Protein AF-0000000074098016 (afdb_homodimer)

Sequence (514 aa):
MVSLASWQTRSISLGEDSQRGDALTKMVHGAWNHDRSVKVIFYSFYKNICLYIIELWFAFFSSWSGQTLFERWTIGMFNVFFTSWPPIIMGLFDRPLDAEHMMKFPSLYENFQDHFSLKRFFLWVGMAIFHSLSLFFLSFGYLDSQIFWRNGMTDSWLMLGNSTYTFVVITVCLKALIACDSWTWPMVAACFGSIVLWLLALTLYAAVFPSITIRMGSDMAGMAWIMMSSSLFWLALVLIPTATLLWDLLIGGCVGLMVSLASWQTRSISLGEDSQRGDALTKMVHGAWNHDRSVKVIFYSFYKNICLYIIELWFAFFSSWSGQTLFERWTIGMFNVFFTSWPPIIMGLFDRPLDAEHMMKFPSLYENFQDHFSLKRFFLWVGMAIFHSLSLFFLSFGYLDSQIFWRNGMTDSWLMLGNSTYTFVVITVCLKALIACDSWTWPMVAACFGSIVLWLLALTLYAAVFPSITIRMGSDMAGMAWIMMSSSLFWLALVLIPTATLLWDLLIGGCVGL

Organism: Heligmosomoides polygyrus (NCBI:txid6339)

Nearest PDB structures (foldseek):
  7py4-assembly1_A  TM=8.627E-01  e=5.841E-09  Homo sapiens
  8ox5-assembly1_A  TM=8.757E-01  e=9.238E-09  Homo sapiens
  7vgh-assembly1_B  TM=8.435E-01  e=7.690E-09  Homo sapiens
  8ox4-assembly1_A  TM=8.451E-01  e=1.333E-08  Homo sapiens
  7kyc-assembly1_A  TM=8.458E-01  e=4.150E-07  Saccharomyces cerevisiae S288C

Secondary structure (DSSP, 8-state):
-HHHHHHHHHHHHHHHHHHHHHHHHHHHHHHHHHHHHHHHHHHHHHHHHHHHHHHHHHHHHTTT-S--SS-HHHHHHIIIIISSHHHHHHHHH---S-HHHHHH-THHHHHHHTTS-HHHHHHHHHHHHHHHHHHHHHHHHHHHTTGGGGG-HHHHHHHHHHHHHHHHHHHHHHHHHHH-SS--HHHHHHHHHHHHHHHHHHHHHHHHHHHH-SSSSHHHHHHHHHHHH-HHHHHHHHHHHHHHHHHHHHHHHHHT-/-HHHHHHHHHHHHHHHHHHHHHHHHHHHHHHHHHHHHHHHHHHHHHHHHHHHHHHHHHHHHTTT-S--SS-HHHHHHIIIIISSHHHHHHHHH---S-HHHHHH-THHHHHHHTTS-HHHHHHHHHHHHHHHHHHHHHHHHHHHTTGGGGG-HHHHHHHHHHHHHHHHHHHHHHHHHHH-SS--HHHHHHHHHHHHHHHHHHHHHHHHHHHH-SSSSHHHHHHHHHHHH-HHHHHHHHHHHHHHHHHHHHHHHHHT-

Radius of gyration: 26.56 Å; Cα contacts (8 Å, |Δi|>4): 606; chains: 2; bounding box: 54×93×63 Å

Foldseek 3Di:
DVVVVVVVVVVVVVVVVVVVLVVLLVLVVVLQLVLLVLLLVLLVVLLLLLVVVLQVVVCVVVVNPVDGLADPVCNVCVCVAQQVQQSVCSNPPQDADDSVVCSVPVVVSVVSVVPVPPVVSVVSSVLSNLLSVLLNVLLVVLLVVPPPVVVDPVLSSLLSSVLSSLLSSLLSLVVSVVSGNDDDPSNVCRSVVSSVRVVVVLQCLLVPCVPPVVPDCNSNSVSSVVLVPDPSSVVCSPPSSVVSCVVCVVVCVVPVD/DVVVVVVVVVVVVVVVVVVVLVVLLVLVVVLQLVLLVLLLVLLVVLLLLLVVVLQVVVCVVVVNPVDGLADPVCNVCVCVAQQVQQSVCSNPPQDADDSVVCSVPVVVSVVSVCPVPPVVSVVSSVLSNLLSVLLNVLLVVLLVVPPPVVVDPVLSSLLSSLLSSLLSSLLSLVVSVVSGNDDDPSNVCRSVVSSVRVVVVLQCLLPPCVPPPVPDCNSNSVSSVVLVPDPSSVVCSPPSSVVSCVVCVVVCVVPVD

pLDDT: mean 74.51, std 19.07, range [29.09, 98.06]

Structure (mmCIF, N/CA/C/O backbone):
data_AF-0000000074098016-model_v1
#
loop_
_entity.id
_entity.type
_entity.pdbx_description
1 polymer 'PhoLip_ATPase_C domain-containing protein'
#
loop_
_atom_site.group_PDB
_atom_site.id
_atom_site.type_symbol
_atom_site.label_atom_id
_atom_site.label_alt_id
_atom_site.label_comp_id
_atom_site.label_asym_id
_atom_site.label_entity_id
_atom_site.label_seq_id
_atom_site.pdbx_PDB_ins_code
_atom_site.Cartn_x
_atom_site.Cartn_y
_atom_site.Cartn_z
_atom_site.occupancy
_atom_site.B_iso_or_equiv
_atom_site.auth_seq_id
_atom_site.auth_comp_id
_atom_site.auth_asym_id
_atom_site.auth_atom_id
_atom_site.pdbx_PDB_model_num
ATOM 1 N N . MET A 1 1 ? -1.813 59.5 35.969 1 29.09 1 MET A N 1
ATOM 2 C CA . MET A 1 1 ? -2.688 58.969 34.938 1 29.09 1 MET A CA 1
ATOM 3 C C . MET A 1 1 ? -1.872 58.438 33.781 1 29.09 1 MET A C 1
ATOM 5 O O . MET A 1 1 ? -2.393 57.688 32.938 1 29.09 1 MET A O 1
ATOM 9 N N . VAL A 1 2 ? -0.631 58.906 33.531 1 45.84 2 VAL A N 1
ATOM 10 C CA . VAL A 1 2 ? 0.246 58.531 32.406 1 45.84 2 VAL A CA 1
ATOM 11 C C . VAL A 1 2 ? 0.813 57.125 32.656 1 45.84 2 VAL A C 1
ATOM 13 O O . VAL A 1 2 ? 0.994 56.344 31.719 1 45.84 2 VAL A O 1
ATOM 16 N N . SER A 1 3 ? 1.067 56.719 33.844 1 47.19 3 SER A N 1
ATOM 17 C CA . SER A 1 3 ? 1.775 55.469 34.125 1 47.19 3 SER A CA 1
ATOM 18 C C . SER A 1 3 ? 0.901 54.25 33.875 1 47.19 3 SER A C 1
ATOM 20 O O . SER A 1 3 ? 1.397 53.219 33.438 1 47.19 3 SER A O 1
ATOM 22 N N . LEU A 1 4 ? -0.389 54.469 34.094 1 44.75 4 LEU A N 1
ATOM 23 C CA . LEU A 1 4 ? -1.263 53.312 33.844 1 44.75 4 LEU A CA 1
ATOM 24 C C . LEU A 1 4 ? -1.411 53.094 32.344 1 44.75 4 LEU A C 1
ATOM 26 O O . LEU A 1 4 ? -1.528 51.938 31.906 1 44.75 4 LEU A O 1
ATOM 30 N N . ALA A 1 5 ? -1.381 54.156 31.547 1 47.91 5 ALA A N 1
ATOM 31 C CA . ALA A 1 5 ? -1.493 54.031 30.094 1 47.91 5 ALA A CA 1
ATOM 32 C C . ALA A 1 5 ? -0.283 53.281 29.516 1 47.91 5 ALA A C 1
ATOM 34 O O . ALA A 1 5 ? -0.418 52.469 28.594 1 47.91 5 ALA A O 1
ATOM 35 N N . SER A 1 6 ? 0.871 53.562 30.094 1 50.03 6 SER A N 1
ATOM 36 C CA . SER A 1 6 ? 2.082 52.938 29.594 1 50.03 6 SER A CA 1
ATOM 37 C C . SER A 1 6 ? 2.072 51.438 29.891 1 50.03 6 SER A C 1
ATOM 39 O O . SER A 1 6 ? 2.508 50.625 29.062 1 50.03 6 SER A O 1
ATOM 41 N N . TRP A 1 7 ? 1.521 51.094 31.062 1 49.34 7 TRP A N 1
ATOM 42 C CA . TRP A 1 7 ? 1.457 49.688 31.422 1 49.34 7 TRP A CA 1
ATOM 43 C C . TRP A 1 7 ? 0.424 48.938 30.578 1 49.34 7 TRP A C 1
ATOM 45 O O . TRP A 1 7 ? 0.66 47.812 30.141 1 49.34 7 TRP A O 1
ATOM 55 N N . GLN A 1 8 ? -0.654 49.625 30.312 1 48.47 8 GLN A N 1
ATOM 56 C CA . GLN A 1 8 ? -1.681 48.969 29.5 1 48.47 8 GLN A CA 1
ATOM 57 C C . GLN A 1 8 ? -1.209 48.812 28.062 1 48.47 8 GLN A C 1
ATOM 59 O O . GLN A 1 8 ? -1.508 47.781 27.422 1 48.47 8 GLN A O 1
ATOM 64 N N . THR A 1 9 ? -0.459 49.844 27.625 1 48.22 9 THR A N 1
ATOM 65 C CA . THR A 1 9 ? 0.097 49.719 26.281 1 48.22 9 THR A CA 1
ATOM 66 C C . THR A 1 9 ? 1.137 48.594 26.234 1 48.22 9 THR A C 1
ATOM 68 O O . THR A 1 9 ? 1.234 47.906 25.234 1 48.22 9 THR A O 1
ATOM 71 N N . ARG A 1 10 ? 1.981 48.438 27.281 1 49.69 10 ARG A N 1
ATOM 72 C CA . ARG A 1 10 ? 2.967 47.375 27.312 1 49.69 10 ARG A CA 1
ATOM 73 C C . ARG A 1 10 ? 2.287 46 27.438 1 49.69 10 ARG A C 1
ATOM 75 O O . ARG A 1 10 ? 2.73 45.031 26.812 1 49.69 10 ARG A O 1
ATOM 82 N N . SER A 1 11 ? 1.223 45.969 28.188 1 48.94 11 SER A N 1
ATOM 83 C CA . SER A 1 11 ? 0.502 44.719 28.312 1 48.94 11 SER A CA 1
ATOM 84 C C . SER A 1 11 ? -0.181 44.344 27.016 1 48.94 11 SER A C 1
ATOM 86 O O . SER A 1 11 ? -0.23 43.156 26.656 1 48.94 11 SER A O 1
ATOM 88 N N . ILE A 1 12 ? -0.653 45.406 26.422 1 50.34 12 ILE A N 1
ATOM 89 C CA . ILE A 1 12 ? -1.269 45.156 25.109 1 50.34 12 ILE A CA 1
ATOM 90 C C . ILE A 1 12 ? -0.198 44.75 24.109 1 50.34 12 ILE A C 1
ATOM 92 O O . ILE A 1 12 ? -0.411 43.844 23.297 1 50.34 12 ILE A O 1
ATOM 96 N N . SER A 1 13 ? 0.909 45.531 24.172 1 49.06 13 SER A N 1
ATOM 97 C CA . SER A 1 13 ? 2.01 45.156 23.281 1 49.06 13 SER A CA 1
ATOM 98 C C . SER A 1 13 ? 2.51 43.75 23.594 1 49.06 13 SER A C 1
ATOM 100 O O . SER A 1 13 ? 2.84 42.969 22.688 1 49.06 13 SER A O 1
ATOM 102 N N . LEU A 1 14 ? 2.51 43.438 24.828 1 50.38 14 LEU A N 1
ATOM 103 C CA . LEU A 1 14 ? 2.906 42.062 25.234 1 50.38 14 LEU A CA 1
ATOM 104 C C . LEU A 1 14 ? 1.854 41.062 24.812 1 50.38 14 LEU A C 1
ATOM 106 O O . LEU A 1 14 ? 2.193 39.938 24.422 1 50.38 14 LEU A O 1
ATOM 110 N N . GLY A 1 15 ? 0.621 41.5 25.031 1 49.56 15 GLY A N 1
ATOM 111 C CA . GLY A 1 15 ? -0.449 40.656 24.547 1 49.56 15 GLY A CA 1
ATOM 112 C C . GLY A 1 15 ? -0.429 40.469 23.047 1 49.56 15 GLY A C 1
ATOM 113 O O . GLY A 1 15 ? -0.676 39.344 22.547 1 49.56 15 GLY A O 1
ATOM 114 N N . GLU A 1 16 ? -0.157 41.625 22.438 1 50.94 16 GLU A N 1
ATOM 115 C CA . GLU A 1 16 ? -0.03 41.562 20.984 1 50.94 16 GLU A CA 1
ATOM 116 C C . GLU A 1 16 ? 1.165 40.688 20.562 1 50.94 16 GLU A C 1
ATOM 118 O O . GLU A 1 16 ? 1.076 39.906 19.625 1 50.94 16 GLU A O 1
ATOM 123 N N . ASP A 1 17 ? 2.234 40.938 21.234 1 49.88 17 ASP A N 1
ATOM 124 C CA . ASP A 1 17 ? 3.414 40.125 20.969 1 49.88 17 ASP A CA 1
ATOM 125 C C . ASP A 1 17 ? 3.152 38.656 21.281 1 49.88 17 ASP A C 1
ATOM 127 O O . ASP A 1 17 ? 3.6 37.781 20.562 1 49.88 17 ASP A O 1
ATOM 131 N N . SER A 1 18 ? 2.322 38.5 22.344 1 52.38 18 SER A N 1
ATOM 132 C CA . SER A 1 18 ? 1.987 37.125 22.703 1 52.38 18 SER A CA 1
ATOM 133 C C . SER A 1 18 ? 1.045 36.5 21.672 1 52.38 18 SER A C 1
ATOM 135 O O . SER A 1 18 ? 1.183 35.312 21.328 1 52.38 18 SER A O 1
ATOM 137 N N . GLN A 1 19 ? 0.189 37.406 21.297 1 49.91 19 GLN A N 1
ATOM 138 C CA . GLN A 1 19 ? -0.76 36.906 20.312 1 49.91 19 GLN A CA 1
ATOM 139 C C . GLN A 1 19 ? -0.07 36.625 18.969 1 49.91 19 GLN A C 1
ATOM 141 O O . GLN A 1 19 ? -0.389 35.656 18.297 1 49.91 19 GLN A O 1
ATOM 146 N N . ARG A 1 20 ? 0.869 37.688 18.609 1 51.22 20 ARG A N 1
ATOM 147 C CA . ARG A 1 20 ? 1.685 37.438 17.422 1 51.22 20 ARG A CA 1
ATOM 148 C C . ARG A 1 20 ? 2.523 36.188 17.594 1 51.22 20 ARG A C 1
ATOM 150 O O . ARG A 1 20 ? 2.689 35.406 16.641 1 51.22 20 ARG A O 1
ATOM 157 N N . GLY A 1 21 ? 3.008 36 18.734 1 50.97 21 GLY A N 1
ATOM 158 C CA . GLY A 1 21 ? 3.785 34.812 19 1 50.97 21 GLY A CA 1
ATOM 159 C C . GLY A 1 21 ? 2.973 33.531 18.891 1 50.97 21 GLY A C 1
ATOM 160 O O . GLY A 1 21 ? 3.432 32.562 18.312 1 50.97 21 GLY A O 1
ATOM 161 N N . ASP A 1 22 ? 1.722 33.656 19.406 1 52.94 22 ASP A N 1
ATOM 162 C CA . ASP A 1 22 ? 0.863 32.469 19.375 1 52.94 22 ASP A CA 1
ATOM 163 C C . ASP A 1 22 ? 0.41 32.156 17.953 1 52.94 22 ASP A C 1
ATOM 165 O O . ASP A 1 22 ? 0.348 30.984 17.578 1 52.94 22 ASP A O 1
ATOM 169 N N . ALA A 1 23 ? 0.093 33.344 17.188 1 49.38 23 ALA A N 1
ATOM 170 C CA . ALA A 1 23 ? -0.3 33.156 15.789 1 49.38 23 ALA A CA 1
ATOM 171 C C . ALA A 1 23 ? 0.838 32.562 14.977 1 49.38 23 ALA A C 1
ATOM 173 O O . ALA A 1 23 ? 0.612 31.672 14.141 1 49.38 23 ALA A O 1
ATOM 174 N N . LEU A 1 24 ? 1.983 33.062 15.148 1 50.97 24 LEU A N 1
ATOM 175 C CA . LEU A 1 24 ? 3.154 32.531 14.461 1 50.97 24 LEU A CA 1
ATOM 176 C C . LEU A 1 24 ? 3.396 31.062 14.852 1 50.97 24 LEU A C 1
ATOM 178 O O . LEU A 1 24 ? 3.744 30.25 14 1 50.97 24 LEU A O 1
ATOM 182 N N . THR A 1 25 ? 3.135 30.781 16.109 1 50.91 25 THR A N 1
ATOM 183 C CA . THR A 1 25 ? 3.35 29.422 16.578 1 50.91 25 THR A CA 1
ATOM 184 C C . THR A 1 25 ? 2.34 28.453 15.961 1 50.91 25 THR A C 1
ATOM 186 O O . THR A 1 25 ? 2.686 27.328 15.594 1 50.91 25 THR A O 1
ATOM 189 N N . LYS A 1 26 ? 1.261 29.031 15.805 1 52 26 LYS A N 1
ATOM 190 C CA . LYS A 1 26 ? 0.186 28.203 15.273 1 52 26 LYS A CA 1
ATOM 191 C C .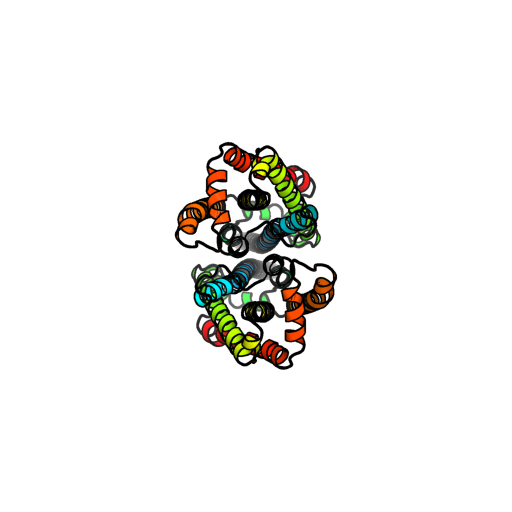 LYS A 1 26 ? 0.365 27.953 13.781 1 52 26 LYS A C 1
ATOM 193 O O . LYS A 1 26 ? 0.097 26.859 13.289 1 52 26 LYS A O 1
ATOM 198 N N . MET A 1 27 ? 0.752 29.062 12.961 1 52.12 27 MET A N 1
ATOM 199 C CA . MET A 1 27 ? 1.101 28.906 11.555 1 52.12 27 MET A CA 1
ATOM 200 C C . MET A 1 27 ? 2.221 27.891 11.375 1 52.12 27 MET A C 1
ATOM 202 O O . MET A 1 27 ? 2.191 27.078 10.445 1 52.12 27 MET A O 1
ATOM 206 N N . VAL A 1 28 ? 2.922 27.938 12.336 1 54.97 28 VAL A N 1
ATOM 207 C CA . VAL A 1 28 ? 4.07 27.031 12.273 1 54.97 28 VAL A CA 1
ATOM 208 C C . VAL A 1 28 ? 3.611 25.594 12.508 1 54.97 28 VAL A C 1
ATOM 210 O O . VAL A 1 28 ? 4.043 24.688 11.805 1 54.97 28 VAL A O 1
ATOM 213 N N . HIS A 1 29 ? 2.572 25.516 13.375 1 56.69 29 HIS A N 1
ATOM 214 C CA . HIS A 1 29 ? 2.076 24.172 13.664 1 56.69 29 HIS A CA 1
ATOM 215 C C . HIS A 1 29 ? 1.309 23.609 12.477 1 56.69 29 HIS A C 1
ATOM 217 O O . HIS A 1 29 ? 1.421 22.422 12.172 1 56.69 29 HIS A O 1
ATOM 223 N N . GLY A 1 30 ? 0.59 24.422 11.828 1 58.72 30 GLY A N 1
ATOM 224 C CA . GLY A 1 30 ? -0.118 24 10.625 1 58.72 30 GLY A CA 1
ATOM 225 C C . GLY A 1 30 ? 0.81 23.578 9.508 1 58.72 30 GLY A C 1
ATOM 226 O O . GLY A 1 30 ? 0.579 22.547 8.859 1 58.72 30 GLY A O 1
ATOM 227 N N . ALA A 1 31 ? 1.697 24.359 9.281 1 57.94 31 ALA A N 1
ATOM 228 C CA . ALA A 1 31 ? 2.678 24.062 8.242 1 57.94 31 ALA A CA 1
ATOM 229 C C . ALA A 1 31 ? 3.438 22.766 8.562 1 57.94 31 ALA A C 1
ATOM 231 O O . ALA A 1 31 ? 3.721 21.969 7.664 1 57.94 31 ALA A O 1
ATOM 232 N N . TRP A 1 32 ? 3.531 22.516 9.812 1 60.12 32 TRP A N 1
ATOM 233 C CA . TRP A 1 32 ? 4.242 21.312 10.242 1 60.12 32 TRP A CA 1
ATOM 234 C C . TRP A 1 32 ? 3.406 20.062 9.984 1 60.12 32 TRP A C 1
ATOM 236 O O . TRP A 1 32 ? 3.93 19.047 9.539 1 60.12 32 TRP A O 1
ATOM 246 N N . ASN A 1 33 ? 2.236 20.312 10.266 1 63.94 33 ASN A N 1
ATOM 247 C CA . ASN A 1 33 ? 1.36 19.156 10.094 1 63.94 33 ASN A CA 1
ATOM 248 C C . ASN A 1 33 ? 1.182 18.812 8.617 1 63.94 33 ASN A C 1
ATOM 250 O O . ASN A 1 33 ? 1.112 17.625 8.258 1 63.94 33 ASN A O 1
ATOM 254 N N . HIS A 1 34 ? 1.136 19.859 7.848 1 65.31 34 HIS A N 1
ATOM 255 C CA . HIS A 1 34 ? 1.015 19.609 6.414 1 65.31 34 HIS A CA 1
ATOM 256 C C . HIS A 1 34 ? 2.264 18.938 5.863 1 65.31 34 HIS A C 1
ATOM 258 O O . HIS A 1 34 ? 2.164 18 5.066 1 65.31 34 HIS A O 1
ATOM 264 N N . ASP A 1 35 ? 3.342 19.344 6.324 1 68.75 35 ASP A N 1
ATOM 265 C CA . ASP A 1 35 ? 4.602 18.766 5.867 1 68.75 35 ASP A CA 1
ATOM 266 C C . ASP A 1 35 ? 4.707 17.297 6.27 1 68.75 35 ASP A C 1
ATOM 268 O O . ASP A 1 35 ? 5.172 16.469 5.484 1 68.75 35 ASP A O 1
ATOM 272 N N . ARG A 1 36 ? 4.23 17.047 7.375 1 72.25 36 ARG A N 1
ATOM 273 C CA . ARG A 1 36 ? 4.262 15.68 7.855 1 72.25 36 ARG A CA 1
ATOM 274 C C . ARG A 1 36 ? 3.346 14.781 7.027 1 72.25 36 ARG A C 1
ATOM 276 O O . ARG A 1 36 ? 3.705 13.656 6.695 1 72.25 36 ARG A O 1
ATOM 283 N N . SER A 1 37 ? 2.215 15.266 6.719 1 73.12 37 SER A N 1
ATOM 284 C CA . SER A 1 37 ? 1.266 14.5 5.918 1 73.12 37 SER A CA 1
ATOM 285 C C . SER A 1 37 ? 1.833 14.188 4.535 1 73.12 37 SER A C 1
ATOM 287 O O . SER A 1 37 ? 1.7 13.062 4.043 1 73.12 37 SER A O 1
ATOM 289 N N . VAL A 1 38 ? 2.424 15.133 4.031 1 77 38 VAL A N 1
ATOM 290 C CA . VAL A 1 38 ? 2.986 14.961 2.693 1 77 38 VAL A CA 1
ATOM 291 C C . VAL A 1 38 ? 4.145 13.969 2.742 1 77 38 VAL A C 1
ATOM 293 O O . VAL A 1 38 ? 4.266 13.109 1.867 1 77 38 VAL A O 1
ATOM 296 N N . LYS A 1 39 ? 4.898 14.016 3.754 1 81.88 39 LYS A N 1
ATOM 297 C CA . LYS A 1 39 ? 6.031 13.109 3.904 1 81.88 39 LYS A CA 1
ATOM 298 C C . LYS A 1 39 ? 5.559 11.664 4.035 1 81.88 39 LYS A C 1
ATOM 300 O O . LYS A 1 39 ? 6.164 10.75 3.465 1 81.88 39 LYS A O 1
ATOM 305 N N . VAL A 1 40 ? 4.547 11.531 4.797 1 84.62 40 VAL A N 1
ATOM 306 C CA . VAL A 1 40 ? 4.012 10.188 4.996 1 84.62 40 VAL A CA 1
ATOM 307 C C . VAL A 1 40 ? 3.496 9.641 3.668 1 84.62 40 VAL A C 1
ATOM 309 O O . VAL A 1 40 ? 3.695 8.461 3.359 1 84.62 40 VAL A O 1
ATOM 312 N N . ILE A 1 41 ? 2.854 10.461 2.885 1 83.69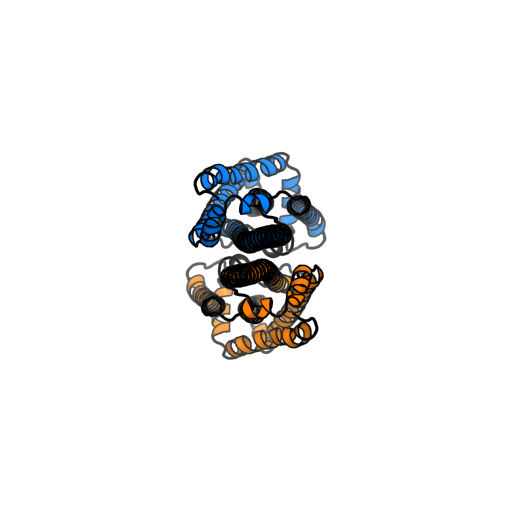 41 ILE A N 1
ATOM 313 C CA . ILE A 1 41 ? 2.309 10.047 1.598 1 83.69 41 ILE A CA 1
ATOM 314 C C . ILE A 1 41 ? 3.449 9.695 0.644 1 83.69 41 ILE A C 1
ATOM 316 O O . ILE A 1 41 ? 3.426 8.641 0 1 83.69 41 ILE A O 1
ATOM 320 N N . PHE A 1 42 ? 4.445 10.555 0.626 1 85.5 42 PHE A N 1
ATOM 321 C CA . PHE A 1 42 ? 5.582 10.312 -0.255 1 85.5 42 PHE A CA 1
ATOM 322 C C . PHE A 1 42 ? 6.309 9.031 0.136 1 85.5 42 PHE A C 1
ATOM 324 O O . PHE A 1 42 ? 6.66 8.219 -0.725 1 85.5 42 PHE A O 1
ATOM 331 N N . TYR A 1 43 ? 6.48 8.875 1.374 1 90.69 43 TYR A N 1
ATOM 332 C CA . TYR A 1 43 ? 7.133 7.668 1.863 1 90.69 43 TYR A CA 1
ATOM 333 C C . TYR A 1 43 ? 6.328 6.426 1.505 1 90.69 43 TYR A C 1
ATOM 335 O O . TYR A 1 43 ? 6.891 5.414 1.088 1 90.69 43 TYR A O 1
ATOM 343 N N . SER A 1 44 ? 5.031 6.477 1.689 1 89.44 44 SER A N 1
ATOM 344 C CA . SER A 1 44 ? 4.168 5.336 1.392 1 89.44 44 SER A CA 1
ATOM 345 C C . SER A 1 44 ? 4.23 4.969 -0.087 1 89.44 44 SER A C 1
ATOM 347 O O . SER A 1 44 ? 4.266 3.787 -0.437 1 89.44 44 SER A O 1
ATOM 349 N N . PHE A 1 45 ? 4.27 5.969 -0.93 1 88.81 45 PHE A N 1
ATOM 350 C CA . PHE A 1 45 ? 4.387 5.703 -2.357 1 88.81 45 PHE A CA 1
ATOM 351 C C . PHE A 1 45 ? 5.777 5.176 -2.695 1 88.81 45 PHE A C 1
ATOM 353 O O . PHE A 1 45 ? 5.918 4.273 -3.525 1 88.81 45 PHE A O 1
ATOM 360 N N . TYR A 1 46 ? 6.703 5.762 -2.104 1 93.38 46 TYR A N 1
ATOM 361 C CA . TYR A 1 46 ? 8.086 5.344 -2.311 1 93.38 46 TYR A CA 1
ATOM 362 C C . TYR A 1 46 ? 8.25 3.855 -2.025 1 93.38 46 TYR A C 1
ATOM 364 O O . TYR A 1 46 ? 8.805 3.117 -2.848 1 93.38 46 TYR A O 1
ATOM 372 N N . LYS A 1 47 ? 7.797 3.418 -0.877 1 94.94 47 LYS A N 1
ATOM 373 C CA . LYS A 1 47 ? 8.07 2.035 -0.499 1 94.94 47 LYS A CA 1
ATOM 374 C C . LYS A 1 47 ? 7.34 1.059 -1.419 1 94.94 47 LYS A C 1
ATOM 376 O O . LYS A 1 47 ? 7.867 -0.007 -1.744 1 94.94 47 LYS A O 1
ATOM 381 N N . ASN A 1 48 ? 6.141 1.445 -1.859 1 93.25 48 ASN A N 1
ATOM 382 C CA . ASN A 1 48 ? 5.391 0.59 -2.773 1 93.25 48 ASN A CA 1
ATOM 383 C C . ASN A 1 48 ? 6.047 0.532 -4.152 1 93.25 48 ASN A C 1
ATOM 385 O O . ASN A 1 48 ? 6.176 -0.544 -4.734 1 93.25 48 ASN A O 1
ATOM 389 N N . ILE A 1 49 ? 6.426 1.636 -4.602 1 93.81 49 ILE A N 1
ATOM 390 C CA . ILE A 1 49 ? 7.078 1.685 -5.906 1 93.81 49 ILE A CA 1
ATOM 391 C C . ILE A 1 49 ? 8.383 0.888 -5.863 1 93.81 49 ILE A C 1
ATOM 393 O O . ILE A 1 49 ? 8.688 0.13 -6.785 1 93.81 49 ILE A O 1
ATOM 397 N N . CYS A 1 50 ? 9.102 1.061 -4.797 1 96.19 50 CYS A N 1
ATOM 398 C CA . CYS A 1 50 ? 10.359 0.345 -4.637 1 96.19 50 CYS A CA 1
ATOM 399 C C . CYS A 1 50 ? 10.148 -1.16 -4.75 1 96.19 50 CYS A C 1
ATOM 401 O O . CYS A 1 50 ? 10.875 -1.839 -5.477 1 96.19 50 CYS A O 1
ATOM 403 N N . LEU A 1 51 ? 9.172 -1.672 -4.09 1 95.5 51 LEU A N 1
ATOM 404 C CA . LEU A 1 51 ? 8.914 -3.107 -4.098 1 95.5 51 LEU A CA 1
ATOM 405 C C . LEU A 1 51 ? 8.453 -3.57 -5.477 1 95.5 51 LEU A C 1
ATOM 407 O O . LEU A 1 51 ? 8.984 -4.539 -6.02 1 95.5 51 LEU A O 1
ATOM 411 N N . TYR A 1 52 ? 7.66 -2.84 -6.09 1 91.94 52 TYR A N 1
ATOM 412 C CA . TYR A 1 52 ? 6.988 -3.357 -7.277 1 91.94 52 TYR A CA 1
ATOM 413 C C . TYR A 1 52 ? 7.855 -3.182 -8.516 1 91.94 52 TYR A C 1
ATOM 415 O O . TYR A 1 52 ? 7.812 -4.008 -9.43 1 91.94 52 TYR A O 1
ATOM 423 N N . ILE A 1 53 ? 8.562 -2.184 -8.555 1 94 53 ILE A N 1
ATOM 424 C CA . ILE A 1 53 ? 9.445 -1.972 -9.703 1 94 53 ILE A CA 1
ATOM 425 C C . ILE A 1 53 ? 10.477 -3.092 -9.766 1 94 53 ILE A C 1
ATOM 427 O O . ILE A 1 53 ? 10.922 -3.467 -10.859 1 94 53 ILE A O 1
ATOM 431 N N . ILE A 1 54 ? 10.805 -3.656 -8.664 1 95.62 54 ILE A N 1
ATOM 432 C CA . ILE A 1 54 ? 11.727 -4.785 -8.648 1 95.62 54 ILE A CA 1
ATOM 433 C C . ILE A 1 54 ? 11.133 -5.949 -9.438 1 95.62 54 ILE A C 1
ATOM 435 O O . ILE A 1 54 ? 11.852 -6.66 -10.148 1 95.62 54 ILE A O 1
ATOM 439 N N . GLU A 1 55 ? 9.852 -6.152 -9.258 1 89.25 55 GLU A N 1
ATOM 440 C CA . GLU A 1 55 ? 9.188 -7.191 -10.039 1 89.25 55 GLU A CA 1
ATOM 441 C C . GLU A 1 55 ? 9.328 -6.93 -11.531 1 89.25 55 GLU A C 1
ATOM 443 O O . GLU A 1 55 ? 9.422 -7.871 -12.328 1 89.25 55 GLU A O 1
ATOM 448 N N . LEU A 1 56 ? 9.312 -5.703 -11.883 1 86.94 56 LEU A N 1
ATOM 449 C CA . LEU A 1 56 ? 9.453 -5.348 -13.289 1 86.94 56 LEU A CA 1
ATOM 450 C C . LEU A 1 56 ? 10.867 -5.648 -13.789 1 86.94 56 LEU A C 1
ATOM 452 O O . LEU A 1 56 ? 11.039 -6.148 -14.898 1 86.94 56 LEU A O 1
ATOM 456 N N . TRP A 1 57 ? 11.828 -5.289 -12.969 1 92.31 57 TRP A N 1
ATOM 457 C CA . TRP A 1 57 ? 13.195 -5.645 -13.336 1 92.31 57 TRP A CA 1
ATOM 458 C C . TRP A 1 57 ? 13.336 -7.152 -13.531 1 92.31 57 TRP A C 1
ATOM 460 O O . TRP A 1 57 ? 13.953 -7.602 -14.492 1 92.31 57 TRP A O 1
ATOM 470 N N . PHE A 1 58 ? 12.781 -7.867 -12.617 1 90.44 58 PHE A N 1
ATOM 471 C CA . PHE A 1 58 ? 12.852 -9.32 -12.711 1 90.44 58 PHE A CA 1
ATOM 472 C C . PHE A 1 58 ? 12.148 -9.812 -13.969 1 90.44 58 PHE A C 1
ATOM 474 O O . PHE A 1 58 ? 12.633 -10.734 -14.633 1 90.44 58 PHE A O 1
ATOM 481 N N . ALA A 1 59 ? 11.008 -9.289 -14.242 1 83.75 59 ALA A N 1
ATOM 482 C CA . ALA A 1 59 ? 10.266 -9.688 -15.438 1 83.75 59 ALA A CA 1
ATOM 483 C C . ALA A 1 59 ? 11.102 -9.461 -16.688 1 83.75 59 ALA A C 1
ATOM 485 O O . ALA A 1 59 ? 11.094 -10.281 -17.609 1 83.75 59 ALA A O 1
ATOM 486 N N . PHE A 1 60 ? 11.82 -8.406 -16.812 1 85.44 60 PHE A N 1
ATOM 487 C CA . PHE A 1 60 ? 12.695 -8.102 -17.938 1 85.44 60 PHE A CA 1
ATOM 488 C C . PHE A 1 60 ? 13.836 -9.102 -18.031 1 85.44 60 PHE A C 1
ATOM 490 O O . PHE A 1 60 ? 14.156 -9.594 -19.109 1 85.44 60 PHE A O 1
ATOM 497 N N . PHE A 1 61 ? 14.383 -9.508 -16.938 1 84.12 61 PHE A N 1
ATOM 498 C CA . PHE A 1 61 ? 15.555 -10.383 -16.906 1 84.12 61 PHE A CA 1
ATOM 499 C C . PHE A 1 61 ? 15.141 -11.844 -17.062 1 84.12 61 PHE A C 1
ATOM 501 O O . PHE A 1 61 ? 15.945 -12.68 -17.484 1 84.12 61 PHE A O 1
ATOM 508 N N . SER A 1 62 ? 13.945 -12.172 -16.609 1 80.94 62 SER A N 1
ATOM 509 C CA . SER A 1 62 ? 13.461 -13.531 -16.781 1 80.94 62 SER A CA 1
ATOM 510 C C . SER A 1 62 ? 12.766 -13.711 -18.141 1 80.94 62 SER A C 1
ATOM 512 O O . SER A 1 62 ? 12.07 -14.703 -18.359 1 80.94 62 SER A O 1
ATOM 514 N N . SER A 1 63 ? 12.922 -12.742 -19.062 1 78.38 63 SER A N 1
ATOM 515 C CA . SER A 1 63 ? 12.375 -12.797 -20.406 1 78.38 63 SER A CA 1
ATOM 516 C C . SER A 1 63 ? 10.859 -12.977 -20.391 1 78.38 63 SER A C 1
ATOM 518 O O . SER A 1 63 ? 10.305 -13.781 -21.141 1 78.38 63 SER A O 1
ATOM 520 N N . TRP A 1 64 ? 10.289 -12.344 -19.422 1 68.75 64 TRP A N 1
ATOM 521 C CA . TRP A 1 64 ? 8.836 -12.297 -19.312 1 68.75 64 TRP A CA 1
ATOM 522 C C . TRP A 1 64 ? 8.25 -13.695 -19.219 1 68.75 64 TRP A C 1
ATOM 524 O O . TRP A 1 64 ? 7.27 -14.016 -19.906 1 68.75 64 TRP A O 1
ATOM 534 N N . SER A 1 65 ? 8.938 -14.711 -18.516 1 65.38 65 SER A N 1
ATOM 535 C CA . SER A 1 65 ? 8.516 -16.094 -18.328 1 65.38 65 SER A CA 1
ATOM 536 C C . SER A 1 65 ? 7.211 -16.172 -17.547 1 65.38 65 SER A C 1
ATOM 538 O O . SER A 1 65 ? 6.598 -17.25 -17.453 1 65.38 65 SER A O 1
ATOM 540 N N . GLY A 1 66 ? 6.676 -15.023 -17.062 1 63.44 66 GLY A N 1
ATOM 541 C CA . GLY A 1 66 ? 5.453 -15.023 -16.281 1 63.44 66 GLY A CA 1
ATOM 542 C C . GLY A 1 66 ? 5.68 -15.312 -14.812 1 63.44 66 GLY A C 1
ATOM 543 O O . GLY A 1 66 ? 4.773 -15.148 -13.992 1 63.44 66 GLY A O 1
ATOM 544 N N . GLN A 1 67 ? 6.906 -15.766 -14.492 1 69.5 67 GLN A N 1
ATOM 545 C CA . GLN A 1 67 ? 7.238 -16 -13.086 1 69.5 67 GLN A CA 1
ATOM 546 C C . GLN A 1 67 ? 7.395 -14.68 -12.336 1 69.5 67 GLN A C 1
ATOM 548 O O . GLN A 1 67 ? 7.84 -13.68 -12.898 1 69.5 67 GLN A O 1
ATOM 553 N N . THR A 1 68 ? 6.898 -14.672 -11.109 1 77.44 68 THR A N 1
ATOM 554 C CA . THR A 1 68 ? 7.059 -13.5 -10.25 1 77.44 68 THR A CA 1
ATOM 555 C C . THR A 1 68 ? 8.125 -13.75 -9.188 1 77.44 68 THR A C 1
ATOM 557 O O . THR A 1 68 ? 8.367 -14.898 -8.805 1 77.44 68 THR A O 1
ATOM 560 N N . LEU A 1 69 ? 8.758 -12.68 -8.883 1 84.06 69 LEU A N 1
ATOM 561 C CA . LEU A 1 69 ? 9.867 -12.781 -7.941 1 84.06 69 LEU A CA 1
ATOM 562 C C . LEU A 1 69 ? 9.359 -12.945 -6.516 1 84.06 69 LEU A C 1
ATOM 564 O O . LEU A 1 69 ? 9.867 -13.781 -5.766 1 84.06 69 LEU A O 1
ATOM 568 N N . PHE A 1 70 ? 8.328 -12.18 -6.199 1 86.12 70 PHE A N 1
ATOM 569 C CA . PHE A 1 70 ? 7.832 -12.188 -4.824 1 86.12 70 PHE A CA 1
ATOM 570 C C . PHE A 1 70 ? 6.602 -13.078 -4.695 1 86.12 70 PHE A C 1
ATOM 572 O O . PHE A 1 70 ? 5.805 -13.188 -5.629 1 86.12 70 PHE A O 1
ATOM 579 N N . GLU A 1 71 ? 6.562 -13.656 -3.562 1 79.31 71 GLU A N 1
ATOM 580 C CA . GLU A 1 71 ? 5.391 -14.469 -3.252 1 79.31 71 GLU A CA 1
ATOM 581 C C . GLU A 1 71 ? 4.16 -13.602 -3.004 1 79.31 71 GLU A C 1
ATOM 583 O O . GLU A 1 71 ? 4.266 -12.516 -2.424 1 79.31 71 GLU A O 1
ATOM 588 N N . ARG A 1 72 ? 3.041 -14.086 -3.404 1 77.5 72 ARG A N 1
ATOM 589 C CA . ARG A 1 72 ? 1.79 -13.336 -3.42 1 77.5 72 ARG A CA 1
ATOM 590 C C . ARG A 1 72 ? 1.402 -12.883 -2.014 1 77.5 72 ARG A C 1
ATOM 592 O O . ARG A 1 72 ? 0.986 -11.742 -1.814 1 77.5 72 ARG A O 1
ATOM 599 N N . TRP A 1 73 ? 1.533 -13.711 -1.102 1 78.81 73 TRP A N 1
ATOM 600 C CA . TRP A 1 73 ? 1.141 -13.391 0.268 1 78.81 73 TRP A CA 1
ATOM 601 C C . TRP A 1 73 ? 2.068 -12.344 0.87 1 78.81 73 TRP A C 1
ATOM 603 O O . TRP A 1 73 ? 1.627 -11.484 1.641 1 78.81 73 TRP A O 1
ATOM 613 N N . THR A 1 74 ? 3.283 -12.469 0.494 1 84.62 74 THR A N 1
ATOM 614 C CA . THR A 1 74 ? 4.223 -11.5 1.048 1 84.62 74 THR A CA 1
ATOM 615 C C . THR A 1 74 ? 3.975 -10.109 0.465 1 84.62 74 THR A C 1
ATOM 617 O O . THR A 1 74 ? 4.109 -9.102 1.165 1 84.62 74 THR A O 1
ATOM 620 N N . ILE A 1 75 ? 3.627 -10.07 -0.795 1 85 75 ILE A N 1
ATOM 621 C CA . ILE A 1 75 ? 3.307 -8.789 -1.413 1 85 75 ILE A CA 1
ATOM 622 C C . ILE A 1 75 ? 2.088 -8.172 -0.727 1 85 75 ILE A C 1
ATOM 624 O O . ILE A 1 75 ? 2.078 -6.98 -0.414 1 85 75 ILE A O 1
ATOM 628 N N . GLY A 1 76 ? 1.132 -8.984 -0.454 1 82.19 76 GLY A N 1
ATOM 629 C CA . GLY A 1 76 ? -0.097 -8.523 0.173 1 82.19 76 GLY A CA 1
ATOM 630 C C . GLY A 1 76 ? 0.104 -8.047 1.599 1 82.19 76 GLY A C 1
ATOM 631 O O . GLY A 1 76 ? -0.5 -7.059 2.02 1 82.19 76 GLY A O 1
ATOM 632 N N . MET A 1 77 ? 0.966 -8.719 2.258 1 88.5 77 MET A N 1
ATOM 633 C CA . MET A 1 77 ? 1.155 -8.406 3.67 1 88.5 77 MET A CA 1
ATOM 634 C C . MET A 1 77 ? 2.164 -7.273 3.848 1 88.5 77 MET A C 1
ATOM 636 O O . MET A 1 77 ? 2.389 -6.805 4.965 1 88.5 77 MET A O 1
ATOM 640 N N . PHE A 1 78 ? 2.746 -6.832 2.809 1 92.56 78 PHE A N 1
ATOM 641 C CA . PHE A 1 78 ? 3.785 -5.809 2.824 1 92.56 78 PHE A CA 1
ATOM 642 C C . PHE A 1 78 ? 3.285 -4.543 3.504 1 92.56 78 PHE A C 1
ATOM 644 O O . PHE A 1 78 ? 3.9 -4.059 4.457 1 92.56 78 PHE A O 1
ATOM 651 N N . ASN A 1 79 ? 2.08 -4.137 3.08 1 90 79 ASN A N 1
ATOM 652 C CA . ASN A 1 79 ? 1.552 -2.855 3.539 1 90 79 ASN A CA 1
ATOM 653 C C . ASN A 1 79 ? 0.704 -3.016 4.797 1 90 79 ASN A C 1
ATOM 655 O O . ASN A 1 79 ? 0.439 -2.041 5.5 1 90 79 ASN A O 1
ATOM 659 N N . VAL A 1 80 ? 0.269 -4.184 5.027 1 87.56 80 VAL A N 1
ATOM 660 C CA . VAL A 1 80 ? -0.67 -4.379 6.129 1 87.56 80 VAL A CA 1
ATOM 661 C C . VAL A 1 80 ? 0.088 -4.781 7.391 1 87.56 80 VAL A C 1
ATOM 663 O O . VAL A 1 80 ? -0.243 -4.332 8.492 1 87.56 80 VAL A O 1
ATOM 666 N N . PHE A 1 81 ? 1.184 -5.52 7.211 1 90.31 81 PHE A N 1
ATOM 667 C CA . PHE A 1 81 ? 1.816 -6.074 8.398 1 90.31 81 PHE A CA 1
ATOM 668 C C . PHE A 1 81 ? 3.283 -5.664 8.477 1 90.31 81 PHE A C 1
ATOM 670 O O . PHE A 1 81 ? 3.723 -5.086 9.469 1 90.31 81 PHE A O 1
ATOM 677 N N . PHE A 1 82 ? 3.998 -5.789 7.492 1 93.69 82 PHE A N 1
ATOM 678 C CA . PHE A 1 82 ? 5.453 -5.766 7.602 1 93.69 82 PHE A CA 1
ATOM 679 C C . PHE A 1 82 ? 5.98 -4.34 7.512 1 93.69 82 PHE A C 1
ATOM 681 O O . PHE A 1 82 ? 7.055 -4.039 8.039 1 93.69 82 PHE A O 1
ATOM 688 N N . THR A 1 83 ? 5.324 -3.426 6.816 1 93.75 83 THR A N 1
ATOM 689 C CA . THR A 1 83 ? 5.824 -2.061 6.691 1 93.75 83 THR A CA 1
ATOM 690 C C . THR A 1 83 ? 4.723 -1.052 7.008 1 93.75 83 THR A C 1
ATOM 692 O O . THR A 1 83 ? 4.77 0.091 6.547 1 93.75 83 THR A O 1
ATOM 695 N N . SER A 1 84 ? 3.783 -1.474 7.836 1 90.88 84 SER A N 1
ATOM 696 C CA . SER A 1 84 ? 2.645 -0.614 8.141 1 90.88 84 SER A CA 1
ATOM 697 C C . SER A 1 84 ? 2.959 0.334 9.297 1 90.88 84 SER A C 1
ATOM 699 O O . SER A 1 84 ? 2.436 1.449 9.344 1 90.88 84 SER A O 1
ATOM 701 N N . TRP A 1 85 ? 3.893 -0.029 10.109 1 91.94 85 TRP A N 1
ATOM 702 C CA . TRP A 1 85 ? 4.09 0.701 11.359 1 91.94 85 TRP A CA 1
ATOM 703 C C . TRP A 1 85 ? 4.816 2.018 11.109 1 91.94 85 TRP A C 1
ATOM 705 O O . TRP A 1 85 ? 4.43 3.061 11.641 1 91.94 85 TRP A O 1
ATOM 715 N N . PRO A 1 86 ? 5.777 2.029 10.289 1 91.88 86 PRO A N 1
ATOM 716 C CA . PRO A 1 86 ? 6.527 3.275 10.117 1 91.88 86 PRO A CA 1
ATOM 717 C C . PRO A 1 86 ? 5.656 4.422 9.609 1 91.88 86 PRO A C 1
ATOM 719 O O . PRO A 1 86 ? 5.637 5.5 10.203 1 91.88 86 PRO A O 1
ATOM 722 N N . PRO A 1 87 ? 4.859 4.242 8.586 1 88.12 87 PRO A N 1
ATOM 723 C CA . PRO A 1 87 ? 4.027 5.359 8.133 1 88.12 87 PRO A CA 1
ATOM 724 C C . PRO A 1 87 ? 2.988 5.781 9.172 1 88.12 87 PRO A C 1
ATOM 726 O O . PRO A 1 87 ? 2.656 6.965 9.266 1 88.12 87 PRO A O 1
ATOM 729 N N . ILE A 1 88 ? 2.521 4.855 9.93 1 85.12 88 ILE A N 1
ATOM 730 C CA . ILE A 1 88 ? 1.547 5.18 10.961 1 85.12 88 ILE A CA 1
ATOM 731 C C . ILE A 1 88 ? 2.191 6.078 12.016 1 85.12 88 ILE A C 1
ATOM 733 O O . ILE A 1 88 ? 1.643 7.129 12.367 1 85.12 88 ILE A O 1
ATOM 737 N N . ILE A 1 89 ? 3.338 5.68 12.461 1 85.69 89 ILE A N 1
ATOM 738 C CA . ILE A 1 89 ? 4.016 6.402 13.531 1 85.69 89 ILE A CA 1
ATOM 739 C C . ILE A 1 89 ? 4.562 7.723 13 1 85.69 89 ILE A C 1
ATOM 741 O O . ILE A 1 89 ? 4.559 8.734 13.703 1 85.69 89 ILE A O 1
ATOM 745 N N . MET A 1 90 ? 5.02 7.75 11.789 1 84.12 90 MET A N 1
ATOM 746 C CA . MET A 1 90 ? 5.504 8.977 11.164 1 84.12 90 MET A CA 1
ATOM 747 C C . MET A 1 90 ? 4.395 10.016 11.07 1 84.12 90 MET A C 1
ATOM 749 O O . MET A 1 90 ? 4.637 11.203 11.289 1 84.12 90 MET A O 1
ATOM 753 N N . GLY A 1 91 ? 3.234 9.641 10.812 1 77.62 91 GLY A N 1
ATOM 754 C CA . GLY A 1 91 ? 2.109 10.562 10.711 1 77.62 91 GLY A CA 1
ATOM 755 C C . GLY A 1 91 ? 1.625 11.062 12.055 1 77.62 91 GLY A C 1
ATOM 756 O O . GLY A 1 91 ? 1.139 12.195 12.156 1 77.62 91 GLY A O 1
ATOM 757 N N . LEU A 1 92 ? 1.867 10.273 13 1 73.69 92 LEU A N 1
ATOM 758 C CA . LEU A 1 92 ? 1.292 10.602 14.297 1 73.69 92 LEU A CA 1
ATOM 759 C C . LEU A 1 92 ? 2.309 11.32 15.18 1 73.69 92 LEU A C 1
ATOM 761 O O . LEU A 1 92 ? 1.943 12.172 15.992 1 73.69 92 LEU A O 1
ATOM 765 N N . PHE A 1 93 ? 3.555 10.906 15.055 1 69.38 93 PHE A N 1
ATOM 766 C CA . PHE A 1 93 ? 4.488 11.328 16.094 1 69.38 93 PHE A CA 1
ATOM 767 C C . PHE A 1 93 ? 5.633 12.133 15.508 1 69.38 93 PHE A C 1
ATOM 769 O O . PHE A 1 93 ? 6.48 12.648 16.234 1 69.38 93 PHE A O 1
ATOM 776 N N . ASP A 1 94 ? 5.625 12.273 14.25 1 60.78 94 ASP A N 1
ATOM 777 C CA . ASP A 1 94 ? 6.766 13.016 13.727 1 60.78 94 ASP A CA 1
ATOM 778 C C . ASP A 1 94 ? 6.645 14.5 14.047 1 60.78 94 ASP A C 1
ATOM 780 O O . ASP A 1 94 ? 5.621 15.125 13.758 1 60.78 94 ASP A O 1
ATOM 784 N N . ARG A 1 95 ? 7.258 15.062 15.117 1 55.41 95 ARG A N 1
ATOM 785 C CA . ARG A 1 95 ? 7.238 16.453 15.539 1 55.41 95 ARG A CA 1
ATOM 786 C C . ARG A 1 95 ? 8.336 17.25 14.844 1 55.41 95 ARG A C 1
ATOM 788 O O . ARG A 1 95 ? 9.492 16.828 14.805 1 55.41 95 ARG A O 1
ATOM 795 N N . PRO A 1 96 ? 7.727 18.172 13.867 1 51.72 96 PRO A N 1
ATOM 796 C CA . PRO A 1 96 ? 8.82 19 13.336 1 51.72 96 PRO A CA 1
ATOM 797 C C . PRO A 1 96 ? 9.68 19.609 14.438 1 51.72 96 PRO A C 1
ATOM 799 O O . PRO A 1 96 ? 9.266 19.641 15.602 1 51.72 96 PRO A O 1
ATOM 802 N N . LEU A 1 97 ? 10.844 20.062 14.031 1 47.28 97 LEU A N 1
ATOM 803 C CA . LEU A 1 97 ? 11.75 20.797 14.906 1 47.28 97 LEU A CA 1
ATOM 804 C C . LEU A 1 97 ? 10.984 21.812 15.75 1 47.28 97 LEU A C 1
ATOM 806 O O . LEU A 1 97 ? 9.875 22.219 15.383 1 47.28 97 LEU A O 1
ATOM 810 N N . ASP A 1 98 ? 11.438 22.078 16.938 1 43.66 98 ASP A N 1
ATOM 811 C CA . ASP A 1 98 ? 10.953 22.938 18.016 1 43.66 98 ASP A CA 1
ATOM 812 C C . ASP A 1 98 ? 10.336 24.219 17.453 1 43.66 98 ASP A C 1
ATOM 814 O O . ASP A 1 98 ? 10.898 24.844 16.562 1 43.66 98 ASP A O 1
ATOM 818 N N . ALA A 1 99 ? 9.062 24.328 17.609 1 46.47 99 ALA A N 1
ATOM 819 C CA . ALA A 1 99 ? 8.32 25.547 17.297 1 46.47 99 ALA A CA 1
ATOM 820 C C . ALA A 1 99 ? 9.195 26.781 17.453 1 46.47 99 ALA A C 1
ATOM 822 O O . ALA A 1 99 ? 9.094 27.734 16.672 1 46.47 99 ALA A O 1
ATOM 823 N N . GLU A 1 100 ? 9.984 26.766 18.438 1 46.06 100 GLU A N 1
ATOM 824 C CA . GLU A 1 100 ? 10.82 27.922 18.703 1 46.06 100 GLU A CA 1
ATOM 825 C C . GLU A 1 100 ? 11.758 28.219 17.547 1 46.06 100 GLU A C 1
ATOM 827 O O . GLU A 1 100 ? 12.016 29.375 17.219 1 46.06 100 GLU A O 1
ATOM 832 N N . HIS A 1 101 ? 12.18 27.172 16.938 1 44.44 101 HIS A N 1
ATOM 833 C CA . HIS A 1 101 ? 13.125 27.375 15.836 1 44.44 101 HIS A CA 1
ATOM 834 C C . HIS A 1 101 ? 12.406 27.875 14.578 1 44.44 101 HIS A C 1
ATOM 836 O O . HIS A 1 101 ? 12.945 28.703 13.844 1 44.44 101 HIS A O 1
ATOM 842 N N . MET A 1 102 ? 11.25 27.578 14.445 1 47.34 102 MET A N 1
ATOM 843 C CA . MET A 1 102 ? 10.539 27.984 13.242 1 47.34 102 MET A CA 1
ATOM 844 C C . MET A 1 102 ? 9.992 29.406 13.383 1 47.34 102 MET A C 1
ATOM 846 O O . MET A 1 102 ? 9.891 30.141 12.398 1 47.34 102 MET A O 1
ATOM 850 N N . MET A 1 103 ? 9.648 29.719 14.617 1 47.19 103 MET A N 1
ATOM 851 C CA . MET A 1 103 ? 9.195 31.094 14.852 1 47.19 103 MET A CA 1
ATOM 852 C C . MET A 1 103 ? 10.312 32.094 14.586 1 47.19 103 MET A C 1
ATOM 854 O O . MET A 1 103 ? 10.055 33.25 14.242 1 47.19 103 MET A O 1
ATOM 858 N N . LYS A 1 104 ? 11.477 31.594 14.758 1 46.16 104 LYS A N 1
ATOM 859 C CA . LYS A 1 104 ? 12.609 32.5 14.547 1 46.16 104 LYS A CA 1
ATOM 860 C C . LYS A 1 104 ? 12.93 32.625 13.062 1 46.16 104 LYS A C 1
ATOM 862 O O . LYS A 1 104 ? 13.477 33.656 12.641 1 46.16 104 LYS A O 1
ATOM 867 N N . PHE A 1 105 ? 12.531 31.656 12.188 1 37.69 105 PHE A N 1
ATOM 868 C CA . PHE A 1 105 ? 12.859 31.766 10.766 1 37.69 105 PHE A CA 1
ATOM 869 C C . PHE A 1 105 ? 11.617 31.562 9.914 1 37.69 105 PHE A C 1
ATOM 871 O O . PHE A 1 105 ? 11.422 30.5 9.328 1 37.69 105 PHE A O 1
ATOM 878 N N . PRO A 1 106 ? 10.781 32.562 9.891 1 42.41 106 PRO A N 1
ATOM 879 C CA . PRO A 1 106 ? 9.523 32.531 9.156 1 42.41 106 PRO A CA 1
ATOM 880 C C . PRO A 1 106 ? 9.711 32.125 7.691 1 42.41 106 PRO A C 1
ATOM 882 O O . PRO A 1 106 ? 8.781 31.594 7.066 1 42.41 106 PRO A O 1
ATOM 885 N N . SER A 1 107 ? 10.852 32.469 7.094 1 42.88 107 SER A N 1
ATOM 886 C CA . SER A 1 107 ? 11.133 32.125 5.707 1 42.88 107 SER A CA 1
ATOM 887 C C . SER A 1 107 ? 10.992 30.625 5.48 1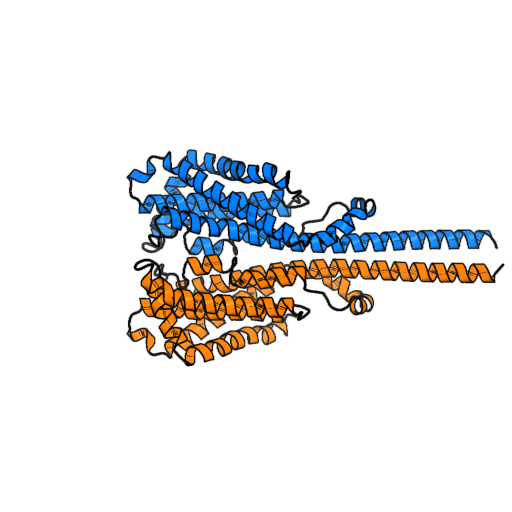 42.88 107 SER A C 1
ATOM 889 O O . SER A 1 107 ? 10.805 30.172 4.344 1 42.88 107 SER A O 1
ATOM 891 N N . LEU A 1 108 ? 11.125 30.062 6.457 1 40.72 108 LEU A N 1
ATOM 892 C CA . LEU A 1 108 ? 11.047 28.609 6.367 1 40.72 108 LEU A CA 1
ATOM 893 C C . LEU A 1 108 ? 9.609 28.156 6.117 1 40.72 108 LEU A C 1
ATOM 895 O O . LEU A 1 108 ? 9.383 27.125 5.473 1 40.72 108 LEU A O 1
ATOM 899 N N . TYR A 1 109 ? 8.781 29.078 6.562 1 41.41 109 TYR A N 1
ATOM 900 C CA . TYR A 1 109 ? 7.367 28.812 6.336 1 41.41 109 TYR A CA 1
ATOM 901 C C . TYR A 1 109 ? 7.027 28.906 4.852 1 41.41 109 TYR A C 1
ATOM 903 O O . TYR A 1 109 ? 6.195 28.141 4.352 1 41.41 109 TYR A O 1
ATOM 911 N N . GLU A 1 110 ? 7.438 30.016 4.301 1 43.12 110 GLU A N 1
ATOM 912 C CA . GLU A 1 110 ? 7.203 30.172 2.867 1 43.12 110 GLU A CA 1
ATOM 913 C C . GLU A 1 110 ? 7.684 28.953 2.092 1 43.12 110 GLU A C 1
ATOM 915 O O . GLU A 1 110 ? 7.07 28.562 1.097 1 43.12 110 GLU A O 1
ATOM 920 N N . ASN A 1 111 ? 8.602 28.375 2.592 1 40.41 111 ASN A N 1
ATOM 921 C CA . ASN A 1 111 ? 9.188 27.203 1.944 1 40.41 111 ASN A CA 1
ATOM 922 C C . ASN A 1 111 ? 8.32 25.969 2.143 1 40.41 111 ASN A C 1
ATOM 924 O O . ASN A 1 111 ? 8.297 25.078 1.287 1 40.41 111 ASN A O 1
ATOM 928 N N . PHE A 1 112 ? 7.609 26.078 3.15 1 40.78 112 PHE A N 1
ATOM 929 C CA . PHE A 1 112 ? 6.766 24.922 3.463 1 40.78 112 PHE A CA 1
ATOM 930 C C . PHE A 1 112 ? 5.59 24.844 2.5 1 40.78 112 PHE A C 1
ATOM 932 O O . PHE A 1 112 ? 5.141 23.75 2.154 1 40.78 112 PHE A O 1
ATOM 939 N N . GLN A 1 113 ? 5.047 26.094 2.225 1 42.28 113 GLN A N 1
ATOM 940 C CA . GLN A 1 113 ? 3.971 26.109 1.241 1 42.28 113 GLN A CA 1
ATOM 941 C C . GLN A 1 113 ? 4.438 25.531 -0.095 1 42.28 113 GLN A C 1
ATOM 943 O O . GLN A 1 113 ? 3.635 24.984 -0.854 1 42.28 113 GLN A O 1
ATOM 948 N N . ASP A 1 114 ? 5.656 25.859 -0.361 1 42.66 114 ASP A N 1
ATOM 949 C CA . ASP A 1 114 ? 6.254 25.359 -1.595 1 42.66 114 ASP A CA 1
ATOM 950 C C . ASP A 1 114 ? 6.398 23.844 -1.558 1 42.66 114 ASP A C 1
ATOM 952 O O . ASP A 1 114 ? 6.926 23.234 -2.494 1 42.66 114 ASP A O 1
ATOM 956 N N . HIS A 1 115 ? 6.172 23.281 -0.493 1 45.16 115 HIS A N 1
ATOM 957 C CA . HIS A 1 115 ? 6.594 21.922 -0.194 1 45.16 115 HIS A CA 1
ATOM 958 C C . HIS A 1 115 ? 5.777 20.906 -0.987 1 45.16 115 HIS A C 1
ATOM 960 O O . HIS A 1 115 ? 6.223 19.781 -1.201 1 45.16 115 HIS A O 1
ATOM 966 N N . PHE A 1 116 ? 4.438 21.156 -0.997 1 50.5 116 PHE A N 1
ATOM 967 C CA . PHE A 1 116 ? 3.809 20.062 -1.741 1 50.5 116 PHE A CA 1
ATOM 968 C C . PHE A 1 116 ? 4.055 20.219 -3.236 1 50.5 116 PHE A C 1
ATOM 970 O O . PHE A 1 116 ? 3.266 20.859 -3.941 1 50.5 116 PHE A O 1
ATOM 977 N N . SER A 1 117 ? 5.336 20.109 -3.629 1 61.72 117 SER A N 1
ATOM 978 C CA . SER A 1 117 ? 5.645 20.344 -5.039 1 61.72 117 SER A CA 1
ATOM 979 C C . SER A 1 117 ? 5.727 19.016 -5.805 1 61.72 117 SER A C 1
ATOM 981 O O . SER A 1 117 ? 6.172 18 -5.266 1 61.72 117 SER A O 1
ATOM 983 N N . LEU A 1 118 ? 4.848 18.781 -6.773 1 69.5 118 LEU A N 1
ATOM 984 C CA . LEU A 1 118 ? 4.988 17.734 -7.789 1 69.5 118 LEU A CA 1
ATOM 985 C C . LEU A 1 118 ? 6.453 17.375 -8 1 69.5 118 LEU A C 1
ATOM 987 O O . LEU A 1 118 ? 6.781 16.219 -8.273 1 69.5 118 LEU A O 1
ATOM 991 N N . LYS A 1 119 ? 7.215 18.359 -7.742 1 75.62 119 LYS A N 1
ATOM 992 C CA . LYS A 1 119 ? 8.641 18.109 -7.906 1 75.62 119 LYS A CA 1
ATOM 993 C C . LYS A 1 119 ? 9.172 17.172 -6.836 1 75.62 119 LYS A C 1
ATOM 995 O O . LYS A 1 119 ? 9.938 16.25 -7.133 1 75.62 119 LYS A O 1
ATOM 1000 N N . ARG A 1 120 ? 8.742 17.422 -5.598 1 80.06 120 ARG A N 1
ATOM 1001 C CA . ARG A 1 120 ? 9.18 16.562 -4.508 1 80.06 120 ARG A CA 1
ATOM 1002 C C . ARG A 1 120 ? 8.633 15.141 -4.672 1 80.06 120 ARG A C 1
ATOM 1004 O O . ARG A 1 120 ? 9.32 14.164 -4.355 1 80.06 120 ARG A O 1
ATOM 1011 N N . PHE A 1 121 ? 7.523 15.141 -5.207 1 82.44 121 PHE A N 1
ATOM 1012 C CA . PHE A 1 121 ? 6.93 13.828 -5.461 1 82.44 121 PHE A CA 1
ATOM 1013 C C . PHE A 1 121 ? 7.758 13.047 -6.473 1 82.44 121 PHE A C 1
ATOM 1015 O O . PHE A 1 121 ? 8.062 11.875 -6.258 1 82.44 121 PHE A O 1
ATOM 1022 N N . PHE A 1 122 ? 8.148 13.672 -7.559 1 85 122 PHE A N 1
ATOM 1023 C CA . PHE A 1 122 ? 8.898 12.992 -8.602 1 85 122 PHE A CA 1
ATOM 1024 C C . PHE A 1 122 ? 10.297 12.625 -8.109 1 85 122 PHE A C 1
ATOM 1026 O O . PHE A 1 122 ? 10.883 11.641 -8.562 1 85 122 PHE A O 1
ATOM 1033 N N . LEU A 1 123 ? 10.734 13.344 -7.156 1 86.94 123 LEU A N 1
ATOM 1034 C CA . LEU A 1 123 ? 12.023 13 -6.566 1 86.94 123 LEU A CA 1
ATOM 1035 C C . LEU A 1 123 ? 11.93 11.711 -5.758 1 86.94 123 LEU A C 1
ATOM 1037 O O . LEU A 1 123 ? 12.82 10.859 -5.832 1 86.94 123 LEU A O 1
ATOM 1041 N N . TRP A 1 124 ? 10.859 11.617 -5.027 1 89.44 124 TRP A N 1
ATOM 1042 C CA . TRP A 1 124 ? 10.648 10.398 -4.254 1 89.44 124 TRP A CA 1
ATOM 1043 C C . TRP A 1 124 ? 10.453 9.195 -5.176 1 89.44 124 TRP A C 1
ATOM 1045 O O . TRP A 1 124 ? 10.945 8.102 -4.891 1 89.44 124 TRP A O 1
ATOM 1055 N N . VAL A 1 125 ? 9.781 9.43 -6.246 1 89.69 125 VAL A N 1
ATOM 1056 C CA . VAL A 1 125 ? 9.57 8.359 -7.223 1 89.69 125 VAL A CA 1
ATOM 1057 C C . VAL A 1 125 ? 10.906 7.961 -7.844 1 89.69 125 VAL A C 1
ATOM 1059 O O . VAL A 1 125 ? 11.195 6.773 -7.996 1 89.69 125 VAL A O 1
ATOM 1062 N N . GLY A 1 126 ? 11.641 8.984 -8.266 1 92.25 126 GLY A N 1
ATOM 1063 C CA . GLY A 1 126 ? 12.961 8.719 -8.812 1 92.25 126 GLY A CA 1
ATOM 1064 C C . GLY A 1 126 ? 13.852 7.945 -7.859 1 92.25 126 GLY A C 1
ATOM 1065 O O . GLY A 1 126 ? 14.539 7.012 -8.266 1 92.25 126 GLY A O 1
ATOM 1066 N N . MET A 1 127 ? 13.82 8.297 -6.641 1 93.75 127 MET A N 1
ATOM 1067 C CA . MET A 1 127 ? 14.617 7.609 -5.629 1 93.75 127 MET A CA 1
ATOM 1068 C C . MET A 1 127 ? 14.172 6.156 -5.488 1 93.75 127 MET A C 1
ATOM 1070 O O . MET A 1 127 ? 15 5.258 -5.344 1 93.75 127 MET A O 1
ATOM 1074 N N . ALA A 1 128 ? 12.898 5.961 -5.488 1 95.75 128 ALA A N 1
ATOM 1075 C CA . ALA A 1 128 ? 12.367 4.605 -5.391 1 95.75 128 ALA A CA 1
ATOM 1076 C C . ALA A 1 128 ? 12.875 3.734 -6.535 1 95.75 128 ALA A C 1
ATOM 1078 O O . ALA A 1 128 ? 13.219 2.566 -6.332 1 95.75 128 ALA A O 1
ATOM 1079 N N . ILE A 1 129 ? 12.914 4.297 -7.719 1 94.88 129 ILE A N 1
ATOM 1080 C CA . ILE A 1 129 ? 13.375 3.566 -8.898 1 94.88 129 ILE A CA 1
ATOM 1081 C C . ILE A 1 129 ? 14.852 3.215 -8.734 1 94.88 129 ILE A C 1
ATOM 1083 O O . ILE A 1 129 ? 15.258 2.074 -8.984 1 94.88 129 ILE A O 1
ATOM 1087 N N . PHE A 1 130 ? 15.609 4.117 -8.281 1 95.62 130 PHE A N 1
ATOM 1088 C CA . PHE A 1 130 ? 17.031 3.877 -8.102 1 95.62 130 PHE A CA 1
ATOM 1089 C C . PHE A 1 130 ? 17.281 2.84 -7.016 1 95.62 130 PHE A C 1
ATOM 1091 O O . PHE A 1 130 ? 18.125 1.96 -7.164 1 95.62 130 PHE A O 1
ATOM 1098 N N . HIS A 1 131 ? 16.609 2.982 -5.922 1 97.5 131 HIS A N 1
ATOM 1099 C CA . HIS A 1 131 ? 16.75 2.016 -4.84 1 97.5 131 HIS A CA 1
ATOM 1100 C C . HIS A 1 131 ? 16.328 0.621 -5.285 1 97.5 131 HIS A C 1
ATOM 1102 O O . HIS A 1 131 ? 16.953 -0.374 -4.902 1 97.5 131 HIS A O 1
ATOM 1108 N N . SER A 1 132 ? 15.273 0.585 -6.094 1 97.62 132 SER A N 1
ATOM 1109 C CA . SER A 1 132 ? 14.828 -0.713 -6.59 1 97.62 132 SER A CA 1
ATOM 1110 C C . SER A 1 132 ? 15.883 -1.354 -7.484 1 97.62 132 SER A C 1
ATOM 1112 O O . SER A 1 132 ? 16.094 -2.568 -7.438 1 97.62 132 SER A O 1
ATOM 1114 N N . LEU A 1 133 ? 16.5 -0.554 -8.32 1 96.75 133 LEU A N 1
ATOM 1115 C CA . LEU A 1 133 ? 17.562 -1.051 -9.172 1 96.75 133 LEU A CA 1
ATOM 1116 C C . LEU A 1 133 ? 18.734 -1.589 -8.336 1 96.75 133 LEU A C 1
ATOM 1118 O O . LEU A 1 133 ? 19.219 -2.688 -8.594 1 96.75 133 LEU A O 1
ATOM 1122 N N . SER A 1 134 ? 19.109 -0.782 -7.406 1 97.06 134 SER A N 1
ATOM 1123 C CA . SER A 1 134 ? 20.219 -1.165 -6.531 1 97.06 134 SER A CA 1
ATOM 1124 C C . SER A 1 134 ? 19.891 -2.451 -5.777 1 97.06 134 SER A C 1
ATOM 1126 O O . SER A 1 134 ? 20.719 -3.369 -5.734 1 97.06 134 SER A O 1
ATOM 1128 N N . LEU A 1 135 ? 18.75 -2.549 -5.227 1 98.06 135 LEU A N 1
ATOM 1129 C CA . LEU A 1 135 ? 18.359 -3.717 -4.445 1 98.06 135 LEU A CA 1
ATOM 1130 C C . LEU A 1 135 ? 18.297 -4.965 -5.324 1 98.06 135 LEU A C 1
ATOM 1132 O O . LEU A 1 135 ? 18.75 -6.035 -4.91 1 98.06 135 LEU A O 1
ATOM 1136 N N . PHE A 1 136 ? 17.766 -4.789 -6.516 1 96.62 136 PHE A N 1
ATOM 1137 C CA . PHE A 1 136 ? 17.641 -5.934 -7.41 1 96.62 136 PHE A CA 1
ATOM 1138 C C . PHE A 1 136 ? 19.016 -6.453 -7.828 1 96.62 136 PHE A C 1
ATOM 1140 O O . PHE A 1 136 ? 19.312 -7.637 -7.672 1 96.62 136 PHE A O 1
ATOM 1147 N N . PHE A 1 137 ? 19.875 -5.633 -8.266 1 95 137 PHE A N 1
ATOM 1148 C CA . PHE A 1 137 ? 21.141 -6.059 -8.828 1 95 137 PHE A CA 1
ATOM 1149 C C . PHE A 1 137 ? 22.109 -6.488 -7.727 1 95 137 PHE A C 1
ATOM 1151 O O . PHE A 1 137 ? 22.891 -7.418 -7.91 1 95 137 PHE A O 1
ATOM 1158 N N . LEU A 1 138 ? 22.078 -5.84 -6.609 1 95.25 138 LEU A N 1
ATOM 1159 C CA . LEU A 1 138 ? 22.938 -6.262 -5.5 1 95.25 138 LEU A CA 1
ATOM 1160 C C . LEU A 1 138 ? 22.5 -7.621 -4.965 1 95.25 138 LEU A C 1
ATOM 1162 O O . LEU A 1 138 ? 23.328 -8.438 -4.574 1 95.25 138 LEU A O 1
ATOM 1166 N N . SER A 1 139 ? 21.141 -7.824 -4.902 1 93.62 139 SER A N 1
ATOM 1167 C CA . SER A 1 139 ? 20.641 -9.125 -4.469 1 93.62 139 SER A CA 1
ATOM 1168 C C . SER A 1 139 ? 21.016 -10.227 -5.453 1 93.62 139 SER A C 1
ATOM 1170 O O . SER A 1 139 ? 21.406 -11.32 -5.047 1 93.62 139 SER A O 1
ATOM 1172 N N . PHE A 1 140 ? 20.906 -9.875 -6.73 1 89.19 140 PHE A N 1
ATOM 1173 C CA . PHE A 1 140 ? 21.297 -10.82 -7.766 1 89.19 140 PHE A CA 1
ATOM 1174 C C . PHE A 1 140 ? 22.781 -11.148 -7.676 1 89.19 140 PHE A C 1
ATOM 1176 O O . PHE A 1 140 ? 23.172 -12.305 -7.812 1 89.19 140 PHE A O 1
ATOM 1183 N N . GLY A 1 141 ? 23.609 -10.172 -7.52 1 87.31 141 GLY A N 1
ATOM 1184 C CA . GLY A 1 141 ? 25.047 -10.367 -7.383 1 87.31 141 GLY A CA 1
ATOM 1185 C C . GLY A 1 141 ? 25.422 -11.203 -6.172 1 87.31 141 GLY A C 1
ATOM 1186 O O . GLY A 1 141 ? 26.281 -12.07 -6.254 1 87.31 141 GLY A O 1
ATOM 1187 N N . TYR A 1 142 ? 24.781 -10.906 -5.039 1 86.06 142 TYR A N 1
ATOM 1188 C CA . TYR A 1 142 ? 25.016 -11.641 -3.795 1 86.06 142 TYR A CA 1
ATOM 1189 C C . TYR A 1 142 ? 24.703 -13.117 -3.969 1 86.06 142 TYR A C 1
ATOM 1191 O O . TYR A 1 142 ? 25.453 -13.977 -3.51 1 86.06 142 TYR A O 1
ATOM 1199 N N . LEU A 1 143 ? 23.625 -13.469 -4.645 1 82.56 143 LEU A N 1
ATOM 1200 C CA . LEU A 1 143 ? 23.219 -14.859 -4.777 1 82.56 143 LEU A CA 1
ATOM 1201 C C . LEU A 1 143 ? 24.031 -15.562 -5.859 1 82.56 143 LEU A C 1
ATOM 1203 O O . LEU A 1 143 ? 24.266 -16.766 -5.777 1 82.56 143 LEU A O 1
ATOM 1207 N N . ASP A 1 144 ? 24.328 -14.836 -6.855 1 76.94 144 ASP A N 1
ATOM 1208 C CA . ASP A 1 144 ? 25.156 -15.422 -7.906 1 76.94 144 ASP A CA 1
ATOM 1209 C C . ASP A 1 144 ? 26.516 -15.867 -7.355 1 76.94 144 ASP A C 1
ATOM 1211 O O . ASP A 1 144 ? 27.078 -16.844 -7.828 1 76.94 144 ASP A O 1
ATOM 1215 N N . SER A 1 145 ? 26.906 -15.203 -6.445 1 69.69 145 SER A N 1
ATOM 1216 C CA . SER A 1 145 ? 28.188 -15.555 -5.832 1 69.69 145 SER A CA 1
ATOM 1217 C C . SER A 1 145 ? 28.078 -16.844 -5.035 1 69.69 145 SER A C 1
ATOM 1219 O O . SER A 1 145 ? 29.078 -17.516 -4.793 1 69.69 145 SER A O 1
ATOM 1221 N N . GLN A 1 146 ? 26.828 -17.062 -4.777 1 65.44 146 GLN A N 1
ATOM 1222 C CA . GLN A 1 146 ? 26.609 -18.328 -4.07 1 65.44 146 GLN A CA 1
ATOM 1223 C C . GLN A 1 146 ? 26.297 -19.453 -5.043 1 65.44 146 GLN A C 1
ATOM 1225 O O . GLN A 1 146 ? 25.828 -19.219 -6.152 1 65.44 146 GLN A O 1
ATOM 1230 N N . ILE A 1 147 ? 26.938 -20.516 -5.172 1 54.47 147 ILE A N 1
ATOM 1231 C CA . ILE A 1 147 ? 26.766 -21.656 -6.062 1 54.47 147 ILE A CA 1
ATOM 1232 C C . ILE A 1 147 ? 25.312 -22.109 -6.062 1 54.47 147 ILE A C 1
ATOM 1234 O O . ILE A 1 147 ? 25.016 -23.297 -6.039 1 54.47 147 ILE A O 1
ATOM 1238 N N . PHE A 1 148 ? 24.422 -21.219 -5.988 1 54.38 148 PHE A N 1
ATOM 1239 C CA . PHE A 1 148 ? 23.031 -21.578 -5.738 1 54.38 148 PHE A CA 1
ATOM 1240 C C . PHE A 1 148 ? 22.328 -21.922 -7.043 1 54.38 148 PHE A C 1
ATOM 1242 O O . PHE A 1 148 ? 21.375 -22.719 -7.055 1 54.38 148 PHE A O 1
ATOM 1249 N N . TRP A 1 149 ? 22.781 -21.438 -8.117 1 55.81 149 TRP A N 1
ATOM 1250 C CA . TRP A 1 149 ? 22.062 -21.656 -9.367 1 55.81 149 TRP A CA 1
ATOM 1251 C C . TRP A 1 149 ? 22.203 -23.094 -9.828 1 55.81 149 TRP A C 1
ATOM 1253 O O . TRP A 1 149 ? 21.578 -23.516 -10.812 1 55.81 149 TRP A O 1
ATOM 1263 N N . ARG A 1 150 ? 23.016 -23.922 -9.125 1 52.38 150 ARG A N 1
ATOM 1264 C CA . ARG A 1 150 ? 23.25 -25.297 -9.555 1 52.38 150 ARG A CA 1
ATOM 1265 C C . ARG A 1 150 ? 22.078 -26.203 -9.203 1 52.38 150 ARG A C 1
ATOM 1267 O O . ARG A 1 150 ? 21.828 -27.203 -9.883 1 52.38 150 ARG A O 1
ATOM 1274 N N . ASN A 1 151 ? 21.422 -25.953 -8.109 1 51.09 151 ASN A N 1
ATOM 1275 C CA . ASN A 1 151 ? 20.406 -26.891 -7.641 1 51.09 151 ASN A CA 1
ATOM 1276 C C . ASN A 1 151 ? 19.047 -26.594 -8.242 1 51.09 151 ASN A C 1
ATOM 1278 O O . ASN A 1 151 ? 18.016 -27 -7.695 1 51.09 151 ASN A O 1
ATOM 1282 N N . GLY A 1 152 ? 18.891 -25.859 -9.391 1 57.34 152 GLY A N 1
ATOM 1283 C CA . GLY A 1 152 ? 17.641 -25.703 -10.117 1 57.34 152 GLY A CA 1
ATOM 1284 C C . GLY A 1 152 ? 17.141 -24.266 -10.125 1 57.34 152 GLY A C 1
ATOM 1285 O O . GLY A 1 152 ? 17.359 -23.531 -9.164 1 57.34 152 GLY A O 1
ATOM 1286 N N . MET A 1 153 ? 16.719 -23.844 -11.227 1 58.25 153 MET A N 1
ATOM 1287 C CA . MET A 1 153 ? 16.375 -22.469 -11.562 1 58.25 153 MET A CA 1
ATOM 1288 C C . MET A 1 153 ? 15.242 -21.953 -10.672 1 58.25 153 MET A C 1
ATOM 1290 O O . MET A 1 153 ? 15.297 -20.828 -10.18 1 58.25 153 MET A O 1
ATOM 1294 N N . THR A 1 154 ? 14.25 -22.828 -10.406 1 60.44 154 THR A N 1
ATOM 1295 C CA . THR A 1 154 ? 13.086 -22.391 -9.641 1 60.44 154 THR A CA 1
ATOM 1296 C C . THR A 1 154 ? 13.469 -22.094 -8.195 1 60.44 154 THR A C 1
ATOM 1298 O O . THR A 1 154 ? 13.023 -21.094 -7.625 1 60.44 154 THR A O 1
ATOM 1301 N N . ASP A 1 155 ? 14.289 -22.953 -7.73 1 67.56 155 ASP A N 1
ATOM 1302 C CA . ASP A 1 155 ? 14.719 -22.781 -6.344 1 67.56 155 ASP A CA 1
ATOM 1303 C C . ASP A 1 155 ? 15.562 -21.531 -6.188 1 67.56 155 ASP A C 1
ATOM 1305 O O . ASP A 1 155 ? 15.461 -20.828 -5.18 1 67.56 155 ASP A O 1
ATOM 1309 N N . SER A 1 156 ? 16.219 -21.266 -7.207 1 74 156 SER A N 1
ATOM 1310 C CA . SER A 1 156 ? 17.094 -20.109 -7.156 1 74 156 SER A CA 1
ATOM 1311 C C . SER A 1 156 ? 16.312 -18.812 -7.191 1 74 156 SER A C 1
ATOM 1313 O O . SER A 1 156 ? 16.625 -17.875 -6.461 1 74 156 SER A O 1
ATOM 1315 N N . TRP A 1 157 ? 15.273 -18.812 -7.965 1 76.88 157 TRP A N 1
ATOM 1316 C CA . TRP A 1 157 ? 14.469 -17.594 -8.055 1 76.88 157 TRP A CA 1
ATOM 1317 C C . TRP A 1 157 ? 13.703 -17.359 -6.754 1 76.88 157 TRP A C 1
ATOM 1319 O O . TRP A 1 157 ? 13.5 -16.203 -6.352 1 76.88 157 TRP A O 1
ATOM 1329 N N . LEU A 1 158 ? 13.391 -18.453 -6.113 1 77.88 158 LEU A N 1
ATOM 1330 C CA . LEU A 1 158 ? 12.688 -18.328 -4.84 1 77.88 158 LEU A CA 1
ATOM 1331 C C . LEU A 1 158 ? 13.602 -17.75 -3.766 1 77.88 158 LEU A C 1
ATOM 1333 O O . LEU A 1 158 ? 13.18 -16.922 -2.959 1 77.88 158 LEU A O 1
ATOM 1337 N N . MET A 1 159 ? 14.789 -18.188 -3.85 1 83.12 159 MET A N 1
ATOM 1338 C CA . MET A 1 159 ? 15.766 -17.672 -2.898 1 83.12 159 MET A CA 1
ATOM 1339 C C . MET A 1 159 ? 16.062 -16.203 -3.168 1 83.12 159 MET A C 1
ATOM 1341 O O . MET A 1 159 ? 16.188 -15.406 -2.234 1 83.12 159 MET A O 1
ATOM 1345 N N . LEU A 1 160 ? 16.172 -15.906 -4.379 1 86.94 160 LEU A N 1
ATOM 1346 C CA . LEU A 1 160 ? 16.375 -14.516 -4.766 1 86.94 160 LEU A CA 1
ATOM 1347 C C . LEU A 1 160 ? 15.219 -13.641 -4.305 1 86.94 160 LEU A C 1
ATOM 1349 O O . LEU A 1 160 ? 15.43 -12.539 -3.787 1 86.94 160 LEU A O 1
ATOM 1353 N N . GLY A 1 161 ? 14.047 -14.125 -4.488 1 89.19 161 GLY A N 1
ATOM 1354 C CA . GLY A 1 161 ? 12.859 -13.391 -4.086 1 89.19 161 GLY A CA 1
ATOM 1355 C C . GLY A 1 161 ? 12.781 -13.148 -2.59 1 89.19 161 GLY A C 1
ATOM 1356 O O . GLY A 1 161 ? 12.523 -12.031 -2.146 1 89.19 161 GLY A O 1
ATOM 1357 N N . ASN A 1 162 ? 13.023 -14.188 -1.86 1 88.25 162 ASN A N 1
ATOM 1358 C CA . ASN A 1 162 ? 12.984 -14.062 -0.407 1 88.25 162 ASN A CA 1
ATOM 1359 C C . ASN A 1 162 ? 14.07 -13.125 0.103 1 88.25 162 ASN A C 1
ATOM 1361 O O . ASN A 1 162 ? 13.828 -12.312 0.998 1 88.25 162 ASN A O 1
ATOM 1365 N N . SER A 1 163 ? 15.211 -13.258 -0.409 1 91.38 163 SER A N 1
ATOM 1366 C CA . SER A 1 163 ? 16.312 -12.391 0.008 1 91.38 163 SER A CA 1
ATOM 1367 C C . SER A 1 163 ? 16.031 -10.938 -0.359 1 91.38 163 SER A C 1
ATOM 1369 O O . SER A 1 163 ? 16.188 -10.039 0.478 1 91.38 163 SER A O 1
ATOM 1371 N N . THR A 1 164 ? 15.688 -10.742 -1.592 1 94.5 164 THR A N 1
ATOM 1372 C CA . THR A 1 164 ? 15.43 -9.391 -2.059 1 94.5 164 THR A CA 1
ATOM 1373 C C . THR A 1 164 ? 14.312 -8.734 -1.245 1 94.5 164 THR A C 1
ATOM 1375 O O . THR A 1 164 ? 14.414 -7.57 -0.866 1 94.5 164 THR A O 1
ATOM 1378 N N . TYR A 1 165 ? 13.25 -9.5 -1.019 1 94.56 165 TYR A N 1
ATOM 1379 C CA . TYR A 1 165 ? 12.148 -8.992 -0.214 1 94.56 165 TYR A CA 1
ATOM 1380 C C . TYR A 1 165 ? 12.633 -8.555 1.164 1 94.56 165 TYR A C 1
ATOM 1382 O O . TYR A 1 165 ? 12.242 -7.496 1.663 1 94.56 165 TYR A O 1
ATOM 1390 N N . THR A 1 166 ? 13.445 -9.359 1.751 1 95.19 166 THR A N 1
ATOM 1391 C CA . THR A 1 166 ? 13.992 -9.047 3.066 1 95.19 166 THR A CA 1
ATOM 1392 C C . THR A 1 166 ? 14.797 -7.75 3.027 1 95.19 166 THR A C 1
ATOM 1394 O O . THR A 1 166 ? 14.633 -6.891 3.893 1 95.19 166 THR A O 1
ATOM 1397 N N . PHE A 1 167 ? 15.594 -7.621 2.033 1 97.62 167 PHE A N 1
ATOM 1398 C CA . PHE A 1 167 ? 16.422 -6.422 1.911 1 97.62 167 PHE A CA 1
ATOM 1399 C C . PHE A 1 167 ? 15.547 -5.191 1.672 1 97.62 167 PHE A C 1
ATOM 1401 O O . PHE A 1 167 ? 15.875 -4.098 2.131 1 97.62 167 PHE A O 1
ATOM 1408 N N . VAL A 1 168 ? 14.469 -5.363 0.946 1 98 168 VAL A N 1
ATOM 1409 C CA . VAL A 1 168 ? 13.555 -4.258 0.689 1 98 168 VAL A CA 1
ATOM 1410 C C . VAL A 1 168 ? 12.922 -3.795 1.999 1 98 168 VAL A C 1
ATOM 1412 O O . VAL A 1 168 ? 12.867 -2.598 2.285 1 98 168 VAL A O 1
ATOM 1415 N N . VAL A 1 169 ? 12.438 -4.738 2.818 1 97.62 169 VAL A N 1
ATOM 1416 C CA . VAL A 1 169 ? 11.781 -4.41 4.082 1 97.62 169 VAL A CA 1
ATOM 1417 C C . VAL A 1 169 ? 12.742 -3.621 4.973 1 97.62 169 VAL A C 1
ATOM 1419 O O . VAL A 1 169 ? 12.375 -2.586 5.527 1 97.62 169 VAL A O 1
ATOM 1422 N N . ILE A 1 170 ? 13.938 -4.039 5.023 1 97.62 170 ILE A N 1
ATOM 1423 C CA . ILE A 1 170 ? 14.922 -3.373 5.863 1 97.62 170 ILE A CA 1
ATOM 1424 C C . ILE A 1 170 ? 15.234 -1.988 5.301 1 97.62 170 ILE A C 1
ATOM 1426 O O . ILE A 1 170 ? 15.297 -1.007 6.043 1 97.62 170 ILE A O 1
ATOM 1430 N N . THR A 1 171 ? 15.422 -1.912 4.027 1 97.69 171 THR A N 1
ATOM 1431 C CA . THR A 1 171 ? 15.773 -0.655 3.375 1 97.69 171 THR A CA 1
ATOM 1432 C C . THR A 1 171 ? 14.68 0.387 3.592 1 97.69 171 THR A C 1
ATOM 1434 O O . THR A 1 171 ? 14.961 1.528 3.959 1 97.69 171 THR A O 1
ATOM 1437 N N . VAL A 1 172 ? 13.414 -0.018 3.369 1 96.94 172 VAL A N 1
ATOM 1438 C CA . VAL A 1 172 ? 12.32 0.943 3.459 1 96.94 172 VAL A CA 1
ATOM 1439 C C . VAL A 1 172 ? 12.125 1.367 4.914 1 96.94 172 VAL A C 1
ATOM 1441 O O . VAL A 1 172 ? 11.758 2.514 5.188 1 96.94 172 VAL A O 1
ATOM 1444 N N . CYS A 1 173 ? 12.344 0.479 5.844 1 96.62 173 CYS A N 1
ATOM 1445 C CA . CYS A 1 173 ? 12.242 0.843 7.254 1 96.62 173 CYS A CA 1
ATOM 1446 C C . CYS A 1 173 ? 13.352 1.812 7.648 1 96.62 173 CYS A C 1
ATOM 1448 O O . CYS A 1 173 ? 13.102 2.773 8.383 1 96.62 173 CYS A O 1
ATOM 1450 N N . LEU A 1 174 ? 14.531 1.538 7.199 1 95.06 174 LEU A N 1
ATOM 1451 C CA . LEU A 1 174 ? 15.633 2.451 7.48 1 95.06 174 LEU A CA 1
ATOM 1452 C C . LEU A 1 174 ? 15.43 3.787 6.777 1 95.06 174 LEU A C 1
ATOM 1454 O O . LEU A 1 174 ? 15.812 4.836 7.301 1 95.06 174 LEU A O 1
ATOM 1458 N N . LYS A 1 175 ? 14.859 3.738 5.609 1 94.94 175 LYS A N 1
ATOM 1459 C CA . LYS A 1 175 ? 14.547 4.965 4.883 1 94.94 175 LYS A CA 1
ATOM 1460 C C . LYS A 1 175 ? 13.57 5.836 5.668 1 94.94 175 LYS A C 1
ATOM 1462 O O . LYS A 1 175 ? 13.656 7.066 5.621 1 94.94 175 LYS A O 1
ATOM 1467 N N . ALA A 1 176 ? 12.648 5.211 6.34 1 93.31 176 ALA A N 1
ATOM 1468 C CA . ALA A 1 176 ? 11.719 5.957 7.18 1 93.31 176 ALA A CA 1
ATOM 1469 C C . ALA A 1 176 ? 12.461 6.727 8.266 1 93.31 176 ALA A C 1
ATOM 1471 O O . ALA A 1 176 ? 12.117 7.871 8.578 1 93.31 176 ALA A O 1
ATOM 1472 N N . LEU A 1 177 ? 13.477 6.125 8.812 1 90.31 177 LEU A N 1
ATOM 1473 C CA . LEU A 1 177 ? 14.266 6.773 9.859 1 90.31 177 LEU A CA 1
ATOM 1474 C C . LEU A 1 177 ? 15.055 7.953 9.297 1 90.31 177 LEU A C 1
ATOM 1476 O O . LEU A 1 177 ? 15.211 8.977 9.969 1 90.31 177 LEU A O 1
ATOM 1480 N N . ILE A 1 178 ? 15.516 7.785 8.086 1 88.94 178 ILE A N 1
ATOM 1481 C CA . ILE A 1 178 ? 16.281 8.852 7.445 1 88.94 178 ILE A CA 1
ATOM 1482 C C . ILE A 1 178 ? 15.336 9.992 7.055 1 88.94 178 ILE A C 1
ATOM 1484 O O . ILE A 1 178 ? 15.711 11.172 7.145 1 88.94 178 ILE A O 1
ATOM 1488 N N . ALA A 1 179 ? 14.102 9.68 6.695 1 85.88 179 ALA A N 1
ATOM 1489 C CA . ALA A 1 179 ? 13.148 10.664 6.195 1 85.88 179 ALA A CA 1
ATOM 1490 C C . ALA A 1 179 ? 12.469 11.406 7.348 1 85.88 179 ALA A C 1
ATOM 1492 O O . ALA A 1 179 ? 11.969 12.516 7.172 1 85.88 179 ALA A O 1
ATOM 1493 N N . CYS A 1 180 ? 12.43 10.828 8.469 1 82.44 180 CYS A N 1
ATOM 1494 C CA . CYS A 1 180 ? 11.742 11.453 9.586 1 82.44 180 CYS A CA 1
ATOM 1495 C C . CYS A 1 180 ? 12.555 12.617 10.141 1 82.44 180 CYS A C 1
ATOM 1497 O O . CYS A 1 180 ? 13.781 12.633 10.039 1 82.44 180 CYS A O 1
ATOM 1499 N N . ASP A 1 181 ? 11.844 13.57 10.664 1 75.69 181 ASP A N 1
ATOM 1500 C CA . ASP A 1 181 ? 12.492 14.766 11.18 1 75.69 181 ASP A CA 1
ATOM 1501 C C . ASP A 1 181 ? 13.078 14.523 12.562 1 75.69 181 ASP A C 1
ATOM 1503 O O . ASP A 1 181 ? 14.094 15.117 12.93 1 75.69 181 ASP A O 1
ATOM 1507 N N . SER A 1 182 ? 12.422 13.742 13.305 1 76.06 182 SER A N 1
ATOM 1508 C CA . SER A 1 182 ? 12.867 13.453 14.664 1 76.06 182 SER A CA 1
ATOM 1509 C C . SER A 1 182 ? 12.828 11.961 14.961 1 76.06 182 SER A C 1
ATOM 1511 O O . SER A 1 182 ? 11.914 11.258 14.516 1 76.06 182 SER A O 1
ATOM 1513 N N . TRP A 1 183 ? 13.938 11.539 15.5 1 81.31 183 TRP A N 1
ATOM 1514 C CA . TRP A 1 183 ? 14.016 10.141 15.922 1 81.31 183 TRP A CA 1
ATOM 1515 C C . TRP A 1 183 ? 13.383 9.953 17.297 1 81.31 183 TRP A C 1
ATOM 1517 O O . TRP A 1 183 ? 14.086 9.906 18.312 1 81.31 183 TRP A O 1
ATOM 1527 N N . THR A 1 184 ? 12.148 9.82 17.344 1 83.69 184 THR A N 1
ATOM 1528 C CA . THR A 1 184 ? 11.461 9.516 18.594 1 83.69 184 THR A CA 1
ATOM 1529 C C . THR A 1 184 ? 11.5 8.016 18.875 1 83.69 184 THR A C 1
ATOM 1531 O O . THR A 1 184 ? 11.797 7.215 17.984 1 83.69 184 THR A O 1
ATOM 1534 N N . TRP A 1 185 ? 11.305 7.691 20.094 1 87.31 185 TRP A N 1
ATOM 1535 C CA . TRP A 1 185 ? 11.375 6.285 20.469 1 87.31 185 TRP A CA 1
ATOM 1536 C C . TRP A 1 185 ? 10.312 5.469 19.75 1 87.31 185 TRP A C 1
ATOM 1538 O O . TRP A 1 185 ? 10.578 4.363 19.266 1 87.31 185 TRP A O 1
ATOM 1548 N N . PRO A 1 186 ? 9.109 5.953 19.562 1 87.12 186 PRO A N 1
ATOM 1549 C CA . PRO A 1 186 ? 8.125 5.164 18.812 1 87.12 186 PRO A CA 1
ATOM 1550 C C . PRO A 1 186 ? 8.531 4.945 17.359 1 87.12 186 PRO A C 1
ATOM 1552 O O . PRO A 1 186 ? 8.242 3.889 16.781 1 87.12 186 PRO A O 1
ATOM 1555 N N . MET A 1 187 ? 9.172 5.953 16.844 1 88.44 187 MET A N 1
ATOM 1556 C CA . MET A 1 187 ? 9.609 5.828 15.445 1 88.44 187 MET A CA 1
ATOM 1557 C C . MET A 1 187 ? 10.672 4.746 15.305 1 88.44 187 MET A C 1
ATOM 1559 O O . MET A 1 187 ? 10.586 3.904 14.406 1 88.44 187 MET A O 1
ATOM 1563 N N . VAL A 1 188 ? 11.609 4.719 16.219 1 92.94 188 VAL A N 1
ATOM 1564 C CA . VAL A 1 188 ? 12.672 3.721 16.203 1 92.94 188 VAL A CA 1
ATOM 1565 C C . VAL A 1 188 ? 12.078 2.336 16.469 1 92.94 188 VAL A C 1
ATOM 1567 O O . VAL A 1 188 ? 12.438 1.367 15.797 1 92.94 188 VAL A O 1
ATOM 1570 N N . ALA A 1 189 ? 11.18 2.291 17.328 1 93.5 189 ALA A N 1
ATOM 1571 C CA . ALA A 1 189 ? 10.523 1.028 17.656 1 93.5 189 ALA A CA 1
ATOM 1572 C C . ALA A 1 189 ? 9.703 0.522 16.469 1 93.5 189 ALA A C 1
ATOM 1574 O O . ALA A 1 189 ? 9.664 -0.682 16.203 1 93.5 189 ALA A O 1
ATOM 1575 N N . ALA A 1 190 ? 9.078 1.445 15.797 1 93.75 190 ALA A N 1
ATOM 1576 C CA . ALA A 1 190 ? 8.266 1.066 14.648 1 93.75 190 ALA A CA 1
ATOM 1577 C C . ALA A 1 190 ? 9.133 0.512 13.523 1 93.75 190 ALA A C 1
ATOM 1579 O O . ALA A 1 190 ? 8.781 -0.49 12.891 1 93.75 190 ALA A O 1
ATOM 1580 N N . CYS A 1 191 ? 10.188 1.096 13.234 1 95.75 191 CYS A N 1
ATOM 1581 C CA . CYS A 1 191 ? 11.07 0.677 12.156 1 95.75 191 CYS A CA 1
ATOM 1582 C C . CYS A 1 191 ? 11.75 -0.649 12.484 1 95.75 191 CYS A C 1
ATOM 1584 O O . CYS A 1 191 ? 11.68 -1.596 11.695 1 95.75 191 CYS A O 1
ATOM 1586 N N . PHE A 1 192 ? 12.281 -0.757 13.688 1 96.25 192 PHE A N 1
ATOM 1587 C CA . PHE A 1 192 ? 12.961 -1.988 14.078 1 96.25 192 PHE A CA 1
ATOM 1588 C C . PHE A 1 192 ? 11.945 -3.098 14.352 1 96.25 192 PHE A C 1
ATOM 1590 O O . PHE A 1 192 ? 12.211 -4.266 14.062 1 96.25 192 PHE A O 1
ATOM 1597 N N . GLY A 1 193 ? 10.914 -2.672 14.945 1 95.69 193 GLY A N 1
ATOM 1598 C CA . GLY A 1 193 ? 9.852 -3.648 15.148 1 95.69 193 GLY A CA 1
ATOM 1599 C C . GLY A 1 193 ? 9.352 -4.27 13.859 1 95.69 193 GLY A C 1
ATOM 1600 O O . GLY A 1 193 ? 9.07 -5.473 13.812 1 95.69 193 GLY A O 1
ATOM 1601 N N . SER A 1 194 ? 9.211 -3.461 12.797 1 96.5 194 SER A N 1
ATOM 1602 C CA . SER A 1 194 ? 8.789 -3.961 11.492 1 96.5 194 SER A CA 1
ATOM 1603 C C . SER A 1 194 ? 9.805 -4.945 10.922 1 96.5 194 SER A C 1
ATOM 1605 O O . SER A 1 194 ? 9.43 -5.977 10.359 1 96.5 194 SER A O 1
ATOM 1607 N N . ILE A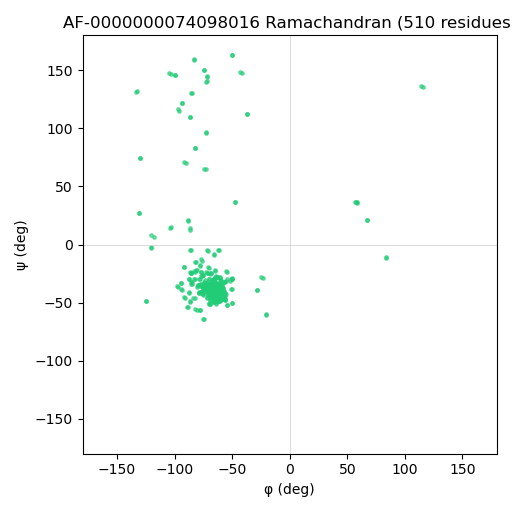 1 195 ? 11.055 -4.664 11.062 1 96.62 195 ILE A N 1
ATOM 1608 C CA . ILE A 1 195 ? 12.125 -5.535 10.586 1 96.62 195 ILE A CA 1
ATOM 1609 C C . ILE A 1 195 ? 12.078 -6.867 11.328 1 96.62 195 ILE A C 1
ATOM 1611 O O . ILE A 1 195 ? 12.117 -7.93 10.711 1 96.62 195 ILE A O 1
ATOM 1615 N N . VAL A 1 196 ? 11.953 -6.812 12.617 1 95.81 196 VAL A N 1
ATOM 1616 C CA . VAL A 1 196 ? 11.922 -8.016 13.445 1 95.81 196 VAL A CA 1
ATOM 1617 C C . VAL A 1 196 ? 10.68 -8.836 13.133 1 95.81 196 VAL A C 1
ATOM 1619 O O . VAL A 1 196 ? 10.734 -10.062 13.07 1 95.81 196 VAL A O 1
ATOM 1622 N N . LEU A 1 197 ? 9.625 -8.125 12.953 1 94.94 197 LEU A N 1
ATOM 1623 C CA . LEU A 1 197 ? 8.383 -8.812 12.617 1 94.94 197 LEU A CA 1
ATOM 1624 C C . LEU A 1 197 ? 8.531 -9.625 11.336 1 94.94 197 LEU A C 1
ATOM 1626 O O . LEU A 1 197 ? 8.094 -10.773 11.266 1 94.94 197 LEU A O 1
ATOM 1630 N N . TRP A 1 198 ? 9.102 -9.047 10.305 1 94.31 198 TRP A N 1
ATOM 1631 C CA . TRP A 1 198 ? 9.297 -9.766 9.047 1 94.31 198 TRP A CA 1
ATOM 1632 C C . TRP A 1 198 ? 10.227 -10.961 9.242 1 94.31 198 TRP A C 1
ATOM 1634 O O . TRP A 1 198 ? 9.945 -12.055 8.758 1 94.31 198 TRP A O 1
ATOM 1644 N N . LEU A 1 199 ? 11.359 -10.781 9.953 1 91.69 199 LEU A N 1
ATOM 1645 C CA . LEU A 1 199 ? 12.305 -11.867 10.156 1 91.69 199 LEU A CA 1
ATOM 1646 C C . LEU A 1 199 ? 11.664 -13.008 10.938 1 91.69 199 LEU A C 1
ATOM 1648 O O . LEU A 1 199 ? 11.93 -14.18 10.656 1 91.69 199 LEU A O 1
ATOM 1652 N N . LEU A 1 200 ? 10.844 -12.656 11.906 1 90.38 200 LEU A N 1
ATOM 1653 C CA . LEU A 1 200 ? 10.117 -13.672 12.656 1 90.38 200 LEU A CA 1
ATOM 1654 C C . LEU A 1 200 ? 9.117 -14.398 11.758 1 90.38 200 LEU A C 1
ATOM 1656 O O . LEU A 1 200 ? 8.992 -15.625 11.82 1 90.38 200 LEU A O 1
ATOM 1660 N N . ALA A 1 201 ? 8.414 -13.656 10.961 1 88.94 201 ALA A N 1
ATOM 1661 C CA . ALA A 1 201 ? 7.457 -14.25 10.031 1 88.94 201 ALA A CA 1
ATOM 1662 C C . ALA A 1 201 ? 8.164 -15.172 9.039 1 88.94 201 ALA A C 1
ATOM 1664 O O . ALA A 1 201 ? 7.645 -16.234 8.703 1 88.94 201 ALA A O 1
ATOM 1665 N N . LEU A 1 202 ? 9.266 -14.695 8.547 1 86 202 LEU A N 1
ATOM 1666 C CA . LEU A 1 202 ? 10.039 -15.492 7.602 1 86 202 LEU A CA 1
ATOM 1667 C C . LEU A 1 202 ? 10.492 -16.797 8.242 1 86 202 LEU A C 1
ATOM 1669 O O . LEU A 1 202 ? 10.422 -17.859 7.625 1 86 202 LEU A O 1
ATOM 1673 N N . THR A 1 203 ? 10.922 -16.75 9.5 1 83.25 203 THR A N 1
ATOM 1674 C CA . THR A 1 203 ? 11.367 -17.922 10.234 1 83.25 203 THR A CA 1
ATOM 1675 C C . THR A 1 203 ? 10.203 -18.875 10.5 1 83.25 203 THR A C 1
ATOM 1677 O O . THR A 1 203 ? 10.336 -20.094 10.367 1 83.25 203 THR A O 1
ATOM 1680 N N . LEU A 1 204 ? 9.117 -18.312 10.859 1 80.12 204 LEU A N 1
ATOM 1681 C CA . LEU A 1 204 ? 7.926 -19.109 11.109 1 80.12 204 LEU A CA 1
ATOM 1682 C C . LEU A 1 204 ? 7.434 -19.766 9.82 1 80.12 204 LEU A C 1
ATOM 1684 O O . LEU A 1 204 ? 7.008 -20.922 9.828 1 80.12 204 LEU A O 1
ATOM 1688 N N . TYR A 1 205 ? 7.422 -18.953 8.812 1 74.31 205 TYR A N 1
ATOM 1689 C CA . TYR A 1 205 ? 7.027 -19.484 7.516 1 74.31 205 TYR A CA 1
ATOM 1690 C C . TYR A 1 205 ? 7.941 -20.625 7.094 1 74.31 205 TYR A C 1
ATOM 1692 O O . TYR A 1 205 ? 7.477 -21.641 6.562 1 74.31 205 TYR A O 1
ATOM 1700 N N . ALA A 1 206 ? 9.156 -20.516 7.277 1 70.94 206 ALA A N 1
ATOM 1701 C CA . ALA A 1 206 ? 10.133 -21.547 6.922 1 70.94 206 ALA A CA 1
ATOM 1702 C C . ALA A 1 206 ? 9.961 -22.797 7.785 1 70.94 206 ALA A C 1
ATOM 1704 O O . ALA A 1 206 ? 10.195 -23.906 7.32 1 70.94 206 ALA A O 1
ATOM 1705 N N . ALA A 1 207 ? 9.516 -22.625 8.969 1 68.56 207 ALA A N 1
ATOM 1706 C CA . ALA A 1 207 ? 9.391 -23.734 9.906 1 68.56 207 ALA A CA 1
ATOM 1707 C C . ALA A 1 207 ? 8.055 -24.453 9.734 1 68.56 207 ALA A C 1
ATOM 1709 O O . ALA A 1 207 ? 7.973 -25.672 9.867 1 68.56 207 ALA A O 1
ATOM 1710 N N . VAL A 1 208 ? 7 -23.719 9.711 1 58.28 208 VAL A N 1
ATOM 1711 C CA . VAL A 1 208 ? 5.656 -24.266 9.797 1 58.28 208 VAL A CA 1
ATOM 1712 C C . VAL A 1 208 ? 5.203 -24.75 8.422 1 58.28 208 VAL A C 1
ATOM 1714 O O . VAL A 1 208 ? 4.523 -25.781 8.305 1 58.28 208 VAL A O 1
ATOM 1717 N N . PHE A 1 209 ? 5.402 -24 7.465 1 53.84 209 PHE A N 1
ATOM 1718 C CA . PHE A 1 209 ? 4.707 -24.266 6.215 1 53.84 209 PHE A CA 1
ATOM 1719 C C . PHE A 1 209 ? 5.188 -25.578 5.602 1 53.84 209 PHE A C 1
ATOM 1721 O O . PHE A 1 209 ? 4.457 -26.219 4.84 1 53.84 209 PHE A O 1
ATOM 1728 N N . PRO A 1 210 ? 6.531 -26 5.684 1 50.31 210 PRO A N 1
ATOM 1729 C CA . PRO A 1 210 ? 6.75 -27.359 5.188 1 50.31 210 PRO A CA 1
ATOM 1730 C C . PRO A 1 210 ? 5.785 -28.375 5.801 1 50.31 210 PRO A C 1
ATOM 1732 O O . PRO A 1 210 ? 5.457 -29.375 5.172 1 50.31 210 PRO A O 1
ATOM 1735 N N . SER A 1 211 ? 5.527 -28.219 6.934 1 46.41 211 SER A N 1
ATOM 1736 C CA . SER A 1 211 ? 4.695 -29.219 7.574 1 46.41 211 SER A CA 1
ATOM 1737 C C . SER A 1 211 ? 3.227 -29.047 7.203 1 46.41 211 SER A C 1
ATOM 1739 O O . SER A 1 211 ? 2.488 -30.031 7.09 1 46.41 211 SER A O 1
ATOM 1741 N N . ILE A 1 212 ? 2.771 -28.047 7.426 1 41.56 212 ILE A N 1
ATOM 1742 C CA . ILE A 1 212 ? 1.329 -27.938 7.238 1 41.56 212 ILE A CA 1
ATOM 1743 C C . ILE A 1 212 ? 1.004 -27.875 5.746 1 41.56 212 ILE A C 1
ATOM 1745 O O . ILE A 1 212 ? 0.044 -28.484 5.289 1 41.56 212 ILE A O 1
ATOM 1749 N N . THR A 1 213 ? 1.437 -26.828 4.98 1 44.03 213 THR A N 1
ATOM 1750 C CA . THR A 1 213 ? 0.925 -26.672 3.623 1 44.03 213 THR A CA 1
ATOM 1751 C C . THR A 1 213 ? 1.812 -27.422 2.625 1 44.03 213 THR A C 1
ATOM 1753 O O . THR A 1 213 ? 2.924 -26.969 2.326 1 44.03 213 THR A O 1
ATOM 1756 N N . ILE A 1 214 ? 1.861 -28.625 2.557 1 42.69 214 ILE A N 1
ATOM 1757 C CA . ILE A 1 214 ? 2.469 -29.469 1.54 1 42.69 214 ILE A CA 1
ATOM 1758 C C . ILE A 1 214 ? 2.65 -28.688 0.246 1 42.69 214 ILE A C 1
ATOM 1760 O O . ILE A 1 214 ? 3.67 -28.828 -0.434 1 42.69 214 ILE A O 1
ATOM 1764 N N . ARG A 1 215 ? 1.614 -28.156 -0.441 1 45.09 215 ARG A N 1
ATOM 1765 C CA . ARG A 1 215 ? 1.466 -27.766 -1.839 1 45.09 215 ARG A CA 1
ATOM 1766 C C . ARG A 1 215 ? 1.834 -26.297 -2.039 1 45.09 215 ARG A C 1
ATOM 1768 O O . ARG A 1 215 ? 2.236 -25.891 -3.131 1 45.09 215 ARG A O 1
ATOM 1775 N N . MET A 1 216 ? 1.411 -25.281 -1.208 1 44.66 216 MET A N 1
ATOM 1776 C CA . MET A 1 216 ? 1.406 -23.922 -1.725 1 44.66 216 MET A CA 1
ATOM 1777 C C . MET A 1 216 ? 2.797 -23.297 -1.634 1 44.66 216 MET A C 1
ATOM 1779 O O . MET A 1 216 ? 3.248 -22.641 -2.572 1 44.66 216 MET A O 1
ATOM 1783 N N . GLY A 1 217 ? 3.537 -23.188 -0.482 1 48.38 217 GLY A N 1
ATOM 1784 C CA . GLY A 1 217 ? 4.688 -22.438 -0.017 1 48.38 217 GLY A CA 1
ATOM 1785 C C . GLY A 1 217 ? 5.863 -23.312 0.369 1 48.38 217 GLY A C 1
ATOM 1786 O O . GLY A 1 217 ? 6.801 -22.844 1.02 1 48.38 217 GLY A O 1
ATOM 1787 N N . SER A 1 218 ? 5.672 -24.391 0.116 1 50.66 218 SER A N 1
ATOM 1788 C CA . SER A 1 218 ? 6.672 -25.344 0.582 1 50.66 218 SER A CA 1
ATOM 1789 C C . SER A 1 218 ? 8.055 -25.016 0.034 1 50.66 218 SER A C 1
ATOM 1791 O O . SER A 1 218 ? 9.047 -25.094 0.757 1 50.66 218 SER A O 1
ATOM 1793 N N . ASP A 1 219 ? 7.965 -24.625 -1.229 1 57.41 219 ASP A N 1
ATOM 1794 C CA . ASP A 1 219 ? 9.281 -24.375 -1.811 1 57.41 219 ASP A CA 1
ATOM 1795 C C . ASP A 1 219 ? 9.906 -23.109 -1.208 1 57.41 219 ASP A C 1
ATOM 1797 O O . ASP A 1 219 ? 11.117 -23.078 -0.96 1 57.41 219 ASP A O 1
ATOM 1801 N N . MET A 1 220 ? 9.055 -22.25 -0.731 1 59.94 220 MET A N 1
ATOM 1802 C CA . MET A 1 220 ? 9.594 -21.031 -0.15 1 59.94 220 MET A CA 1
ATOM 1803 C C . MET A 1 220 ? 10.18 -21.297 1.234 1 59.94 220 MET A C 1
ATOM 1805 O O . MET A 1 220 ? 11.211 -20.719 1.6 1 59.94 220 MET A O 1
ATOM 1809 N N . ALA A 1 221 ? 9.5 -22.188 1.938 1 59.66 221 ALA A N 1
ATOM 1810 C CA . ALA A 1 221 ? 9.93 -22.5 3.301 1 59.66 221 ALA A CA 1
ATOM 1811 C C . ALA A 1 221 ? 11.32 -23.125 3.311 1 59.66 221 ALA A C 1
ATOM 1813 O O . ALA A 1 221 ? 12.172 -22.75 4.121 1 59.66 221 ALA A O 1
ATOM 1814 N N . GLY A 1 222 ? 11.508 -24.062 2.508 1 64.25 222 GLY A N 1
ATOM 1815 C CA . GLY A 1 222 ? 12.812 -24.703 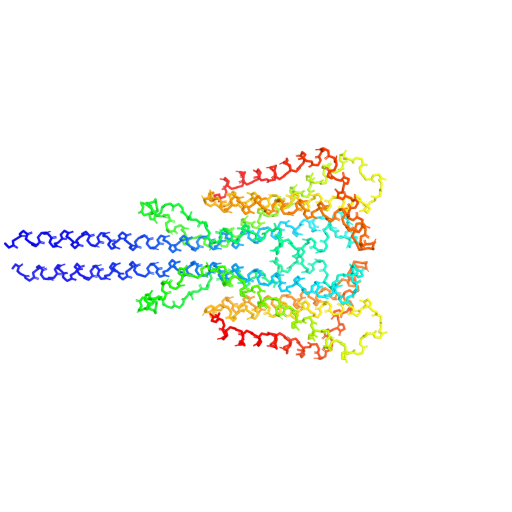2.436 1 64.25 222 GLY A CA 1
ATOM 1816 C C . GLY A 1 222 ? 13.922 -23.75 2.037 1 64.25 222 GLY A C 1
ATOM 1817 O O . GLY A 1 222 ? 15 -23.781 2.631 1 64.25 222 GLY A O 1
ATOM 1818 N N . MET A 1 223 ? 13.617 -22.859 1.247 1 69.25 223 MET A N 1
ATOM 1819 C CA . MET A 1 223 ? 14.625 -21.922 0.742 1 69.25 223 MET A CA 1
ATOM 1820 C C . MET A 1 223 ? 14.953 -20.859 1.783 1 69.25 223 MET A C 1
ATOM 1822 O O . MET A 1 223 ? 16.109 -20.438 1.898 1 69.25 223 MET A O 1
ATOM 1826 N N . ALA A 1 224 ? 13.93 -20.578 2.586 1 73.25 224 ALA A N 1
ATOM 1827 C CA . ALA A 1 224 ? 14.164 -19.578 3.625 1 73.25 224 ALA A CA 1
ATOM 1828 C C . ALA A 1 224 ? 15.125 -20.094 4.688 1 73.25 224 ALA A C 1
ATOM 1830 O O . ALA A 1 224 ? 15.977 -19.359 5.176 1 73.25 224 ALA A O 1
ATOM 1831 N N . TRP A 1 225 ? 15.023 -21.328 4.977 1 73.88 225 TRP A N 1
ATOM 1832 C CA . TRP A 1 225 ? 15.906 -21.922 5.973 1 73.88 225 TRP A CA 1
ATOM 1833 C C . TRP A 1 225 ? 17.344 -21.953 5.477 1 73.88 225 TRP A C 1
ATOM 1835 O O . TRP A 1 225 ? 18.281 -21.625 6.219 1 73.88 225 TRP A O 1
ATOM 1845 N N . ILE A 1 226 ? 17.516 -22.312 4.242 1 74.81 226 ILE A N 1
ATOM 1846 C CA . ILE A 1 226 ? 18.844 -22.375 3.656 1 74.81 226 ILE A CA 1
ATOM 1847 C C . ILE A 1 226 ? 19.453 -20.969 3.611 1 74.81 226 ILE A C 1
ATOM 1849 O O . ILE A 1 226 ? 20.641 -20.781 3.934 1 74.81 226 ILE A O 1
ATOM 1853 N N . MET A 1 227 ? 18.656 -20.016 3.314 1 80.5 227 MET A N 1
ATOM 1854 C CA . MET A 1 227 ? 19.109 -18.625 3.213 1 80.5 227 MET A CA 1
ATOM 1855 C C . MET A 1 227 ? 19.547 -18.094 4.574 1 80.5 227 MET A C 1
ATOM 1857 O O . MET A 1 227 ? 20.625 -17.516 4.691 1 80.5 227 MET A O 1
ATOM 1861 N N . MET A 1 228 ? 18.797 -18.391 5.555 1 82.38 228 MET A N 1
ATOM 1862 C CA . MET A 1 228 ? 19.062 -17.828 6.875 1 82.38 228 MET A CA 1
ATOM 1863 C C . MET A 1 228 ? 20.203 -18.562 7.555 1 82.38 228 MET A C 1
ATOM 1865 O O . MET A 1 228 ? 20.797 -18.062 8.508 1 82.38 228 MET A O 1
ATOM 1869 N N . SER A 1 229 ? 20.531 -19.734 7.09 1 82.38 229 SER A N 1
ATOM 1870 C CA . SER A 1 229 ? 21.625 -20.5 7.664 1 82.38 229 SER A CA 1
ATOM 1871 C C . SER A 1 229 ? 22.969 -20.047 7.117 1 82.38 229 SER A C 1
ATOM 1873 O O . SER A 1 229 ? 24.016 -20.391 7.68 1 82.38 229 SER A O 1
ATOM 1875 N N . SER A 1 230 ? 22.969 -19.344 6.098 1 83 230 SER A N 1
ATOM 1876 C CA . SER A 1 230 ? 24.203 -18.844 5.488 1 83 230 SER A CA 1
ATOM 1877 C C . SER A 1 230 ? 24.656 -17.547 6.148 1 83 230 SER A C 1
ATOM 1879 O O . SER A 1 230 ? 23.859 -16.641 6.359 1 83 230 SER A O 1
ATOM 1881 N N . SER A 1 231 ? 25.922 -17.484 6.539 1 86.12 231 SER A N 1
ATOM 1882 C CA . SER A 1 231 ? 26.5 -16.281 7.133 1 86.12 231 SER A CA 1
ATOM 1883 C C . SER A 1 231 ? 26.516 -15.125 6.141 1 86.12 231 SER A C 1
ATOM 1885 O O . SER A 1 231 ? 26.438 -13.953 6.531 1 86.12 231 SER A O 1
ATOM 1887 N N . LEU A 1 232 ? 26.609 -15.469 4.895 1 86 232 LEU A N 1
ATOM 1888 C CA . LEU A 1 232 ? 26.656 -14.453 3.852 1 86 232 LEU A CA 1
ATOM 1889 C C . LEU A 1 232 ? 25.328 -13.703 3.766 1 86 232 LEU A C 1
ATOM 1891 O O . LEU A 1 232 ? 25.297 -12.516 3.441 1 86 232 LEU A O 1
ATOM 1895 N N . PHE A 1 233 ? 24.266 -14.352 4.086 1 88.88 233 PHE A N 1
ATOM 1896 C CA . PHE A 1 233 ? 22.953 -13.719 4.078 1 88.88 233 PHE A CA 1
ATOM 1897 C C . PHE A 1 233 ? 22.891 -12.602 5.113 1 88.88 233 PHE A C 1
ATOM 1899 O O . PHE A 1 233 ? 22.406 -11.508 4.824 1 88.88 233 PHE A O 1
ATOM 1906 N N . TRP A 1 234 ? 23.406 -12.867 6.27 1 91.12 234 TRP A N 1
ATOM 1907 C CA . TRP A 1 234 ? 23.344 -11.891 7.352 1 91.12 234 TRP A CA 1
ATOM 1908 C C . TRP A 1 234 ? 24.25 -10.695 7.059 1 91.12 234 TRP A C 1
ATOM 1910 O O . TRP A 1 234 ? 23.938 -9.562 7.434 1 91.12 234 TRP A O 1
ATOM 1920 N N . LEU A 1 235 ? 25.344 -10.984 6.414 1 91.5 235 LEU A N 1
ATOM 1921 C CA . LEU A 1 235 ? 26.203 -9.891 5.984 1 91.5 235 LEU A CA 1
ATOM 1922 C C . LEU A 1 235 ? 25.531 -9.039 4.922 1 91.5 235 LEU A C 1
ATOM 1924 O O . LEU A 1 235 ? 25.578 -7.809 4.98 1 91.5 235 LEU A O 1
ATOM 1928 N N . ALA A 1 236 ? 24.922 -9.711 4.012 1 93.56 236 ALA A N 1
ATOM 1929 C CA . ALA A 1 236 ? 24.203 -9.016 2.943 1 93.56 236 ALA A CA 1
ATOM 1930 C C . ALA A 1 236 ? 23.031 -8.211 3.504 1 93.56 236 ALA A C 1
ATOM 1932 O O . ALA A 1 236 ? 22.703 -7.148 2.975 1 93.56 236 ALA A O 1
ATOM 1933 N N . LEU A 1 237 ? 22.422 -8.727 4.523 1 94.81 237 LEU A N 1
ATOM 1934 C CA . LEU A 1 237 ? 21.297 -8.086 5.188 1 94.81 237 LEU A CA 1
ATOM 1935 C C . LEU A 1 237 ? 21.672 -6.688 5.672 1 94.81 237 LEU A C 1
ATOM 1937 O O . LEU A 1 237 ? 20.844 -5.773 5.652 1 94.81 237 LEU A O 1
ATOM 1941 N N . VAL A 1 238 ? 22.906 -6.547 6.027 1 95 238 VAL A N 1
ATOM 1942 C CA . VAL A 1 238 ? 23.359 -5.258 6.535 1 95 238 VAL A CA 1
ATOM 1943 C C . VAL A 1 238 ? 23.953 -4.434 5.391 1 95 238 VAL A C 1
ATOM 1945 O O . VAL A 1 238 ? 23.641 -3.248 5.254 1 95 238 VAL A O 1
ATOM 1948 N N . LEU A 1 239 ? 24.641 -5.039 4.516 1 95.88 239 LEU A N 1
ATOM 1949 C CA . LEU A 1 239 ? 25.422 -4.328 3.51 1 95.88 239 LEU A CA 1
ATOM 1950 C C . LEU A 1 239 ? 24.531 -3.83 2.379 1 95.88 239 LEU A C 1
ATOM 1952 O O . LEU A 1 239 ? 24.688 -2.695 1.916 1 95.88 239 LEU A O 1
ATOM 1956 N N . ILE A 1 240 ? 23.641 -4.617 1.967 1 97.06 240 ILE A N 1
ATOM 1957 C CA . ILE A 1 240 ? 22.875 -4.289 0.769 1 97.06 240 ILE A CA 1
ATOM 1958 C C . ILE A 1 240 ? 21.938 -3.119 1.059 1 97.06 240 ILE A C 1
ATOM 1960 O O . ILE A 1 240 ? 21.922 -2.129 0.322 1 97.06 240 ILE A O 1
ATOM 1964 N N . PRO A 1 241 ? 21.141 -3.189 2.148 1 97.56 241 PRO A N 1
ATOM 1965 C CA . PRO A 1 241 ? 20.297 -2.021 2.455 1 97.56 241 PRO A CA 1
ATOM 1966 C C . PRO A 1 241 ? 21.125 -0.759 2.699 1 97.56 241 PRO A C 1
ATOM 1968 O O . PRO A 1 241 ? 20.75 0.327 2.256 1 97.56 241 PRO A O 1
ATOM 1971 N N . THR A 1 242 ? 22.266 -0.918 3.371 1 95.94 242 THR A N 1
ATOM 1972 C CA . THR A 1 242 ? 23.125 0.232 3.648 1 95.94 242 THR A CA 1
ATOM 1973 C C . THR A 1 242 ? 23.688 0.81 2.355 1 95.94 242 THR A C 1
ATOM 1975 O O . THR A 1 242 ? 23.734 2.029 2.18 1 95.94 242 THR A O 1
ATOM 1978 N N . ALA A 1 243 ? 24.141 -0.07 1.497 1 96.38 243 ALA A N 1
ATOM 1979 C CA . ALA A 1 243 ? 24.672 0.37 0.207 1 96.38 243 ALA A CA 1
ATOM 1980 C C . ALA A 1 243 ? 23.594 1.08 -0.609 1 96.38 243 ALA A C 1
ATOM 1982 O O . ALA A 1 243 ? 23.875 2.078 -1.279 1 96.38 243 ALA A O 1
ATOM 1983 N N . THR A 1 244 ? 22.406 0.58 -0.573 1 97 244 THR A N 1
ATOM 1984 C CA . THR A 1 244 ? 21.281 1.158 -1.312 1 97 244 THR A CA 1
ATOM 1985 C C . THR A 1 244 ? 20.938 2.543 -0.771 1 97 244 THR A C 1
ATOM 1987 O O . THR A 1 244 ? 20.672 3.469 -1.542 1 97 244 THR A O 1
ATOM 1990 N N . LEU A 1 245 ? 21 2.695 0.525 1 95.56 245 LEU A N 1
ATOM 1991 C CA . LEU A 1 245 ? 20.625 3.951 1.155 1 95.56 245 LEU A CA 1
ATOM 1992 C C . LEU A 1 245 ? 21.703 5.004 0.985 1 95.56 245 LEU A C 1
ATOM 1994 O O . LEU A 1 245 ? 21.469 6.191 1.217 1 95.56 245 LEU A O 1
ATOM 1998 N N . LEU A 1 246 ? 22.859 4.562 0.579 1 91.94 246 LEU A N 1
ATOM 1999 C CA . LEU A 1 246 ? 23.938 5.516 0.316 1 91.94 246 LEU A CA 1
ATOM 2000 C C . LEU A 1 246 ? 23.578 6.434 -0.846 1 91.94 246 LEU A C 1
ATOM 2002 O O . LEU A 1 246 ? 24.094 7.547 -0.949 1 91.94 246 LEU A O 1
ATOM 2006 N N . TRP A 1 247 ? 22.641 5.957 -1.703 1 89.25 247 TRP A N 1
ATOM 2007 C CA . TRP A 1 247 ? 22.188 6.777 -2.818 1 89.25 247 TRP A CA 1
ATOM 2008 C C . TRP A 1 247 ? 21.453 8.016 -2.318 1 89.25 247 TRP A C 1
ATOM 2010 O O . TRP A 1 247 ? 21.438 9.047 -2.996 1 89.25 247 TRP A O 1
ATOM 2020 N N . ASP A 1 248 ? 20.828 7.93 -1.161 1 88.44 248 ASP A N 1
ATOM 2021 C CA . ASP A 1 248 ? 20.172 9.086 -0.562 1 88.44 248 ASP A CA 1
ATOM 2022 C C . ASP A 1 248 ? 21.172 10.203 -0.272 1 88.44 248 ASP A C 1
ATOM 2024 O O . ASP A 1 248 ? 20.859 11.383 -0.429 1 88.44 248 ASP A O 1
ATOM 2028 N N . LEU A 1 249 ? 22.281 9.805 0.215 1 80.38 249 LEU A N 1
ATOM 2029 C CA . LEU A 1 249 ? 23.312 10.789 0.525 1 80.38 249 LEU A CA 1
ATOM 2030 C C . LEU A 1 249 ? 23.828 11.453 -0.745 1 80.38 249 LEU A C 1
ATOM 2032 O O . LEU A 1 249 ? 24.125 12.648 -0.747 1 80.38 249 LEU A O 1
ATOM 2036 N N . LEU A 1 250 ? 23.812 10.656 -1.8 1 77.56 250 LEU A N 1
ATOM 2037 C CA . LEU A 1 250 ? 24.328 11.188 -3.062 1 77.56 250 LEU A CA 1
ATOM 2038 C C . LEU A 1 250 ? 23.281 12.086 -3.727 1 77.56 250 LEU A C 1
ATOM 2040 O O . LEU A 1 250 ? 23.609 13.172 -4.215 1 77.56 250 LEU A O 1
ATOM 2044 N N . ILE A 1 251 ? 21.984 11.633 -3.67 1 73.56 251 ILE A N 1
ATOM 2045 C CA . ILE A 1 251 ? 20.922 12.383 -4.348 1 73.56 251 ILE A CA 1
ATOM 2046 C C . ILE A 1 251 ? 20.359 13.445 -3.412 1 73.56 251 ILE A C 1
ATOM 2048 O O . ILE A 1 251 ? 20.047 14.555 -3.844 1 73.56 251 ILE A O 1
ATOM 2052 N N . GLY A 1 252 ? 19.906 13.023 -2.166 1 65.88 252 GLY A N 1
ATOM 2053 C CA . GLY A 1 252 ? 19.391 13.961 -1.178 1 65.88 252 GLY A CA 1
ATOM 2054 C C . GLY A 1 252 ? 20.312 15.141 -0.943 1 65.88 252 GLY A C 1
ATOM 2055 O O . GLY A 1 252 ? 19.844 16.266 -0.755 1 65.88 252 GLY A O 1
ATOM 2056 N N . GLY A 1 253 ? 21.453 14.773 -0.726 1 54.5 253 GLY A N 1
ATOM 2057 C CA . GLY A 1 253 ? 22.422 15.859 -0.695 1 54.5 253 GLY A CA 1
ATOM 2058 C C . GLY A 1 253 ? 22.328 16.766 -1.903 1 54.5 253 GLY A C 1
ATOM 2059 O O . GLY A 1 253 ? 22.531 17.984 -1.789 1 54.5 253 GLY A O 1
ATOM 2060 N N . CYS A 1 254 ? 21.906 16.203 -2.98 1 44.53 254 CYS A N 1
ATOM 2061 C CA . CYS A 1 254 ? 21.844 16.984 -4.211 1 44.53 254 CYS A CA 1
ATOM 2062 C C . CYS A 1 254 ? 20.516 17.719 -4.332 1 44.53 254 CYS A C 1
ATOM 2064 O O . CYS A 1 254 ? 20.453 18.844 -4.812 1 44.53 254 CYS A O 1
ATOM 2066 N N . VAL A 1 255 ? 19.391 16.953 -3.957 1 48.62 255 VAL A N 1
ATOM 2067 C CA . VAL A 1 255 ? 18.094 17.531 -4.27 1 48.62 255 VAL A CA 1
ATOM 2068 C C . VAL A 1 255 ? 17.469 18.109 -3.004 1 48.62 255 VAL A C 1
ATOM 2070 O O . VAL A 1 255 ? 16.422 18.766 -3.064 1 48.62 255 VAL A O 1
ATOM 2073 N N . GLY A 1 256 ? 18.203 18.266 -2.033 1 48.28 256 GLY A N 1
ATOM 2074 C CA . GLY A 1 256 ? 17.719 18.922 -0.824 1 48.28 256 GLY A CA 1
ATOM 2075 C C . GLY A 1 256 ? 16.656 18.109 -0.106 1 48.28 256 GLY A C 1
ATOM 2076 O O . GLY A 1 256 ? 15.695 18.656 0.428 1 48.28 256 GLY A O 1
ATOM 2077 N N . LEU A 1 257 ? 16.562 16.922 -0.301 1 48.81 257 LEU A N 1
ATOM 2078 C CA . LEU A 1 257 ? 15.617 16.109 0.448 1 48.81 257 LEU A CA 1
ATOM 2079 C C . LEU A 1 257 ? 16.109 15.867 1.869 1 48.81 257 LEU A C 1
ATOM 2081 O O . LEU A 1 257 ? 17.312 15.734 2.098 1 48.81 257 LEU A O 1
ATOM 2085 N N . MET B 1 1 ? -6.066 64.625 24.797 1 29.31 1 MET B N 1
ATOM 2086 C CA . MET B 1 1 ? -5.094 63.594 25.062 1 29.31 1 MET B CA 1
ATOM 2087 C C . MET B 1 1 ? -5.793 62.25 25.328 1 29.31 1 MET B C 1
ATOM 2089 O O . MET B 1 1 ? -5.168 61.188 25.266 1 29.31 1 MET B O 1
ATOM 2093 N N . VAL B 1 2 ? -7.055 62.219 25.812 1 47.44 2 VAL B N 1
ATOM 2094 C CA . VAL B 1 2 ? -7.848 61.031 26.141 1 47.44 2 VAL B CA 1
ATOM 2095 C C . VAL B 1 2 ? -8.273 60.344 24.844 1 47.44 2 VAL B C 1
ATOM 2097 O O . VAL B 1 2 ? -8.297 59.094 24.797 1 47.44 2 VAL B O 1
ATOM 2100 N N . SER B 1 3 ? -8.531 61 23.781 1 48.66 3 SER B N 1
ATOM 2101 C CA . SER B 1 3 ? -9.109 60.406 22.578 1 48.66 3 SER B CA 1
ATOM 2102 C C . SER B 1 3 ? -8.086 59.562 21.828 1 48.66 3 SER B C 1
ATOM 2104 O O . SER B 1 3 ? -8.438 58.531 21.266 1 48.66 3 SER B O 1
ATOM 2106 N N . LEU B 1 4 ? -6.832 60 21.875 1 46.59 4 LEU B N 1
ATOM 2107 C CA . LEU B 1 4 ? -5.82 59.188 21.203 1 46.59 4 LEU B CA 1
ATOM 2108 C C . LEU B 1 4 ? -5.559 57.906 21.953 1 46.59 4 LEU B C 1
ATOM 2110 O O . LEU B 1 4 ? -5.273 56.875 21.328 1 46.59 4 LEU B O 1
ATOM 2114 N N . ALA B 1 5 ? -5.672 57.906 23.297 1 48.72 5 ALA B N 1
ATOM 2115 C CA . ALA B 1 5 ? -5.465 56.688 24.078 1 48.72 5 ALA B CA 1
ATOM 2116 C C . ALA B 1 5 ? -6.555 55.656 23.797 1 48.72 5 ALA B C 1
ATOM 2118 O O . ALA B 1 5 ? -6.281 54.469 23.734 1 48.72 5 ALA B O 1
ATOM 2119 N N . SER B 1 6 ? -7.75 56.156 23.594 1 50.66 6 SER B N 1
ATOM 2120 C CA . SER B 1 6 ? -8.852 55.25 23.344 1 50.66 6 SER B CA 1
ATOM 2121 C C . SER B 1 6 ? -8.703 54.562 21.984 1 50.66 6 SER B C 1
ATOM 2123 O O . SER B 1 6 ? -9 53.375 21.844 1 50.66 6 SER B O 1
ATOM 2125 N N . TRP B 1 7 ? -8.18 55.344 21.031 1 50.25 7 TRP B N 1
ATOM 2126 C CA . TRP B 1 7 ? -7.992 54.75 19.688 1 50.25 7 TRP B CA 1
ATOM 2127 C C . TRP B 1 7 ? -6.84 53.75 19.688 1 50.25 7 TRP B C 1
ATOM 2129 O O . TRP B 1 7 ? -6.93 52.719 19.062 1 50.25 7 TRP B O 1
ATOM 2139 N N . GLN B 1 8 ? -5.812 54.094 20.422 1 49.28 8 GLN B N 1
ATOM 2140 C CA . GLN B 1 8 ? -4.68 53.188 20.469 1 49.28 8 GLN B CA 1
ATOM 2141 C C . GLN B 1 8 ? -5.043 51.875 21.203 1 49.28 8 GLN B C 1
ATOM 2143 O O . GLN B 1 8 ? -4.602 50.812 20.812 1 49.28 8 GLN B O 1
ATOM 2148 N N . THR B 1 9 ? -5.883 52.094 22.25 1 48.97 9 THR B N 1
ATOM 2149 C CA . THR B 1 9 ? -6.348 50.906 22.953 1 48.97 9 THR B CA 1
ATOM 2150 C C . THR B 1 9 ? -7.258 50.094 22.062 1 48.97 9 THR B C 1
ATOM 2152 O O . THR B 1 9 ? -7.227 48.844 22.109 1 48.97 9 THR B O 1
ATOM 2155 N N . ARG B 1 10 ? -8.141 50.719 21.25 1 50.22 10 ARG B N 1
ATOM 2156 C CA . ARG B 1 10 ? -9.008 49.969 20.328 1 50.22 10 ARG B CA 1
ATOM 2157 C C . ARG B 1 10 ? -8.203 49.312 19.219 1 50.22 10 ARG B C 1
ATOM 2159 O O . ARG B 1 10 ? -8.508 48.188 18.812 1 50.22 10 ARG B O 1
ATOM 2166 N N . SER B 1 11 ? -7.188 50 18.781 1 49.53 11 SER B N 1
ATOM 2167 C CA . SER B 1 11 ? -6.348 49.406 17.75 1 49.53 11 SER B CA 1
ATOM 2168 C C . SER B 1 11 ? -5.555 48.25 18.281 1 49.53 11 SER B C 1
ATOM 2170 O O . SER B 1 11 ? -5.363 47.25 17.578 1 49.53 11 SER B O 1
ATOM 2172 N N . ILE B 1 12 ? -5.148 48.469 19.5 1 50.88 12 ILE B N 1
ATOM 2173 C CA . ILE B 1 12 ? -4.438 47.375 20.156 1 50.88 12 ILE B CA 1
ATOM 2174 C C . ILE B 1 12 ? -5.402 46.219 20.406 1 50.88 12 ILE B C 1
ATOM 2176 O O . ILE B 1 12 ? -5.047 45.031 20.203 1 50.88 12 ILE B O 1
ATOM 2180 N N . SER B 1 13 ? -6.59 46.625 20.906 1 49.41 13 SER B N 1
ATOM 2181 C CA . SER B 1 13 ? -7.598 45.562 21.094 1 49.41 13 SER B CA 1
ATOM 2182 C C . SER B 1 13 ? -7.965 44.906 19.766 1 49.41 13 SER B C 1
ATOM 2184 O O . SER B 1 13 ? -8.156 43.688 19.719 1 49.41 13 SER B O 1
ATOM 2186 N N . LEU B 1 14 ? -8.016 45.688 18.781 1 50.94 14 LEU B N 1
ATOM 2187 C CA . LEU B 1 14 ? -8.289 45.156 17.453 1 50.94 14 LEU B CA 1
ATOM 2188 C C . LEU B 1 14 ? -7.117 44.312 16.953 1 50.94 14 LEU B C 1
ATOM 2190 O O . LEU B 1 14 ? -7.316 43.281 16.297 1 50.94 14 LEU B O 1
ATOM 2194 N N . GLY B 1 15 ? -5.941 44.875 17.25 1 49.91 15 GLY B N 1
ATOM 2195 C CA . GLY B 1 15 ? -4.762 44.094 16.906 1 49.91 15 GLY B CA 1
ATOM 2196 C C . GLY B 1 15 ? -4.676 42.781 17.672 1 49.91 15 GLY B C 1
ATOM 2197 O O . GLY B 1 15 ? -4.285 41.781 17.125 1 49.91 15 GLY B O 1
ATOM 2198 N N . GLU B 1 16 ? -5.035 43 18.953 1 51.28 16 GLU B N 1
ATOM 2199 C CA . GLU B 1 16 ? -5.074 41.781 19.797 1 51.28 16 GLU B CA 1
ATOM 2200 C C . GLU B 1 16 ? -6.148 40.812 19.312 1 51.28 16 GLU B C 1
ATOM 2202 O O . GLU B 1 16 ? -5.922 39.594 19.281 1 51.28 16 GLU B O 1
ATOM 2207 N N . ASP B 1 17 ? -7.285 41.375 19.047 1 50.03 17 ASP B N 1
ATOM 2208 C CA . ASP B 1 17 ? -8.352 40.531 18.516 1 50.03 17 ASP B CA 1
ATOM 2209 C C . ASP B 1 17 ? -7.953 39.906 17.172 1 50.03 17 ASP B C 1
ATOM 2211 O O . ASP B 1 17 ? -8.266 38.75 16.891 1 50.03 17 ASP B O 1
ATOM 2215 N N . SER B 1 18 ? -7.164 40.75 16.438 1 52.59 18 SER B N 1
ATOM 2216 C CA . SER B 1 18 ? -6.707 40.25 15.156 1 52.59 18 SER B CA 1
ATOM 2217 C C . SER B 1 18 ? -5.652 39.156 15.344 1 52.59 18 SER B C 1
ATOM 2219 O O . SER B 1 18 ? -5.648 38.156 14.617 1 52.59 18 SER B O 1
ATOM 2221 N N . GLN B 1 19 ? -4.875 39.469 16.328 1 50.19 19 GLN B N 1
ATOM 2222 C CA . GLN B 1 19 ? -3.83 38.5 16.594 1 50.19 19 GLN B CA 1
ATOM 2223 C C . GLN B 1 19 ? -4.414 37.219 17.156 1 50.19 19 GLN B C 1
ATOM 2225 O O . GLN B 1 19 ? -3.959 36.125 16.828 1 50.19 19 GLN B O 1
ATOM 2230 N N . ARG B 1 20 ? -5.445 37.469 18.156 1 51.25 20 ARG B N 1
ATOM 2231 C CA . ARG B 1 20 ? -6.168 36.312 18.656 1 51.25 20 ARG B CA 1
ATOM 2232 C C . ARG B 1 20 ? -6.875 35.562 17.516 1 51.25 20 ARG B C 1
ATOM 2234 O O . ARG B 1 20 ? -6.906 34.344 17.5 1 51.25 20 ARG B O 1
ATOM 2241 N N . GLY B 1 21 ? -7.383 36.312 16.656 1 51.06 21 GLY B N 1
ATOM 2242 C CA . GLY B 1 21 ? -8.039 35.719 15.508 1 51.06 21 GLY B CA 1
ATOM 2243 C C . GLY B 1 21 ? -7.094 34.969 14.617 1 51.06 21 GLY B C 1
ATOM 2244 O O . GLY B 1 21 ? -7.414 33.844 14.172 1 51.06 21 GLY B O 1
ATOM 2245 N N . ASP B 1 22 ? -5.91 35.562 14.461 1 53.06 22 ASP B N 1
ATOM 2246 C CA . ASP B 1 22 ? -4.93 34.906 13.594 1 53.06 22 ASP B CA 1
ATOM 2247 C C . ASP B 1 22 ? -4.375 33.656 14.234 1 53.06 22 ASP B C 1
ATOM 2249 O O . ASP B 1 22 ? -4.168 32.656 13.555 1 53.06 22 ASP B O 1
ATOM 2253 N N . ALA B 1 23 ? -4.148 33.781 15.656 1 49.41 23 ALA B N 1
ATOM 2254 C CA . ALA B 1 23 ? -3.674 32.625 16.391 1 49.41 23 ALA B CA 1
ATOM 2255 C C . ALA B 1 23 ? -4.699 31.5 16.344 1 49.41 23 ALA B C 1
ATOM 2257 O O . ALA B 1 23 ? -4.34 30.328 16.172 1 49.41 23 ALA B O 1
ATOM 2258 N N . LEU B 1 24 ? -5.898 31.812 16.578 1 51.12 24 LEU B N 1
ATOM 2259 C CA . LEU B 1 24 ? -6.973 30.828 16.516 1 51.12 24 LEU B CA 1
ATOM 2260 C C . LEU B 1 24 ? -7.074 30.234 15.109 1 51.12 24 LEU B C 1
ATOM 2262 O O . LEU B 1 24 ? -7.293 29.031 14.961 1 51.12 24 LEU B O 1
ATOM 2266 N N . THR B 1 25 ? -6.832 31.078 14.133 1 50.97 25 THR B N 1
ATOM 2267 C CA . THR B 1 25 ? -6.922 30.594 12.75 1 50.97 25 THR B CA 1
ATOM 2268 C C . THR B 1 25 ? -5.789 29.625 12.438 1 50.97 25 THR B C 1
ATOM 2270 O O . THR B 1 25 ? -5.996 28.625 11.758 1 50.97 25 THR B O 1
ATOM 2273 N N . LYS B 1 26 ? -4.77 29.969 13.039 1 51.94 26 LYS B N 1
ATOM 2274 C CA . LYS B 1 26 ? -3.59 29.156 12.766 1 51.94 26 LYS B CA 1
ATOM 2275 C C . LYS B 1 26 ? -3.674 27.812 13.484 1 51.94 26 LYS B C 1
ATOM 2277 O O . LYS B 1 26 ? -3.27 26.781 12.938 1 51.94 26 LYS B O 1
ATOM 2282 N N . MET B 1 27 ? -4.145 27.781 14.836 1 51.97 27 MET B N 1
ATOM 2283 C CA . MET B 1 27 ? -4.406 26.547 15.562 1 51.97 27 MET B CA 1
ATOM 2284 C C . MET B 1 27 ? -5.406 25.672 14.805 1 51.97 27 MET B C 1
ATOM 2286 O O . MET B 1 27 ? -5.246 24.453 14.75 1 51.97 27 MET B O 1
ATOM 2290 N N . VAL B 1 28 ? -6.156 26.406 14.219 1 55.31 28 VAL B N 1
ATOM 2291 C CA . VAL B 1 28 ? -7.199 25.703 13.477 1 55.31 28 VAL B CA 1
ATOM 2292 C C . VAL B 1 28 ? -6.602 25.062 12.227 1 55.31 28 VAL B C 1
ATOM 2294 O O . VAL B 1 28 ? -6.898 23.906 11.914 1 55.31 28 VAL B O 1
ATOM 2297 N N . HIS B 1 29 ? -5.598 25.797 11.695 1 57.09 29 HIS B N 1
ATOM 2298 C CA . HIS B 1 29 ? -4.977 25.25 10.484 1 57.09 29 HIS B CA 1
ATOM 2299 C C . HIS B 1 29 ? -4.094 24.062 10.812 1 57.09 29 HIS B C 1
ATOM 2301 O O . HIS B 1 29 ? -4.055 23.094 10.055 1 57.09 29 HIS B O 1
ATOM 2307 N N . GLY B 1 30 ? -3.438 24.109 11.883 1 58.97 30 GLY B N 1
ATOM 2308 C CA . GLY B 1 30 ? -2.631 22.984 12.328 1 58.97 30 GLY B CA 1
ATOM 2309 C C . GLY B 1 30 ? -3.449 21.75 12.625 1 58.97 30 GLY B C 1
ATOM 2310 O O . GLY B 1 30 ? -3.076 20.641 12.234 1 58.97 30 GLY B O 1
ATOM 2311 N N . ALA B 1 31 ? -4.398 21.953 13.336 1 58.31 31 ALA B N 1
ATOM 2312 C CA . ALA B 1 31 ? -5.285 20.844 13.688 1 58.31 31 ALA B CA 1
ATOM 2313 C C . ALA B 1 31 ? -5.918 20.234 12.438 1 58.31 31 ALA B C 1
ATOM 2315 O O . ALA B 1 31 ? -6.07 19.016 12.352 1 58.31 31 ALA B O 1
ATOM 2316 N N . TRP B 1 32 ? -6.047 21.047 11.469 1 60.59 32 TRP B N 1
ATOM 2317 C CA . TRP B 1 32 ? -6.648 20.578 10.219 1 60.59 32 TRP B CA 1
ATOM 2318 C C . TRP B 1 32 ? -5.672 19.703 9.438 1 60.59 32 TRP B C 1
ATOM 2320 O O . TRP B 1 32 ? -6.059 18.688 8.875 1 60.59 32 TRP B O 1
ATOM 2330 N N . ASN B 1 33 ? -4.551 20.203 9.523 1 63.97 33 ASN B N 1
ATOM 2331 C CA . ASN B 1 33 ? -3.549 19.453 8.766 1 63.97 33 ASN B CA 1
ATOM 2332 C C . ASN B 1 33 ? -3.26 18.094 9.406 1 63.97 33 ASN B C 1
ATOM 2334 O O . ASN B 1 33 ? -3.047 17.109 8.703 1 63.97 33 ASN B O 1
ATOM 2338 N N . HIS B 1 34 ? -3.291 18.141 10.703 1 65.19 34 HIS B N 1
ATOM 2339 C CA . HIS B 1 34 ? -3.072 16.875 11.398 1 65.19 34 HIS B CA 1
ATOM 2340 C C . HIS B 1 34 ? -4.211 15.898 11.141 1 65.19 34 HIS B C 1
ATOM 2342 O O . HIS B 1 34 ? -3.973 14.711 10.891 1 65.19 34 HIS B O 1
ATOM 2348 N N . ASP B 1 35 ? -5.352 16.391 11.117 1 68.81 35 ASP B N 1
ATOM 2349 C CA . ASP B 1 35 ? -6.52 15.555 10.875 1 68.81 35 ASP B CA 1
ATOM 2350 C C . ASP B 1 35 ? -6.492 14.961 9.469 1 68.81 35 ASP B C 1
ATOM 2352 O O . ASP B 1 35 ? -6.82 13.789 9.266 1 68.81 35 ASP B O 1
ATOM 2356 N N . ARG B 1 36 ? -6.047 15.734 8.617 1 72.5 36 ARG B N 1
ATOM 2357 C CA . ARG B 1 36 ? -5.961 15.281 7.234 1 72.5 36 ARG B CA 1
ATOM 2358 C C . ARG B 1 36 ? -4.91 14.18 7.086 1 72.5 36 ARG B C 1
ATOM 2360 O O . ARG B 1 36 ? -5.133 13.195 6.379 1 72.5 36 ARG B O 1
ATOM 2367 N N . SER B 1 37 ? -3.82 14.352 7.715 1 73.12 37 SER B N 1
ATOM 2368 C CA . SER B 1 37 ? -2.754 13.359 7.652 1 73.12 37 SER B CA 1
ATOM 2369 C C . SER B 1 37 ? -3.211 12.023 8.227 1 73.12 37 SER B C 1
ATOM 2371 O O . SER B 1 37 ? -2.934 10.969 7.652 1 73.12 37 SER B O 1
ATOM 2373 N N . VAL B 1 38 ? -3.867 12.141 9.25 1 76.94 38 VAL B N 1
ATOM 2374 C CA . VAL B 1 38 ? -4.336 10.922 9.906 1 76.94 38 VAL B CA 1
ATOM 2375 C C . VAL B 1 38 ? -5.383 10.234 9.039 1 76.94 38 VAL B C 1
ATOM 2377 O O . VAL B 1 38 ? -5.371 9.016 8.891 1 76.94 38 VAL B O 1
ATOM 2380 N N . LYS B 1 39 ? -6.195 10.984 8.43 1 81.88 39 LYS B N 1
ATOM 2381 C CA . LYS B 1 39 ? -7.23 10.43 7.559 1 81.88 39 LYS B CA 1
ATOM 2382 C C . LYS B 1 39 ? -6.617 9.711 6.363 1 81.88 39 LYS B C 1
ATOM 2384 O O . LYS B 1 39 ? -7.094 8.641 5.965 1 81.88 39 LYS B O 1
ATOM 2389 N N . VAL B 1 40 ? -5.637 10.328 5.836 1 84.75 40 VAL B N 1
ATOM 2390 C CA . VAL B 1 40 ? -4.973 9.727 4.684 1 84.75 40 VAL B CA 1
ATOM 2391 C C . VAL B 1 40 ? -4.336 8.398 5.09 1 84.75 40 VAL B C 1
ATOM 2393 O O . VAL B 1 40 ? -4.395 7.422 4.344 1 84.75 40 VAL B O 1
ATOM 2396 N N . ILE B 1 41 ? -3.742 8.352 6.258 1 83.75 41 ILE B N 1
ATOM 2397 C CA . ILE B 1 41 ? -3.09 7.141 6.75 1 83.75 41 ILE B CA 1
ATOM 2398 C C . ILE B 1 41 ? -4.137 6.059 6.996 1 83.75 41 ILE B C 1
ATOM 2400 O O . ILE B 1 41 ? -3.969 4.914 6.566 1 83.75 41 ILE B O 1
ATOM 2404 N N . PHE B 1 42 ? -5.219 6.465 7.629 1 85.62 42 PHE B N 1
ATOM 2405 C CA . PHE B 1 42 ? -6.277 5.504 7.918 1 85.62 42 PHE B CA 1
ATOM 2406 C C . PHE B 1 42 ? -6.879 4.957 6.629 1 85.62 42 PHE B C 1
ATOM 2408 O O . PHE B 1 42 ? -7.094 3.75 6.504 1 85.62 42 PHE B O 1
ATOM 2415 N N . TYR B 1 43 ? -7.094 5.816 5.734 1 90.69 43 TYR B N 1
ATOM 2416 C CA . TYR B 1 43 ? -7.641 5.398 4.445 1 90.69 43 TYR B CA 1
ATOM 2417 C C . TYR B 1 43 ? -6.688 4.449 3.732 1 90.69 43 TYR B C 1
ATOM 2419 O O . TYR B 1 43 ? -7.117 3.445 3.158 1 90.69 43 TYR B O 1
ATOM 2427 N N . SER B 1 44 ? -5.406 4.762 3.727 1 89.38 44 SER B N 1
ATOM 2428 C CA . SER B 1 44 ? -4.414 3.926 3.059 1 89.38 44 SER B CA 1
ATOM 2429 C C . SER B 1 44 ? -4.359 2.531 3.676 1 89.38 44 SER B C 1
ATOM 2431 O O . SER B 1 44 ? -4.246 1.535 2.959 1 89.38 44 SER B O 1
ATOM 2433 N N . PHE B 1 45 ? -4.473 2.469 4.98 1 88.81 45 PHE B N 1
ATOM 2434 C CA . PHE B 1 45 ? -4.488 1.17 5.641 1 88.81 45 PHE B CA 1
ATOM 2435 C C . PHE B 1 45 ? -5.793 0.434 5.355 1 88.81 45 PHE B C 1
ATOM 2437 O O . PHE B 1 45 ? -5.793 -0.781 5.148 1 88.81 45 PHE B O 1
ATOM 2444 N N . TYR B 1 46 ? -6.805 1.163 5.402 1 93.38 46 TYR B N 1
ATOM 2445 C CA . TYR B 1 46 ? -8.117 0.597 5.125 1 93.38 46 TYR B CA 1
ATOM 2446 C C . TYR B 1 46 ? -8.133 -0.101 3.771 1 93.38 46 TYR B C 1
ATOM 2448 O O . TYR B 1 46 ? -8.555 -1.257 3.668 1 93.38 46 TYR B O 1
ATOM 2456 N N . LYS B 1 47 ? -7.699 0.589 2.746 1 94.94 47 LYS B N 1
ATOM 2457 C CA . LYS B 1 47 ? -7.84 0.016 1.411 1 94.94 47 LYS B CA 1
ATOM 2458 C C . LYS B 1 47 ? -6.965 -1.222 1.248 1 94.94 47 LYS B C 1
ATOM 2460 O O . LYS B 1 47 ? -7.355 -2.182 0.581 1 94.94 47 LYS B O 1
ATOM 2465 N N . ASN B 1 48 ? -5.777 -1.206 1.884 1 93.25 48 ASN B N 1
ATOM 2466 C CA . ASN B 1 48 ? -4.891 -2.363 1.812 1 93.25 48 ASN B CA 1
ATOM 2467 C C . ASN B 1 48 ? -5.465 -3.555 2.574 1 93.25 48 ASN B C 1
ATOM 2469 O O . ASN B 1 48 ? -5.445 -4.684 2.076 1 93.25 48 ASN B O 1
ATOM 2473 N N . ILE B 1 49 ? -5.945 -3.279 3.705 1 93.75 49 ILE B N 1
ATOM 2474 C CA . ILE B 1 49 ? -6.531 -4.348 4.508 1 93.75 49 ILE B CA 1
ATOM 2475 C C . ILE B 1 49 ? -7.742 -4.934 3.783 1 93.75 49 ILE B C 1
ATOM 2477 O O . ILE B 1 49 ? -7.91 -6.156 3.734 1 93.75 49 ILE B O 1
ATOM 2481 N N . CYS B 1 50 ? -8.523 -4.066 3.229 1 96.25 50 CYS B N 1
ATOM 2482 C CA . CYS B 1 50 ? -9.711 -4.508 2.496 1 96.25 50 CYS B CA 1
ATOM 2483 C C . CYS B 1 50 ? -9.336 -5.488 1.393 1 96.25 50 CYS B C 1
ATOM 2485 O O . CYS B 1 50 ? -9.945 -6.551 1.265 1 96.25 50 CYS B O 1
ATOM 2487 N N . LEU B 1 51 ? -8.336 -5.176 0.627 1 95.56 51 LEU B N 1
ATOM 2488 C CA . LEU B 1 51 ? -7.922 -6.023 -0.485 1 95.56 51 LEU B CA 1
ATOM 2489 C C . LEU B 1 51 ? -7.348 -7.344 0.023 1 95.56 51 LEU B C 1
ATOM 2491 O O . LEU B 1 51 ? -7.746 -8.414 -0.436 1 95.56 51 LEU B O 1
ATOM 2495 N N . TYR B 1 52 ? -6.609 -7.301 1.028 1 92.06 52 TYR B N 1
ATOM 2496 C CA . TYR B 1 52 ? -5.824 -8.477 1.382 1 92.06 52 TYR B CA 1
ATOM 2497 C C . TYR B 1 52 ? -6.637 -9.445 2.234 1 92.06 52 TYR B C 1
ATOM 2499 O O . TYR B 1 52 ? -6.457 -10.656 2.15 1 92.06 52 TYR B O 1
ATOM 2507 N N . ILE B 1 53 ? -7.449 -8.945 3.012 1 94.12 53 ILE B N 1
ATOM 2508 C CA . ILE B 1 53 ? -8.289 -9.812 3.832 1 94.12 53 ILE B CA 1
ATOM 2509 C C . ILE B 1 53 ? -9.188 -10.664 2.936 1 94.12 53 ILE B C 1
ATOM 2511 O O . ILE B 1 53 ? -9.531 -11.797 3.283 1 94.12 53 ILE B O 1
ATOM 2515 N N . ILE B 1 54 ? -9.5 -10.172 1.788 1 95.69 54 ILE B N 1
ATOM 2516 C CA . ILE B 1 54 ? -10.289 -10.945 0.837 1 95.69 54 ILE B CA 1
ATOM 2517 C C . ILE B 1 54 ? -9.531 -12.211 0.44 1 95.69 54 ILE B C 1
ATOM 2519 O O . ILE B 1 54 ? -10.125 -13.273 0.279 1 95.69 54 ILE B O 1
ATOM 2523 N N . GLU B 1 55 ? -8.25 -12.047 0.244 1 89.31 55 GLU B N 1
ATOM 2524 C CA . GLU B 1 55 ? -7.434 -13.219 -0.056 1 89.31 55 GLU B CA 1
ATOM 2525 C C . GLU B 1 55 ? -7.523 -14.258 1.061 1 89.31 55 GLU B C 1
ATOM 2527 O O . GLU B 1 55 ? -7.477 -15.461 0.803 1 89.31 55 GLU B O 1
ATOM 2532 N N . LEU B 1 56 ? -7.633 -13.789 2.242 1 87.19 56 LEU B N 1
ATOM 2533 C CA . LEU B 1 56 ? -7.738 -14.695 3.379 1 87.19 56 LEU B CA 1
ATOM 2534 C C . LEU B 1 56 ? -9.078 -15.422 3.371 1 87.19 56 LEU B C 1
ATOM 2536 O O . LEU B 1 56 ? -9.141 -16.625 3.645 1 87.19 56 LEU B O 1
ATOM 2540 N N . TRP B 1 57 ? -10.109 -14.664 3.096 1 92.5 57 TRP B N 1
ATOM 2541 C CA . TRP B 1 57 ? -11.414 -15.32 2.967 1 92.5 57 TRP B CA 1
ATOM 2542 C C . TRP B 1 57 ? -11.367 -16.406 1.895 1 92.5 57 TRP B C 1
ATOM 2544 O O . TRP B 1 57 ? -11.883 -17.5 2.096 1 92.5 57 TRP B O 1
ATOM 2554 N N . PHE B 1 58 ? -10.797 -16.062 0.795 1 90.56 58 PHE B N 1
ATOM 2555 C CA . PHE B 1 58 ? -10.703 -17.016 -0.295 1 90.56 58 PHE B CA 1
ATOM 2556 C C . PHE B 1 58 ? -9.883 -18.234 0.127 1 90.56 58 PHE B C 1
ATOM 2558 O O . PHE B 1 58 ? -10.227 -19.375 -0.215 1 90.56 58 PHE B O 1
ATOM 2565 N N . ALA B 1 59 ? -8.781 -18 0.773 1 84 59 ALA B N 1
ATOM 2566 C CA . ALA B 1 59 ? -7.945 -19.109 1.234 1 84 59 ALA B CA 1
ATOM 2567 C C . ALA B 1 59 ? -8.734 -20.047 2.141 1 84 59 ALA B C 1
ATOM 2569 O O . ALA B 1 59 ? -8.586 -21.281 2.061 1 84 59 ALA B O 1
ATOM 2570 N N . PHE B 1 60 ? -9.57 -19.578 3 1 85.62 60 PHE B N 1
ATOM 2571 C CA . PHE B 1 60 ? -10.406 -20.375 3.887 1 85.62 60 PHE B CA 1
ATOM 2572 C C . PHE B 1 60 ? -11.43 -21.172 3.092 1 85.62 60 PHE B C 1
ATOM 2574 O O . PHE B 1 60 ? -11.641 -22.359 3.352 1 85.62 60 PHE B O 1
ATOM 2581 N N . PHE B 1 61 ? -11.984 -20.609 2.074 1 84.19 61 PHE B N 1
ATOM 2582 C CA . PHE B 1 61 ? -13.047 -21.234 1.299 1 84.19 61 PHE B CA 1
ATOM 2583 C C . PHE B 1 61 ? -12.469 -22.203 0.276 1 84.19 61 PHE B C 1
ATOM 2585 O O . PHE B 1 61 ? -13.156 -23.125 -0.17 1 84.19 61 PHE B O 1
ATOM 2592 N N . SER B 1 62 ? -11.266 -21.922 -0.196 1 81 62 SER B N 1
ATOM 2593 C CA . SER B 1 62 ? -10.625 -22.844 -1.136 1 81 62 SER B CA 1
ATOM 2594 C C . SER B 1 62 ? -9.852 -23.938 -0.405 1 81 62 SER B C 1
ATOM 2596 O O . SER B 1 62 ? -9.039 -24.641 -1.01 1 81 62 SER B O 1
ATOM 2598 N N . SER B 1 63 ? -10.07 -24.109 0.92 1 78.69 63 SER B N 1
ATOM 2599 C CA . SER B 1 63 ? -9.445 -25.141 1.741 1 78.69 63 SER B CA 1
ATOM 2600 C C . SER B 1 63 ? -7.922 -25.047 1.663 1 78.69 63 SER B C 1
ATOM 2602 O O . SER B 1 63 ? -7.25 -26.078 1.522 1 78.69 63 SER B O 1
ATOM 2604 N N . TRP B 1 64 ? -7.473 -23.859 1.59 1 69.06 64 TRP B N 1
ATOM 2605 C CA . TRP B 1 64 ? -6.039 -23.578 1.639 1 69.06 64 TRP B CA 1
ATOM 2606 C C . TRP B 1 64 ? -5.312 -24.297 0.508 1 69.06 64 TRP B C 1
ATOM 2608 O O . TRP B 1 64 ? -4.27 -24.922 0.729 1 69.06 64 TRP B O 1
ATOM 2618 N N . SER B 1 65 ? -5.914 -24.438 -0.761 1 66 65 SER B N 1
ATOM 2619 C CA . SER B 1 65 ? -5.355 -25.078 -1.946 1 66 65 SER B CA 1
ATOM 2620 C C . SER B 1 65 ? -4.086 -24.375 -2.414 1 66 65 SER B C 1
ATOM 2622 O O . SER B 1 65 ? -3.365 -24.875 -3.271 1 66 65 SER B O 1
ATOM 2624 N N . GLY B 1 66 ? -3.705 -23.219 -1.762 1 63.72 66 GLY B N 1
ATOM 2625 C CA . GLY B 1 66 ? -2.527 -22.469 -2.166 1 63.72 66 GLY B CA 1
ATOM 2626 C C . GLY B 1 66 ? -2.793 -21.516 -3.309 1 63.72 66 GLY B C 1
ATOM 2627 O O . GLY B 1 66 ? -1.953 -20.672 -3.625 1 63.72 66 GLY B O 1
ATOM 2628 N N . GLN B 1 67 ? -3.979 -21.656 -3.934 1 69.62 67 GLN B N 1
ATOM 2629 C CA . GLN B 1 67 ? -4.352 -20.734 -5 1 69.62 67 GLN B CA 1
ATOM 2630 C C . GLN B 1 67 ? -4.699 -19.359 -4.441 1 69.62 67 GLN B C 1
ATOM 2632 O O . GLN B 1 67 ? -5.246 -19.25 -3.342 1 69.62 67 GLN B O 1
ATOM 2637 N N . THR B 1 68 ? -4.254 -18.344 -5.156 1 77.56 68 THR B N 1
ATOM 2638 C CA . THR B 1 68 ? -4.594 -16.969 -4.773 1 77.56 68 THR B CA 1
ATOM 2639 C C . THR B 1 68 ? -5.688 -16.406 -5.684 1 77.56 68 THR B C 1
ATOM 2641 O O . THR B 1 68 ? -5.812 -16.828 -6.836 1 77.56 68 THR B O 1
ATOM 2644 N N . LEU B 1 69 ? -6.469 -15.594 -5.059 1 84.44 69 LEU B N 1
ATOM 2645 C CA . LEU B 1 69 ? -7.613 -15.047 -5.781 1 84.44 69 LEU B CA 1
ATOM 2646 C C . LEU B 1 69 ? -7.172 -13.969 -6.766 1 84.44 69 LEU B C 1
ATOM 2648 O O . LEU B 1 69 ? -7.617 -13.945 -7.914 1 84.44 69 LEU B O 1
ATOM 2652 N N . PHE B 1 70 ? -6.246 -13.133 -6.301 1 86.25 70 PHE B N 1
ATOM 2653 C CA . PHE B 1 70 ? -5.832 -12.008 -7.125 1 86.25 70 PHE B CA 1
ATOM 2654 C C . PHE B 1 70 ? -4.523 -12.312 -7.844 1 86.25 70 PHE B C 1
ATOM 2656 O O . PHE B 1 70 ? -3.668 -13.023 -7.312 1 86.25 70 PHE B O 1
ATOM 2663 N N . GLU B 1 71 ? -4.492 -11.758 -8.992 1 79.44 71 GLU B N 1
ATOM 2664 C CA . GLU B 1 71 ? -3.262 -11.883 -9.766 1 79.44 71 GLU B CA 1
ATOM 2665 C C . GLU B 1 71 ? -2.146 -11.031 -9.164 1 79.44 71 GLU B C 1
ATOM 2667 O O . GLU B 1 71 ? -2.396 -9.93 -8.672 1 79.44 71 GLU B O 1
ATOM 2672 N N . ARG B 1 72 ? -0.963 -11.516 -9.227 1 77.56 72 ARG B N 1
ATOM 2673 C CA . ARG B 1 72 ? 0.202 -10.945 -8.555 1 77.56 72 ARG B CA 1
ATOM 2674 C C . ARG B 1 72 ? 0.466 -9.523 -9.039 1 77.56 72 ARG B C 1
ATOM 2676 O O . ARG B 1 72 ? 0.745 -8.633 -8.234 1 77.56 72 ARG B O 1
ATOM 2683 N N . TRP B 1 73 ? 0.385 -9.305 -10.266 1 78.5 73 TRP B N 1
ATOM 2684 C CA . TRP B 1 73 ? 0.67 -7.992 -10.828 1 78.5 73 TRP B CA 1
ATOM 2685 C C . TRP B 1 73 ? -0.395 -6.98 -10.422 1 78.5 73 TRP B C 1
ATOM 2687 O O . TRP B 1 73 ? -0.092 -5.809 -10.188 1 78.5 73 TRP B O 1
ATOM 2697 N N . THR B 1 74 ? -1.575 -7.48 -10.352 1 84.56 74 THR B N 1
ATOM 2698 C CA . THR B 1 74 ? -2.641 -6.559 -9.977 1 84.56 74 THR B CA 1
ATOM 2699 C C . THR B 1 74 ? -2.512 -6.152 -8.516 1 84.56 74 THR B C 1
ATOM 2701 O O . THR B 1 74 ? -2.791 -5.004 -8.156 1 84.56 74 THR B O 1
ATOM 2704 N N . ILE B 1 75 ? -2.096 -7.082 -7.695 1 84.88 75 ILE B N 1
ATOM 2705 C CA . ILE B 1 75 ? -1.883 -6.762 -6.289 1 84.88 75 ILE B CA 1
ATOM 2706 C C . ILE B 1 75 ? -0.779 -5.715 -6.16 1 84.88 75 ILE B C 1
ATOM 2708 O O . ILE B 1 75 ? -0.918 -4.742 -5.414 1 84.88 75 ILE B O 1
ATOM 2712 N N . GLY B 1 76 ? 0.24 -5.883 -6.906 1 82.19 76 GLY B N 1
ATOM 2713 C CA . GLY B 1 76 ? 1.375 -4.973 -6.863 1 82.19 76 GLY B CA 1
ATOM 2714 C C . GLY B 1 76 ? 1.046 -3.582 -7.375 1 82.19 76 GLY B C 1
ATOM 2715 O O . GLY B 1 76 ? 1.517 -2.586 -6.824 1 82.19 76 GLY B O 1
ATOM 2716 N N . MET B 1 77 ? 0.233 -3.561 -8.359 1 88.5 77 MET B N 1
ATOM 2717 C CA . MET B 1 77 ? -0.065 -2.279 -8.992 1 88.5 77 MET B CA 1
ATOM 2718 C C . MET B 1 77 ? -1.196 -1.562 -8.266 1 88.5 77 MET B C 1
ATOM 2720 O O . MET B 1 77 ? -1.529 -0.423 -8.594 1 88.5 77 MET B O 1
ATOM 2724 N N . PHE B 1 78 ? -1.766 -2.182 -7.312 1 92.56 78 PHE B N 1
ATOM 2725 C CA . PHE B 1 78 ? -2.908 -1.658 -6.57 1 92.56 78 PHE B CA 1
ATOM 2726 C C . PHE B 1 78 ? -2.58 -0.302 -5.957 1 92.56 78 PHE B C 1
ATOM 2728 O O . PHE B 1 78 ? -3.287 0.68 -6.195 1 92.56 78 PHE B O 1
ATOM 2735 N N . ASN B 1 79 ? -1.408 -0.261 -5.309 1 90 79 ASN B N 1
ATOM 2736 C CA . ASN B 1 79 ? -1.042 0.932 -4.555 1 90 79 ASN B CA 1
ATOM 2737 C C . ASN B 1 79 ? -0.249 1.916 -5.406 1 90 79 ASN B C 1
ATOM 2739 O O . ASN B 1 79 ? -0.129 3.092 -5.059 1 90 79 ASN B O 1
ATOM 2743 N N . VAL B 1 80 ? 0.295 1.437 -6.449 1 87.69 80 VAL B N 1
ATOM 2744 C CA . VAL B 1 80 ? 1.193 2.283 -7.23 1 87.69 80 VAL B CA 1
ATOM 2745 C C . VAL B 1 80 ? 0.419 2.953 -8.359 1 87.69 80 VAL B C 1
ATOM 2747 O O . VAL B 1 80 ? 0.646 4.125 -8.664 1 87.69 80 VAL B O 1
ATOM 2750 N N . PHE B 1 81 ? -0.582 2.25 -8.891 1 90.44 81 PHE B N 1
ATOM 2751 C CA . PHE B 1 81 ? -1.21 2.785 -10.094 1 90.44 81 PHE B CA 1
ATOM 2752 C C . PHE B 1 81 ? -2.713 2.936 -9.898 1 90.44 81 PHE B C 1
ATOM 2754 O O . PHE B 1 81 ? -3.264 4.023 -10.086 1 90.44 81 PHE B O 1
ATOM 2761 N N . PHE B 1 82 ? -3.367 2.006 -9.43 1 93.75 82 PHE B N 1
ATOM 2762 C CA . PHE B 1 82 ? -4.816 1.953 -9.562 1 93.75 82 PHE B CA 1
ATOM 2763 C C . PHE B 1 82 ? -5.492 2.691 -8.414 1 93.75 82 PHE B C 1
ATOM 2765 O O . PHE B 1 82 ? -6.617 3.178 -8.555 1 93.75 82 PHE B O 1
ATOM 2772 N N . THR B 1 83 ? -4.91 2.768 -7.23 1 93.88 83 THR B N 1
ATOM 2773 C CA . THR B 1 83 ? -5.543 3.443 -6.102 1 93.88 83 THR B CA 1
ATOM 2774 C C . THR B 1 83 ? -4.574 4.418 -5.441 1 93.88 83 THR B C 1
ATOM 2776 O O . THR B 1 83 ? -4.711 4.734 -4.258 1 93.88 83 THR B O 1
ATOM 2779 N N . SER B 1 84 ? -3.637 4.91 -6.234 1 91 84 SER B N 1
ATOM 2780 C CA . SER B 1 84 ? -2.611 5.789 -5.684 1 91 84 SER B CA 1
ATOM 2781 C C . SER B 1 84 ? -3.084 7.238 -5.656 1 91 84 SER B C 1
ATOM 2783 O O . SER B 1 84 ? -2.688 8.016 -4.781 1 91 84 SER B O 1
ATOM 2785 N N . TRP B 1 85 ? -4.008 7.57 -6.496 1 92.06 85 TRP B N 1
ATOM 2786 C CA . TRP B 1 85 ? -4.348 8.977 -6.699 1 92.06 85 TRP B CA 1
ATOM 2787 C C . TRP B 1 85 ? -5.199 9.5 -5.551 1 92.06 85 TRP B C 1
ATOM 2789 O O . TRP B 1 85 ? -4.953 10.594 -5.035 1 92.06 85 TRP B O 1
ATOM 2799 N N . PRO B 1 86 ? -6.117 8.758 -5.086 1 91.88 86 PRO B N 1
ATOM 2800 C CA . PRO B 1 86 ? -6.988 9.305 -4.039 1 91.88 86 PRO B CA 1
ATOM 2801 C C . PRO B 1 86 ? -6.223 9.688 -2.777 1 91.88 86 PRO B C 1
ATOM 2803 O O . PRO B 1 86 ? -6.352 10.82 -2.295 1 91.88 86 PRO B O 1
ATOM 2806 N N . PRO B 1 87 ? -5.359 8.859 -2.254 1 88.25 87 PRO B N 1
ATOM 2807 C CA . PRO B 1 87 ? -4.633 9.273 -1.05 1 88.25 87 PRO B CA 1
ATOM 2808 C C . PRO B 1 87 ? -3.699 10.453 -1.297 1 88.25 87 PRO B C 1
ATOM 2810 O O . PRO B 1 87 ? -3.502 11.289 -0.408 1 88.25 87 PRO B O 1
ATOM 2813 N N . ILE B 1 88 ? -3.164 10.539 -2.471 1 85.25 88 ILE B N 1
ATOM 2814 C CA . ILE B 1 88 ? -2.285 11.656 -2.799 1 85.25 88 ILE B CA 1
ATOM 2815 C C . ILE B 1 88 ? -3.078 12.961 -2.771 1 85.25 88 ILE B C 1
ATOM 2817 O O . ILE B 1 88 ? -2.666 13.93 -2.131 1 85.25 88 ILE B O 1
ATOM 2821 N N . ILE B 1 89 ? -4.203 12.945 -3.414 1 86 89 ILE B N 1
ATOM 2822 C CA . ILE B 1 89 ? -5.008 14.156 -3.539 1 86 89 ILE B CA 1
ATOM 2823 C C . ILE B 1 89 ? -5.672 14.477 -2.201 1 86 89 ILE B C 1
ATOM 2825 O O . ILE B 1 89 ? -5.809 15.648 -1.834 1 86 89 ILE B O 1
ATOM 2829 N N . MET B 1 90 ? -6.07 13.484 -1.462 1 84.12 90 MET B N 1
ATOM 2830 C CA . MET B 1 90 ? -6.656 13.688 -0.14 1 84.12 90 MET B CA 1
ATOM 2831 C C . MET B 1 90 ? -5.668 14.367 0.797 1 84.12 90 MET B C 1
ATOM 2833 O O . MET B 1 90 ? -6.051 15.227 1.593 1 84.12 90 MET B O 1
ATOM 2837 N N . GLY B 1 91 ? -4.453 14.07 0.724 1 77.75 91 GLY B N 1
ATOM 2838 C CA . GLY B 1 91 ? -3.436 14.664 1.573 1 77.75 91 GLY B CA 1
ATOM 2839 C C . GLY B 1 91 ? -3.076 16.078 1.171 1 77.75 91 GLY B C 1
ATOM 2840 O O . GLY B 1 91 ? -2.727 16.906 2.021 1 77.75 91 GLY B O 1
ATOM 2841 N N . LEU B 1 92 ? -3.281 16.328 -0.049 1 73.75 92 LEU B N 1
ATOM 2842 C CA . LEU B 1 92 ? -2.809 17.609 -0.56 1 73.75 92 LEU B CA 1
ATOM 2843 C C . LEU B 1 92 ? -3.941 18.625 -0.601 1 73.75 92 LEU B C 1
ATOM 2845 O O . LEU B 1 92 ? -3.713 19.812 -0.407 1 73.75 92 LEU B O 1
ATOM 2849 N N . PHE B 1 93 ? -5.129 18.141 -0.917 1 69.5 93 PHE B N 1
ATOM 2850 C CA . PHE B 1 93 ? -6.152 19.109 -1.282 1 69.5 93 PHE B CA 1
ATOM 2851 C C . PHE B 1 93 ? -7.352 19.016 -0.347 1 69.5 93 PHE B C 1
ATOM 2853 O 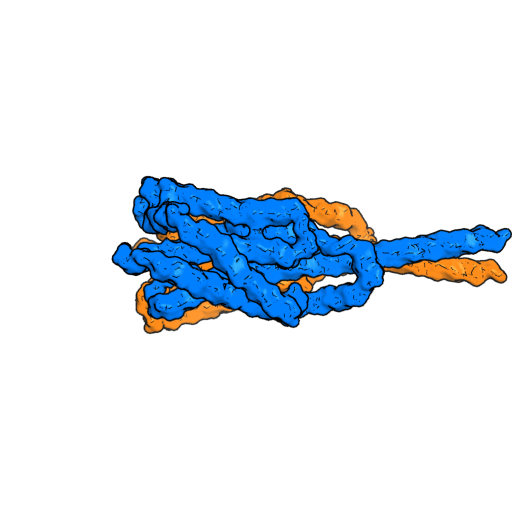O . PHE B 1 93 ? -8.281 19.812 -0.438 1 69.5 93 PHE B O 1
ATOM 2860 N N . ASP B 1 94 ? -7.293 18.109 0.526 1 60.62 94 ASP B N 1
ATOM 2861 C CA . ASP B 1 94 ? -8.477 18.016 1.372 1 60.62 94 ASP B CA 1
ATOM 2862 C C . ASP B 1 94 ? -8.539 19.188 2.35 1 60.62 94 ASP B C 1
ATOM 2864 O O . ASP B 1 94 ? -7.57 19.469 3.064 1 60.62 94 ASP B O 1
ATOM 2868 N N . ARG B 1 95 ? -9.273 20.312 2.102 1 55.25 95 ARG B N 1
ATOM 2869 C CA . ARG B 1 95 ? -9.422 21.5 2.939 1 55.25 95 ARG B CA 1
ATOM 2870 C C . ARG B 1 95 ? -10.555 21.312 3.947 1 55.25 95 ARG B C 1
ATOM 2872 O O . ARG B 1 95 ? -11.656 20.891 3.584 1 55.25 95 ARG B O 1
ATOM 2879 N N . PRO B 1 96 ? -9.977 21.172 5.309 1 51.56 96 PRO B N 1
ATOM 2880 C CA . PRO B 1 96 ? -11.125 21.141 6.223 1 51.56 96 PRO B CA 1
ATOM 2881 C C . PRO B 1 96 ? -12.102 22.281 5.988 1 51.56 96 PRO B C 1
ATOM 2883 O O . PRO B 1 96 ? -11.766 23.266 5.316 1 51.56 96 PRO B O 1
ATOM 2886 N N . LEU B 1 97 ? -13.281 22.094 6.523 1 47.25 97 LEU B N 1
ATOM 2887 C CA . LEU B 1 97 ? -14.312 23.125 6.523 1 47.25 97 LEU B CA 1
ATOM 2888 C C . LEU B 1 97 ? -13.711 24.5 6.836 1 47.25 97 LEU B C 1
ATOM 2890 O O . LEU B 1 97 ? -12.641 24.594 7.441 1 47.25 97 LEU B O 1
ATOM 2894 N N . ASP B 1 98 ? -14.258 25.547 6.285 1 43.53 98 ASP B N 1
ATOM 2895 C CA . ASP B 1 98 ? -13.93 26.969 6.328 1 43.53 98 ASP B CA 1
ATOM 2896 C C . ASP B 1 98 ? -13.43 27.375 7.711 1 43.53 98 ASP B C 1
ATOM 2898 O O . ASP B 1 98 ? -14.016 27 8.727 1 43.53 98 ASP B O 1
ATOM 2902 N N . ALA B 1 99 ? -12.188 27.719 7.777 1 46.38 99 ALA B N 1
ATOM 2903 C CA . ALA B 1 99 ? -11.562 28.297 8.969 1 46.38 99 ALA B CA 1
ATOM 2904 C C . ALA B 1 99 ? -12.586 29.062 9.805 1 46.38 99 ALA B C 1
ATOM 2906 O O . ALA B 1 99 ? -12.539 29.031 11.031 1 46.38 99 ALA B O 1
ATOM 2907 N N . GLU B 1 100 ? -13.43 29.719 9.133 1 45.94 100 GLU B N 1
ATOM 2908 C CA . GLU B 1 100 ? -14.398 30.547 9.844 1 45.94 100 GLU B CA 1
ATOM 2909 C C . GLU B 1 100 ? -15.297 29.703 10.734 1 45.94 100 GLU B C 1
ATOM 2911 O O . GLU B 1 100 ? -15.664 30.109 11.836 1 45.94 100 GLU B O 1
ATOM 2916 N N . HIS B 1 101 ? -15.555 28.516 10.266 1 44.28 101 HIS B N 1
ATOM 2917 C CA . HIS B 1 101 ? -16.453 27.672 11.047 1 44.28 101 HIS B CA 1
ATOM 2918 C C . HIS B 1 101 ? -15.727 27.078 12.25 1 44.28 101 HIS B C 1
ATOM 2920 O O . HIS B 1 101 ? -16.312 26.938 13.328 1 44.28 101 HIS B O 1
ATOM 2926 N N . MET B 1 102 ? -14.531 26.922 12.172 1 47.09 102 MET B N 1
ATOM 2927 C CA . MET B 1 102 ? -13.797 26.297 13.266 1 47.09 102 MET B CA 1
ATOM 2928 C C . MET B 1 102 ? -13.414 27.344 14.32 1 47.09 102 MET B C 1
ATOM 2930 O O . MET B 1 102 ? -13.344 27.016 15.508 1 47.09 102 MET B O 1
ATOM 2934 N N . MET B 1 103 ? -13.172 28.547 13.852 1 47 103 MET B N 1
ATOM 2935 C CA . MET B 1 103 ? -12.883 29.625 14.805 1 47 103 MET B CA 1
ATOM 2936 C C . MET B 1 103 ? -14.086 29.891 15.703 1 47 103 MET B C 1
ATOM 2938 O O . MET B 1 103 ? -13.938 30.344 16.828 1 47 103 MET B O 1
ATOM 2942 N N . LYS B 1 104 ? -15.203 29.594 15.148 1 46.31 104 LYS B N 1
ATOM 2943 C CA . LYS B 1 104 ? -16.422 29.859 15.914 1 46.31 104 LYS B CA 1
ATOM 2944 C C . LYS B 1 104 ? -16.672 28.734 16.922 1 46.31 104 LYS B C 1
ATOM 2946 O O . LYS B 1 104 ? -17.297 28.969 17.969 1 46.31 104 LYS B O 1
ATOM 2951 N N . PHE B 1 105 ? -16.109 27.5 16.719 1 37.78 105 PHE B N 1
ATOM 2952 C CA . PHE B 1 105 ? -16.375 26.422 17.656 1 37.78 105 PHE B CA 1
ATOM 2953 C C . PHE B 1 105 ? -15.07 25.75 18.094 1 37.78 105 PHE B C 1
ATOM 2955 O O . PHE B 1 105 ? -14.727 24.672 17.625 1 37.78 105 PHE B O 1
ATOM 2962 N N . PRO B 1 106 ? -14.359 26.438 18.938 1 42.38 106 PRO B N 1
ATOM 2963 C CA . PRO B 1 106 ? -13.055 25.953 19.406 1 42.38 106 PRO B CA 1
ATOM 2964 C C . PRO B 1 106 ? -13.117 24.547 20 1 42.38 106 PRO B C 1
ATOM 2966 O O . PRO B 1 106 ? -12.109 23.828 20 1 42.38 106 PRO B O 1
ATOM 2969 N N . SER B 1 107 ? -14.258 24.172 20.578 1 43.19 107 SER B N 1
ATOM 2970 C CA . SER B 1 107 ? -14.422 22.828 21.156 1 43.19 107 SER B CA 1
ATOM 2971 C C . SER B 1 107 ? -14.117 21.75 20.125 1 43.19 107 SER B C 1
ATOM 2973 O O . SER B 1 107 ? -13.773 20.625 20.484 1 43.19 107 SER B O 1
ATOM 2975 N N . LEU B 1 108 ? -14.234 22.156 19.062 1 40.81 108 LEU B N 1
ATOM 2976 C CA . LEU B 1 108 ? -13.992 21.203 17.984 1 40.81 108 LEU B CA 1
ATOM 2977 C C . LEU B 1 108 ? -12.508 20.891 17.859 1 40.81 108 LEU B C 1
ATOM 2979 O O . LEU B 1 108 ? -12.141 19.781 17.453 1 40.81 108 LEU B O 1
ATOM 2983 N N . TYR B 1 109 ? -11.805 21.875 18.359 1 41.59 109 TYR B N 1
ATOM 2984 C CA . TYR B 1 109 ? -10.359 21.688 18.359 1 41.59 109 TYR B CA 1
ATOM 2985 C C . TYR B 1 109 ? -9.945 20.625 19.359 1 41.59 109 TYR B C 1
ATOM 2987 O O . TYR B 1 109 ? -9.008 19.859 19.109 1 41.59 109 TYR B O 1
ATOM 2995 N N . GLU B 1 110 ? -10.445 20.828 20.547 1 43.22 110 GLU B N 1
ATOM 2996 C CA . GLU B 1 110 ? -10.148 19.828 21.562 1 43.22 110 GLU B CA 1
ATOM 2997 C C . GLU B 1 110 ? -10.453 18.422 21.062 1 43.22 110 GLU B C 1
ATOM 2999 O O . GLU B 1 110 ? -9.758 17.469 21.422 1 43.22 110 GLU B O 1
ATOM 3004 N N . ASN B 1 111 ? -11.328 18.359 20.266 1 40.31 111 ASN B N 1
ATOM 3005 C CA . ASN B 1 111 ? -11.75 17.078 19.719 1 40.31 111 ASN B CA 1
ATOM 3006 C C . ASN B 1 111 ? -10.781 16.562 18.672 1 40.31 111 ASN B C 1
ATOM 3008 O O . ASN B 1 111 ? -10.633 15.352 18.484 1 40.31 111 ASN B O 1
ATOM 3012 N N . PHE B 1 112 ? -10.125 17.5 18.172 1 40.66 112 PHE B N 1
ATOM 3013 C CA . PHE B 1 112 ? -9.188 17.125 17.109 1 40.66 112 PHE B CA 1
ATOM 3014 C C . PHE B 1 112 ? -7.961 16.453 17.703 1 40.66 112 PHE B C 1
ATOM 3016 O O . PHE B 1 112 ? -7.379 15.555 17.078 1 40.66 112 PHE B O 1
ATOM 3023 N N . GLN B 1 113 ? -7.535 17.031 18.875 1 42.25 113 GLN B N 1
ATOM 3024 C CA . GLN B 1 113 ? -6.414 16.391 19.547 1 42.25 113 GLN B CA 1
ATOM 3025 C C . GLN B 1 113 ? -6.742 14.938 19.875 1 42.25 113 GLN B C 1
ATOM 3027 O O . GLN B 1 113 ? -5.848 14.094 19.953 1 42.25 113 GLN B O 1
ATOM 3032 N N . ASP B 1 114 ? -7.977 14.789 20.234 1 42.72 114 ASP B N 1
ATOM 3033 C CA . ASP B 1 114 ? -8.445 13.445 20.562 1 42.72 114 ASP B CA 1
ATOM 3034 C C . ASP B 1 114 ? -8.422 12.547 19.328 1 42.72 114 ASP B C 1
ATOM 3036 O O . ASP B 1 114 ? -8.836 11.383 19.391 1 42.72 114 ASP B O 1
ATOM 3040 N N . HIS B 1 115 ? -8.18 13.094 18.25 1 45.12 115 HIS B N 1
ATOM 3041 C CA . HIS B 1 115 ? -8.477 12.469 16.969 1 45.12 115 HIS B CA 1
ATOM 3042 C C . HIS B 1 115 ? -7.516 11.312 16.688 1 45.12 115 HIS B C 1
ATOM 3044 O O . HIS B 1 115 ? -7.824 10.43 15.891 1 45.12 115 HIS B O 1
ATOM 3050 N N . PHE B 1 116 ? -6.211 11.586 16.922 1 50.56 116 PHE B N 1
ATOM 3051 C CA . PHE B 1 116 ? -5.457 10.391 16.578 1 50.56 116 PHE B CA 1
ATOM 3052 C C . PHE B 1 116 ? -5.66 9.297 17.609 1 50.56 116 PHE B C 1
ATOM 3054 O O . PHE B 1 116 ? -4.945 9.242 18.609 1 50.56 116 PHE B O 1
ATOM 3061 N N . SER B 1 117 ? -6.906 8.805 17.703 1 61.72 117 SER B N 1
ATOM 3062 C CA . SER B 1 117 ? -7.184 7.812 18.734 1 61.72 117 SER B CA 1
ATOM 3063 C C . SER B 1 117 ? -7.09 6.398 18.172 1 61.72 117 SER B C 1
ATOM 3065 O O . SER B 1 117 ? -7.461 6.152 17.016 1 61.72 117 SER B O 1
ATOM 3067 N N . LEU B 1 118 ? -6.137 5.578 18.609 1 69.5 118 LEU B N 1
ATOM 3068 C CA . LEU B 1 118 ? -6.109 4.133 18.422 1 69.5 118 LEU B CA 1
ATOM 3069 C C . LEU B 1 118 ? -7.516 3.588 18.188 1 69.5 118 LEU B C 1
ATOM 3071 O O . LEU B 1 118 ? -7.699 2.637 17.422 1 69.5 118 LEU B O 1
ATOM 3075 N N . LYS B 1 119 ? -8.391 4.297 18.75 1 75.69 119 LYS B N 1
ATOM 3076 C CA . LYS B 1 119 ? -9.781 3.869 18.578 1 75.69 119 LYS B CA 1
ATOM 3077 C C . LYS B 1 119 ? -10.25 4.082 17.156 1 75.69 119 LYS B C 1
ATOM 3079 O O . LYS B 1 119 ? -10.898 3.207 16.562 1 75.69 119 LYS B O 1
ATOM 3084 N N . ARG B 1 120 ? -9.922 5.25 16.609 1 80.19 120 ARG B N 1
ATOM 3085 C CA . ARG B 1 120 ? -10.312 5.543 15.234 1 80.19 120 ARG B CA 1
ATOM 3086 C C . ARG B 1 120 ? -9.609 4.609 14.25 1 80.19 120 ARG B C 1
ATOM 3088 O O . ARG B 1 120 ? -10.195 4.188 13.258 1 80.19 120 ARG B O 1
ATOM 3095 N N . PHE B 1 121 ? -8.477 4.312 14.633 1 82.44 121 PHE B N 1
ATOM 3096 C CA . PHE B 1 121 ? -7.734 3.381 13.789 1 82.44 121 PHE B CA 1
ATOM 3097 C C . PHE B 1 121 ? -8.414 2.02 13.758 1 82.44 121 PHE B C 1
ATOM 3099 O O . PHE B 1 121 ? -8.602 1.441 12.68 1 82.44 121 PHE B O 1
ATOM 3106 N N . PHE B 1 122 ? -8.82 1.506 14.898 1 84.94 122 PHE B N 1
ATOM 3107 C CA . PHE B 1 122 ? -9.445 0.189 14.961 1 84.94 122 PHE B CA 1
ATOM 3108 C C . PHE B 1 122 ? -10.812 0.204 14.297 1 84.94 122 PHE B C 1
ATOM 3110 O O . PHE B 1 122 ? -11.258 -0.813 13.758 1 84.94 122 PHE B O 1
ATOM 3117 N N . LEU B 1 123 ? -11.375 1.344 14.25 1 86.81 123 LEU B N 1
ATOM 3118 C CA . LEU B 1 123 ? -12.641 1.465 13.547 1 86.81 123 LEU B CA 1
ATOM 3119 C C . LEU B 1 123 ? -12.445 1.329 12.047 1 86.81 123 LEU B C 1
ATOM 3121 O O . LEU B 1 123 ? -13.234 0.659 11.367 1 86.81 123 LEU B O 1
ATOM 3125 N N . TRP B 1 124 ? -11.422 1.964 11.578 1 89.44 124 TRP B N 1
ATOM 3126 C CA . TRP B 1 124 ? -11.117 1.855 10.156 1 89.44 124 TRP B CA 1
ATOM 3127 C C . TRP B 1 124 ? -10.742 0.423 9.781 1 89.44 124 TRP B C 1
ATOM 3129 O O . TRP B 1 124 ? -11.133 -0.069 8.719 1 89.44 124 TRP B O 1
ATOM 3139 N N . VAL B 1 125 ? -10.047 -0.212 10.664 1 89.69 125 VAL B N 1
ATOM 3140 C CA . VAL B 1 125 ? -9.672 -1.604 10.43 1 89.69 125 VAL B CA 1
ATOM 3141 C C . VAL B 1 125 ? -10.922 -2.482 10.43 1 89.69 125 VAL B C 1
ATOM 3143 O O . VAL B 1 125 ? -11.07 -3.35 9.57 1 89.69 125 VAL B O 1
ATOM 3146 N N . GLY B 1 126 ? -11.734 -2.271 11.453 1 92.25 126 GLY B N 1
ATOM 3147 C CA . GLY B 1 126 ? -12.984 -3.008 11.508 1 92.25 126 GLY B CA 1
ATOM 3148 C C . GLY B 1 126 ? -13.844 -2.818 10.266 1 92.25 126 GLY B C 1
ATOM 3149 O O . GLY B 1 126 ? -14.406 -3.781 9.742 1 92.25 126 GLY B O 1
ATOM 3150 N N . MET B 1 127 ? -13.914 -1.643 9.797 1 93.81 127 MET B N 1
ATOM 3151 C CA . MET B 1 127 ? -14.68 -1.352 8.594 1 93.81 127 MET B CA 1
ATOM 3152 C C . MET B 1 127 ? -14.086 -2.074 7.387 1 93.81 127 MET B C 1
ATOM 3154 O O . MET B 1 127 ? -14.828 -2.598 6.551 1 93.81 127 MET B O 1
ATOM 3158 N N . ALA B 1 128 ? -12.797 -2.053 7.293 1 95.75 128 ALA B N 1
ATOM 3159 C CA . ALA B 1 128 ? -12.133 -2.744 6.195 1 95.75 128 ALA B CA 1
ATOM 3160 C C . ALA B 1 128 ? -12.477 -4.23 6.188 1 95.75 128 ALA B C 1
ATOM 3162 O O . ALA B 1 128 ? -12.703 -4.816 5.125 1 95.75 128 ALA B O 1
ATOM 3163 N N . ILE B 1 129 ? -12.523 -4.82 7.352 1 94.94 129 ILE B N 1
ATOM 3164 C CA . ILE B 1 129 ? -12.844 -6.238 7.477 1 94.94 129 ILE B CA 1
ATOM 3165 C C . ILE B 1 129 ? -14.273 -6.488 7.02 1 94.94 129 ILE B C 1
ATOM 3167 O O . ILE B 1 129 ? -14.539 -7.418 6.25 1 94.94 129 ILE B O 1
ATOM 3171 N N . PHE B 1 130 ? -15.148 -5.668 7.414 1 95.69 130 PHE B N 1
ATOM 3172 C CA . PHE B 1 130 ? -16.547 -5.824 7.031 1 95.69 130 PHE B CA 1
ATOM 3173 C C . PHE B 1 130 ? -16.734 -5.625 5.531 1 95.69 130 PHE B C 1
ATOM 3175 O O . PHE B 1 130 ? -17.469 -6.367 4.887 1 95.69 130 PHE B O 1
ATOM 3182 N N . HIS B 1 131 ? -16.141 -4.605 5.016 1 97.5 131 HIS B N 1
ATOM 3183 C CA . HIS B 1 131 ? -16.234 -4.359 3.582 1 97.5 131 HIS B CA 1
ATOM 3184 C C . HIS B 1 131 ? -15.641 -5.512 2.783 1 97.5 131 HIS B C 1
ATOM 3186 O O . HIS B 1 131 ? -16.172 -5.883 1.733 1 97.5 131 HIS B O 1
ATOM 3192 N N . SER B 1 132 ? -14.539 -6.062 3.301 1 97.69 132 SER B N 1
ATOM 3193 C CA . SER B 1 132 ? -13.93 -7.195 2.607 1 97.69 132 SER B CA 1
ATOM 3194 C C . SER B 1 132 ? -14.859 -8.398 2.598 1 97.69 132 SER B C 1
ATOM 3196 O O . SER B 1 132 ? -14.938 -9.125 1.602 1 97.69 132 SER B O 1
ATOM 3198 N N . LEU B 1 133 ? -15.516 -8.633 3.705 1 96.75 133 LEU B N 1
ATOM 3199 C CA . LEU B 1 133 ? -16.484 -9.727 3.781 1 96.75 133 LEU B CA 1
ATOM 3200 C C . LEU B 1 133 ? -17.625 -9.523 2.781 1 96.75 133 LEU B C 1
ATOM 3202 O O . LEU B 1 133 ? -17.984 -10.445 2.047 1 96.75 133 LEU B O 1
ATOM 3206 N N . SER B 1 134 ? -18.141 -8.336 2.824 1 97.12 134 SER B N 1
ATOM 3207 C CA . SER B 1 134 ? -19.234 -8 1.923 1 97.12 134 SER B CA 1
ATOM 3208 C C . SER B 1 134 ? -18.812 -8.156 0.464 1 97.12 134 SER B C 1
ATOM 3210 O O . SER B 1 134 ? -19.531 -8.766 -0.332 1 97.12 134 SER B O 1
ATOM 3212 N N . LEU B 1 135 ? -17.688 -7.656 0.116 1 98.06 135 LEU B N 1
ATOM 3213 C CA . LEU B 1 135 ? -17.203 -7.707 -1.261 1 98.06 135 LEU B CA 1
ATOM 3214 C C . LEU B 1 135 ? -16.969 -9.148 -1.703 1 98.06 135 LEU B C 1
ATOM 3216 O O . LEU B 1 135 ? -17.328 -9.523 -2.824 1 98.06 135 LEU B O 1
ATOM 3220 N N . PHE B 1 136 ? -16.406 -9.922 -0.806 1 96.56 136 PHE B N 1
ATOM 3221 C CA . PHE B 1 136 ? -16.094 -11.305 -1.153 1 96.56 136 PHE B CA 1
ATOM 3222 C C . PHE B 1 136 ? -17.391 -12.094 -1.377 1 96.56 136 PHE B C 1
ATOM 3224 O O . PHE B 1 136 ? -17.562 -12.727 -2.422 1 96.56 136 PHE B O 1
ATOM 3231 N N . PHE B 1 137 ? -18.312 -12.031 -0.509 1 94.94 137 PHE B N 1
ATOM 3232 C CA . PHE B 1 137 ? -19.5 -12.867 -0.567 1 94.94 137 PHE B CA 1
ATOM 3233 C C . PHE B 1 137 ? -20.469 -12.367 -1.634 1 94.94 137 PHE B C 1
ATOM 3235 O O . PHE B 1 137 ? -21.141 -13.156 -2.297 1 94.94 137 PHE B O 1
ATOM 3242 N N . LEU B 1 138 ? -20.562 -11.102 -1.812 1 95.31 138 LEU B N 1
ATOM 3243 C CA . LEU B 1 138 ? -21.422 -10.57 -2.871 1 95.31 138 LEU B CA 1
ATOM 3244 C C . LEU B 1 138 ? -20.859 -10.93 -4.246 1 95.31 138 LEU B C 1
ATOM 3246 O O . LEU B 1 138 ? -21.625 -11.203 -5.176 1 95.31 138 LEU B O 1
ATOM 3250 N N . SER B 1 139 ? -19.5 -10.859 -4.367 1 93.75 139 SER B N 1
ATOM 3251 C CA . SER B 1 139 ? -18.891 -11.25 -5.633 1 93.75 139 SER B CA 1
ATOM 3252 C C . SER B 1 139 ? -19.094 -12.734 -5.914 1 93.75 139 SER B C 1
ATOM 3254 O O . SER B 1 139 ? -19.375 -13.117 -7.051 1 93.75 139 SER B O 1
ATOM 3256 N N . PHE B 1 140 ? -18.953 -13.508 -4.844 1 89.31 140 PHE B N 1
ATOM 3257 C CA . PHE B 1 140 ? -19.172 -14.945 -4.98 1 89.31 140 PHE B CA 1
ATOM 3258 C C . PHE B 1 140 ? -20.625 -15.227 -5.367 1 89.31 140 PHE B C 1
ATOM 3260 O O . PHE B 1 140 ? -20.891 -16.078 -6.227 1 89.31 140 PHE B O 1
ATOM 3267 N N . GLY B 1 141 ? -21.562 -14.609 -4.742 1 87.44 141 GLY B N 1
ATOM 3268 C CA . GLY B 1 141 ? -22.984 -14.773 -5.059 1 87.44 141 GLY B CA 1
ATOM 3269 C C . GLY B 1 141 ? -23.312 -14.367 -6.48 1 87.44 141 GLY B C 1
ATOM 3270 O O . GLY B 1 141 ? -24.078 -15.047 -7.164 1 87.44 141 GLY B O 1
ATOM 3271 N N . TYR B 1 142 ? -22.781 -13.227 -6.914 1 86.19 142 TYR B N 1
ATOM 3272 C CA . TYR B 1 142 ? -22.984 -12.703 -8.266 1 86.19 142 TYR B CA 1
ATOM 3273 C C . TYR B 1 142 ? -22.516 -13.703 -9.312 1 86.19 142 TYR B C 1
ATOM 3275 O O . TYR B 1 142 ? -23.188 -13.938 -10.312 1 86.19 142 TYR B O 1
ATOM 3283 N N . LEU B 1 143 ? -21.375 -14.336 -9.109 1 82.62 143 LEU B N 1
ATOM 3284 C CA . LEU B 1 143 ? -20.812 -15.242 -10.102 1 82.62 143 LEU B CA 1
ATOM 3285 C C . LEU B 1 143 ? -21.484 -16.609 -10.031 1 82.62 143 LEU B C 1
ATOM 3287 O O . LEU B 1 143 ? -21.594 -17.312 -11.047 1 82.62 143 LEU B O 1
ATOM 3291 N N . ASP B 1 144 ? -21.797 -17 -8.867 1 76.94 144 ASP B N 1
ATOM 3292 C CA . ASP B 1 144 ? -22.5 -18.266 -8.734 1 76.94 144 ASP B CA 1
ATOM 3293 C C . ASP B 1 144 ? -23.812 -18.25 -9.484 1 76.94 144 ASP B C 1
ATOM 3295 O O . ASP B 1 144 ? -24.25 -19.281 -10.008 1 76.94 144 ASP B O 1
ATOM 3299 N N . SER B 1 145 ? -24.328 -17.188 -9.547 1 69.69 145 SER B N 1
ATOM 3300 C CA . SER B 1 145 ? -25.594 -17.047 -10.266 1 69.69 145 SER B CA 1
ATOM 3301 C C . SER B 1 145 ? -25.391 -17.203 -11.773 1 69.69 145 SER B C 1
ATOM 3303 O O . SER B 1 145 ? -26.328 -17.516 -12.508 1 69.69 145 SER B O 1
ATOM 3305 N N . GLN B 1 146 ? -24.141 -16.984 -12.031 1 65.69 146 GLN B N 1
ATOM 3306 C CA . GLN B 1 146 ? -23.828 -17.172 -13.445 1 65.69 146 GLN B CA 1
ATOM 3307 C C . GLN B 1 146 ? -23.344 -18.578 -13.727 1 65.69 146 GLN B C 1
ATOM 3309 O O . GLN B 1 146 ? -22.844 -19.266 -12.828 1 65.69 146 GLN B O 1
ATOM 3314 N N . ILE B 1 147 ? -23.844 -19.391 -14.508 1 54.75 147 ILE B N 1
ATOM 3315 C CA . ILE B 1 147 ? -23.5 -20.766 -14.859 1 54.75 147 ILE B CA 1
ATOM 3316 C C . ILE B 1 147 ? -22 -20.875 -15.133 1 54.75 147 ILE B C 1
ATOM 3318 O O . ILE B 1 147 ? -21.578 -21.562 -16.062 1 54.75 147 ILE B O 1
ATOM 3322 N N . PHE B 1 148 ? -21.234 -20.203 -14.461 1 54.28 148 PHE B N 1
ATOM 3323 C CA . PHE B 1 148 ? -19.812 -20.094 -14.828 1 54.28 148 PHE B CA 1
ATOM 3324 C C . 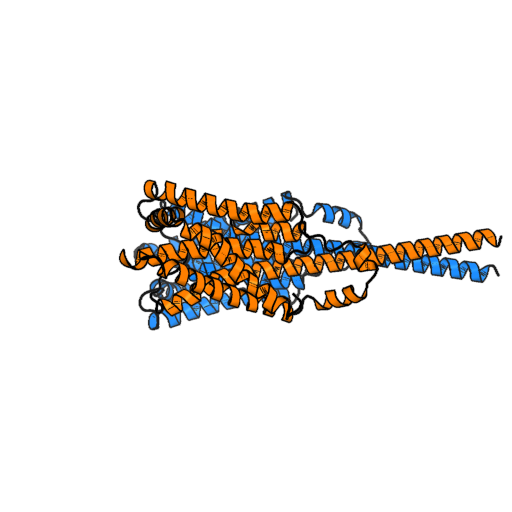PHE B 1 148 ? -19.016 -21.25 -14.242 1 54.28 148 PHE B C 1
ATOM 3326 O O . PHE B 1 148 ? -17.984 -21.641 -14.805 1 54.28 148 PHE B O 1
ATOM 3333 N N . TRP B 1 149 ? -19.453 -21.844 -13.219 1 55.62 149 TRP B N 1
ATOM 3334 C CA . TRP B 1 149 ? -18.656 -22.891 -12.594 1 55.62 149 TRP B CA 1
ATOM 3335 C C . TRP B 1 149 ? -18.609 -24.141 -13.461 1 55.62 149 TRP B C 1
ATOM 3337 O O . TRP B 1 149 ? -17.891 -25.094 -13.148 1 55.62 149 TRP B O 1
ATOM 3347 N N . ARG B 1 150 ? -19.344 -24.188 -14.578 1 52.47 150 ARG B N 1
ATOM 3348 C CA . ARG B 1 150 ? -19.406 -25.375 -15.414 1 52.47 150 ARG B CA 1
ATOM 3349 C C . ARG B 1 150 ? -18.156 -25.516 -16.266 1 52.47 150 ARG B C 1
ATOM 3351 O O . ARG B 1 150 ? -17.766 -26.641 -16.609 1 52.47 150 ARG B O 1
ATOM 3358 N N . ASN B 1 151 ? -17.594 -24.453 -16.688 1 51.25 151 ASN B N 1
ATOM 3359 C CA . ASN B 1 151 ? -16.484 -24.547 -17.656 1 51.25 151 ASN B CA 1
ATOM 3360 C C . ASN B 1 151 ? -15.141 -24.688 -16.953 1 51.25 151 ASN B C 1
ATOM 3362 O O . ASN B 1 151 ? -14.102 -24.375 -17.531 1 51.25 151 ASN B O 1
ATOM 3366 N N . GLY B 1 152 ? -15.023 -25.141 -15.672 1 57.19 152 GLY B N 1
ATOM 3367 C CA . GLY B 1 152 ? -13.781 -25.484 -15.008 1 57.19 152 GLY B CA 1
ATOM 3368 C C . GLY B 1 152 ? -13.445 -24.562 -13.852 1 57.19 152 GLY B C 1
ATOM 3369 O O . GLY B 1 152 ? -13.789 -23.375 -13.883 1 57.19 152 GLY B O 1
ATOM 3370 N N . MET B 1 153 ? -13.023 -25.094 -12.805 1 58.19 153 MET B N 1
ATOM 3371 C CA . MET B 1 153 ? -12.828 -24.484 -11.5 1 58.19 153 MET B CA 1
ATOM 3372 C C . MET B 1 153 ? -11.805 -23.344 -11.578 1 58.19 153 MET B C 1
ATOM 3374 O O . MET B 1 153 ? -12.016 -22.281 -11 1 58.19 153 MET B O 1
ATOM 3378 N N . THR B 1 154 ? -10.734 -23.562 -12.367 1 60.19 154 THR B N 1
ATOM 3379 C CA . THR B 1 154 ? -9.664 -22.578 -12.43 1 60.19 154 THR B CA 1
ATOM 3380 C C . THR B 1 154 ? -10.148 -21.297 -13.109 1 60.19 154 THR B C 1
ATOM 3382 O O . THR B 1 154 ? -9.844 -20.188 -12.664 1 60.19 154 THR B O 1
ATOM 3385 N N . ASP B 1 155 ? -10.906 -21.547 -14.133 1 67.25 155 ASP B N 1
ATOM 3386 C CA . ASP B 1 155 ? -11.422 -20.391 -14.875 1 67.25 155 ASP B CA 1
ATOM 3387 C C . ASP B 1 155 ? -12.406 -19.594 -14.031 1 67.25 155 ASP B C 1
ATOM 3389 O O . ASP B 1 155 ? -12.43 -18.359 -14.102 1 67.25 155 ASP B O 1
ATOM 3393 N N . SER B 1 156 ? -13.023 -20.312 -13.25 1 74 156 SER B N 1
ATOM 3394 C CA . SER B 1 156 ? -14.031 -19.672 -12.422 1 74 156 SER B CA 1
ATOM 3395 C C . SER B 1 156 ? -13.391 -18.812 -11.336 1 74 156 SER B C 1
ATOM 3397 O O . SER B 1 156 ? -13.852 -17.703 -11.062 1 74 156 SER B O 1
ATOM 3399 N N . TRP B 1 157 ? -12.312 -19.297 -10.797 1 76.88 157 TRP B N 1
ATOM 3400 C CA . TRP B 1 157 ? -11.641 -18.547 -9.75 1 76.88 157 TRP B CA 1
ATOM 3401 C C . TRP B 1 157 ? -10.977 -17.297 -10.32 1 76.88 157 TRP B C 1
ATOM 3403 O O . TRP B 1 157 ? -10.922 -16.25 -9.656 1 76.88 157 TRP B O 1
ATOM 3413 N N . LEU B 1 158 ? -10.586 -17.422 -11.562 1 77.81 158 LEU B N 1
ATOM 3414 C CA . LEU B 1 158 ? -9.977 -16.266 -12.211 1 77.81 158 LEU B CA 1
ATOM 3415 C C . LEU B 1 158 ? -11 -15.172 -12.469 1 77.81 158 LEU B C 1
ATOM 3417 O O . LEU B 1 158 ? -10.711 -13.992 -12.297 1 77.81 158 LEU B O 1
ATOM 3421 N N . MET B 1 159 ? -12.133 -15.633 -12.828 1 83.25 159 MET B N 1
ATOM 3422 C CA . MET B 1 159 ? -13.211 -14.68 -13.055 1 83.25 159 MET B CA 1
ATOM 3423 C C . MET B 1 159 ? -13.641 -14.023 -11.742 1 83.25 159 MET B C 1
ATOM 3425 O O . MET B 1 159 ? -13.906 -12.82 -11.703 1 83.25 159 MET B O 1
ATOM 3429 N N . LEU B 1 160 ? -13.711 -14.812 -10.781 1 87.06 160 LEU B N 1
ATOM 3430 C CA . LEU B 1 160 ? -14.055 -14.297 -9.461 1 87.06 160 LEU B CA 1
ATOM 3431 C C . LEU B 1 160 ? -13.023 -13.273 -8.992 1 87.06 160 LEU B C 1
ATOM 3433 O O . LEU B 1 160 ? -13.383 -12.227 -8.461 1 87.06 160 LEU B O 1
ATOM 3437 N N . GLY B 1 161 ? -11.805 -13.586 -9.203 1 89.25 161 GLY B N 1
ATOM 3438 C CA . GLY B 1 161 ? -10.734 -12.695 -8.797 1 89.25 161 GLY B CA 1
ATOM 3439 C C . GLY B 1 161 ? -10.758 -11.359 -9.531 1 89.25 161 GLY B C 1
ATOM 3440 O O . GLY B 1 161 ? -10.641 -10.305 -8.906 1 89.25 161 GLY B O 1
ATOM 3441 N N . ASN B 1 162 ? -10.922 -11.445 -10.812 1 88.25 162 ASN B N 1
ATOM 3442 C CA . ASN B 1 162 ? -10.977 -10.227 -11.609 1 88.25 162 ASN B CA 1
ATOM 3443 C C . ASN B 1 162 ? -12.18 -9.367 -11.234 1 88.25 162 ASN B C 1
ATOM 3445 O O . ASN B 1 162 ? -12.07 -8.141 -11.133 1 88.25 162 ASN B O 1
ATOM 3449 N N . SER B 1 163 ? -13.273 -9.969 -11.078 1 91.44 163 SER B N 1
ATOM 3450 C CA . SER B 1 163 ? -14.477 -9.227 -10.711 1 91.44 163 SER B CA 1
ATOM 3451 C C . SER B 1 163 ? -14.344 -8.609 -9.328 1 91.44 163 SER B C 1
ATOM 3453 O O . SER B 1 163 ? -14.625 -7.426 -9.141 1 91.44 163 SER B O 1
ATOM 3455 N N . THR B 1 164 ? -13.945 -9.43 -8.406 1 94.56 164 THR B N 1
ATOM 3456 C CA . THR B 1 164 ? -13.812 -8.945 -7.035 1 94.56 164 THR B CA 1
ATOM 3457 C C . THR B 1 164 ? -12.82 -7.789 -6.961 1 94.56 164 THR B C 1
ATOM 3459 O O . THR B 1 164 ? -13.062 -6.793 -6.277 1 94.56 164 THR B O 1
ATOM 3462 N N . TYR B 1 165 ? -11.695 -7.961 -7.637 1 94.69 165 TYR B N 1
ATOM 3463 C CA . TYR B 1 165 ? -10.703 -6.898 -7.668 1 94.69 165 TYR B CA 1
ATOM 3464 C C . TYR B 1 165 ? -11.297 -5.602 -8.195 1 94.69 165 TYR B C 1
ATOM 3466 O O . TYR B 1 165 ? -11.055 -4.527 -7.648 1 94.69 165 TYR B O 1
ATOM 3474 N N . THR B 1 166 ? -12.047 -5.707 -9.234 1 95.25 166 THR B N 1
ATOM 3475 C CA . THR B 1 166 ? -12.688 -4.543 -9.828 1 95.25 166 THR B CA 1
ATOM 3476 C C . THR B 1 166 ? -13.625 -3.875 -8.828 1 95.25 166 THR B C 1
ATOM 3478 O O . THR B 1 166 ? -13.609 -2.652 -8.672 1 95.25 166 THR B O 1
ATOM 3481 N N . PHE B 1 167 ? -14.383 -4.668 -8.164 1 97.69 167 PHE B N 1
ATOM 3482 C CA . PHE B 1 167 ? -15.328 -4.125 -7.188 1 97.69 167 PHE B CA 1
ATOM 3483 C C . PHE B 1 167 ? -14.586 -3.475 -6.027 1 97.69 167 PHE B C 1
ATOM 3485 O O . PHE B 1 167 ? -15.055 -2.484 -5.461 1 97.69 167 PHE B O 1
ATOM 3492 N N . VAL B 1 168 ? -13.469 -4.027 -5.656 1 98 168 VAL B N 1
ATOM 3493 C CA . VAL B 1 168 ? -12.664 -3.461 -4.582 1 98 168 VAL B CA 1
ATOM 3494 C C . VAL B 1 168 ? -12.148 -2.082 -4.988 1 98 168 VAL B C 1
ATOM 3496 O O . VAL B 1 168 ? -12.25 -1.123 -4.219 1 98 168 VAL B O 1
ATOM 3499 N N . VAL B 1 169 ? -11.609 -1.954 -6.203 1 97.62 169 VAL B N 1
ATOM 3500 C CA . VAL B 1 169 ? -11.062 -0.692 -6.688 1 97.62 169 VAL B CA 1
ATOM 3501 C C . VAL B 1 169 ? -12.148 0.384 -6.664 1 97.62 169 VAL B C 1
ATOM 3503 O O . VAL B 1 169 ? -11.914 1.492 -6.172 1 97.62 169 VAL B O 1
ATOM 3506 N N . ILE B 1 170 ? -13.289 0.045 -7.09 1 97.62 170 ILE B N 1
ATOM 3507 C CA . ILE B 1 170 ? -14.391 1.004 -7.133 1 97.62 170 ILE B CA 1
ATOM 3508 C C . ILE B 1 170 ? -14.812 1.366 -5.711 1 97.62 170 ILE B C 1
ATOM 3510 O O . ILE B 1 170 ? -15.023 2.541 -5.398 1 97.62 170 ILE B O 1
ATOM 3514 N N . THR B 1 171 ? -14.938 0.391 -4.883 1 97.69 171 THR B N 1
ATOM 3515 C CA . THR B 1 171 ? -15.383 0.602 -3.51 1 97.69 171 THR B CA 1
ATOM 3516 C C . THR B 1 171 ? -14.422 1.522 -2.764 1 97.69 171 THR B C 1
ATOM 3518 O O . THR B 1 171 ? -14.852 2.473 -2.105 1 97.69 171 THR B O 1
ATOM 3521 N N . VAL B 1 172 ? -13.117 1.242 -2.873 1 96.94 172 VAL B N 1
ATOM 3522 C CA . VAL B 1 172 ? -12.141 2.018 -2.115 1 96.94 172 VAL B CA 1
ATOM 3523 C C . VAL B 1 172 ? -12.07 3.439 -2.664 1 96.94 172 VAL B C 1
ATOM 3525 O O . VAL B 1 172 ? -11.844 4.391 -1.913 1 96.94 172 VAL B O 1
ATOM 3528 N N . CYS B 1 173 ? -12.242 3.609 -3.951 1 96.69 173 CYS B N 1
ATOM 3529 C CA . CYS B 1 173 ? -12.25 4.949 -4.523 1 96.69 173 CYS B CA 1
ATOM 3530 C C . CYS B 1 173 ? -13.477 5.73 -4.062 1 96.69 173 CYS B C 1
ATOM 3532 O O . CYS B 1 173 ? -13.383 6.914 -3.742 1 96.69 173 CYS B O 1
ATOM 3534 N N . LEU B 1 174 ? -14.602 5.078 -4.062 1 95.06 174 LEU B N 1
ATOM 3535 C CA . LEU B 1 174 ? -15.812 5.734 -3.572 1 95.06 174 LEU B CA 1
ATOM 3536 C C . LEU B 1 174 ? -15.711 6.012 -2.076 1 95.06 174 LEU B C 1
ATOM 3538 O O . LEU B 1 174 ? -16.234 7.02 -1.593 1 95.06 174 LEU B O 1
ATOM 3542 N N . LYS B 1 175 ? -15.078 5.129 -1.369 1 95 175 LYS B N 1
ATOM 3543 C CA . LYS B 1 175 ? -14.859 5.336 0.06 1 95 175 LYS B CA 1
ATOM 3544 C C . LYS B 1 175 ? -14.031 6.586 0.315 1 95 175 LYS B C 1
ATOM 3546 O O . LYS B 1 175 ? -14.242 7.289 1.307 1 95 175 LYS B O 1
ATOM 3551 N N . ALA B 1 176 ? -13.078 6.828 -0.541 1 93.31 176 ALA B N 1
ATOM 3552 C CA . ALA B 1 176 ? -12.281 8.047 -0.419 1 93.31 176 ALA B CA 1
ATOM 3553 C C . ALA B 1 176 ? -13.156 9.289 -0.52 1 93.31 176 ALA B C 1
ATOM 3555 O O . ALA B 1 176 ? -12.953 10.258 0.211 1 93.31 176 ALA B O 1
ATOM 3556 N N . LEU B 1 177 ? -14.133 9.25 -1.387 1 90.31 177 LEU B N 1
ATOM 3557 C CA . LEU B 1 177 ? -15.039 10.375 -1.56 1 90.31 177 LEU B CA 1
ATOM 3558 C C . LEU B 1 177 ? -15.914 10.562 -0.328 1 90.31 177 LEU B C 1
ATOM 3560 O O . LEU B 1 177 ? -16.219 11.695 0.057 1 90.31 177 LEU B O 1
ATOM 3564 N N . ILE B 1 178 ? -16.297 9.461 0.267 1 89 178 ILE B N 1
ATOM 3565 C CA . ILE B 1 178 ? -17.141 9.523 1.46 1 89 178 ILE B CA 1
ATOM 3566 C C . ILE B 1 178 ? -16.312 10.008 2.646 1 89 178 ILE B C 1
ATOM 3568 O O . ILE B 1 178 ? -16.812 10.742 3.498 1 89 178 ILE B O 1
ATOM 3572 N N . ALA B 1 179 ? -15.023 9.672 2.688 1 85.88 179 ALA B N 1
ATOM 3573 C CA . ALA B 1 179 ? -14.156 9.977 3.824 1 85.88 179 ALA B CA 1
ATOM 3574 C C . ALA B 1 179 ? -13.617 11.398 3.736 1 85.88 179 ALA B C 1
ATOM 3576 O O . ALA B 1 179 ? -13.234 11.992 4.75 1 85.88 179 ALA B O 1
ATOM 3577 N N . CYS B 1 180 ? -13.578 11.938 2.592 1 82.44 180 CYS B N 1
ATOM 3578 C CA . CYS B 1 180 ? -13.016 13.273 2.439 1 82.44 180 CYS B CA 1
ATOM 3579 C C . CYS B 1 180 ? -13.977 14.336 2.975 1 82.44 180 CYS B C 1
ATOM 3581 O O . CYS B 1 180 ? -15.188 14.125 2.986 1 82.44 180 CYS B O 1
ATOM 3583 N N . ASP B 1 181 ? -13.406 15.391 3.438 1 75.69 181 ASP B N 1
ATOM 3584 C CA . ASP B 1 181 ? -14.203 16.453 4.035 1 75.69 181 ASP B CA 1
ATOM 3585 C C . ASP B 1 181 ? -14.836 17.344 2.961 1 75.69 181 ASP B C 1
ATOM 3587 O O . ASP B 1 181 ? -15.93 17.875 3.156 1 75.69 181 ASP B O 1
ATOM 3591 N N . SER B 1 182 ? -14.133 17.531 1.914 1 76.31 182 SER B N 1
ATOM 3592 C CA . SER B 1 182 ? -14.617 18.375 0.831 1 76.31 182 SER B CA 1
ATOM 3593 C C . SER B 1 182 ? -14.43 17.703 -0.525 1 76.31 182 SER B C 1
ATOM 3595 O O . SER B 1 182 ? -13.422 17.031 -0.754 1 76.31 182 SER B O 1
ATOM 3597 N N . TRP B 1 183 ? -15.508 17.75 -1.25 1 81.56 183 TRP B N 1
ATOM 3598 C CA . TRP B 1 183 ? -15.453 17.234 -2.611 1 81.56 183 TRP B CA 1
ATOM 3599 C C . TRP B 1 183 ? -14.883 18.281 -3.568 1 81.56 183 TRP B C 1
ATOM 3601 O O . TRP B 1 183 ? -15.625 18.969 -4.266 1 81.56 183 TRP B O 1
ATOM 3611 N N . THR B 1 184 ? -13.648 18.375 -3.643 1 83.75 184 THR B N 1
ATOM 3612 C CA . THR B 1 184 ? -12.992 19.234 -4.613 1 83.75 184 THR B CA 1
ATOM 3613 C C . THR B 1 184 ? -12.875 18.547 -5.969 1 83.75 184 THR B C 1
ATOM 3615 O O . THR B 1 184 ? -13.047 17.328 -6.066 1 83.75 184 THR B O 1
ATOM 3618 N N . TRP B 1 185 ? -12.719 19.328 -6.953 1 87.44 185 TRP B N 1
ATOM 3619 C CA . TRP B 1 185 ? -12.656 18.75 -8.297 1 87.44 185 TRP B CA 1
ATOM 3620 C C . TRP B 1 185 ? -11.469 17.812 -8.43 1 87.44 185 TRP B C 1
ATOM 3622 O O . TRP B 1 185 ? -11.594 16.734 -9.023 1 87.44 185 TRP B O 1
ATOM 3632 N N . PRO B 1 186 ? -10.312 18.094 -7.867 1 87.38 186 PRO B N 1
ATOM 3633 C CA . PRO B 1 186 ? -9.219 17.125 -7.977 1 87.38 186 PRO B CA 1
ATOM 3634 C C . PRO B 1 186 ? -9.523 15.805 -7.277 1 87.38 186 PRO B C 1
ATOM 3636 O O . PRO B 1 186 ? -9.094 14.75 -7.738 1 87.38 186 PRO B O 1
ATOM 3639 N N . MET B 1 187 ? -10.258 15.938 -6.211 1 88.5 187 MET B N 1
ATOM 3640 C CA . MET B 1 187 ? -10.609 14.719 -5.477 1 88.5 187 MET B CA 1
ATOM 3641 C C . MET B 1 187 ? -11.539 13.836 -6.301 1 88.5 187 MET B C 1
ATOM 3643 O O . MET B 1 187 ? -11.312 12.625 -6.406 1 88.5 187 MET B O 1
ATOM 3647 N N . VAL B 1 188 ? -12.5 14.438 -6.934 1 93.06 188 VAL B N 1
ATOM 3648 C CA . VAL B 1 188 ? -13.445 13.711 -7.77 1 93.06 188 VAL B CA 1
ATOM 3649 C C . VAL B 1 188 ? -12.727 13.133 -8.984 1 93.06 188 VAL B C 1
ATOM 3651 O O . VAL B 1 188 ? -12.945 11.977 -9.352 1 93.06 188 VAL B O 1
ATOM 3654 N N . ALA B 1 189 ? -11.867 13.883 -9.508 1 93.56 189 ALA B N 1
ATOM 3655 C CA . ALA B 1 189 ? -11.086 13.438 -10.656 1 93.56 189 ALA B CA 1
ATOM 3656 C C . ALA B 1 189 ? -10.164 12.289 -10.281 1 93.56 189 ALA B C 1
ATOM 3658 O O . ALA B 1 189 ? -9.977 11.352 -11.07 1 93.56 189 ALA B O 1
ATOM 3659 N N . ALA B 1 190 ? -9.617 12.383 -9.109 1 93.81 190 ALA B N 1
ATOM 3660 C CA . ALA B 1 190 ? -8.711 11.336 -8.656 1 93.81 190 ALA B CA 1
ATOM 3661 C C . ALA B 1 190 ? -9.453 10.023 -8.445 1 93.81 190 ALA B C 1
ATOM 3663 O O . ALA B 1 190 ? -8.961 8.953 -8.836 1 93.81 190 ALA B O 1
ATOM 3664 N N . CYS B 1 191 ? -10.547 10.039 -7.879 1 95.75 191 CYS B N 1
ATOM 3665 C CA . CYS B 1 191 ? -11.328 8.836 -7.594 1 95.75 191 CYS B CA 1
ATOM 3666 C C . CYS B 1 191 ? -11.867 8.227 -8.875 1 95.75 191 CYS B C 1
ATOM 3668 O O . CYS B 1 191 ? -11.664 7.035 -9.133 1 95.75 191 CYS B O 1
ATOM 3670 N N . PHE B 1 192 ? -12.453 9.055 -9.727 1 96.31 192 PHE B N 1
ATOM 3671 C CA . PHE B 1 192 ? -13.016 8.547 -10.969 1 96.31 192 PHE B CA 1
ATOM 3672 C C . PHE B 1 192 ? -11.906 8.188 -11.961 1 96.31 192 PHE B C 1
ATOM 3674 O O . PHE B 1 192 ? -12.031 7.227 -12.719 1 96.31 192 PHE B O 1
ATOM 3681 N N . GLY B 1 193 ? -10.945 9.016 -11.938 1 95.75 193 GLY B N 1
ATOM 3682 C CA . GLY B 1 193 ? -9.805 8.703 -12.781 1 95.75 193 GLY B CA 1
ATOM 3683 C C . GLY B 1 193 ? -9.172 7.359 -12.453 1 95.75 193 GLY B C 1
ATOM 3684 O O . GLY B 1 193 ? -8.766 6.621 -13.352 1 95.75 193 GLY B O 1
ATOM 3685 N N . SER B 1 194 ? -9.062 7.02 -11.148 1 96.56 194 SER B N 1
ATOM 3686 C CA . SER B 1 194 ? -8.531 5.734 -10.719 1 96.56 194 SER B CA 1
ATOM 3687 C C . SER B 1 194 ? -9.398 4.578 -11.195 1 96.56 194 SER B C 1
ATOM 3689 O O . SER B 1 194 ? -8.891 3.553 -11.648 1 96.56 194 SER B O 1
ATOM 3691 N N . ILE B 1 195 ? -10.672 4.738 -11.125 1 96.62 195 ILE B N 1
ATOM 3692 C CA . ILE B 1 195 ? -11.617 3.719 -11.578 1 96.62 195 ILE B CA 1
ATOM 3693 C C . ILE B 1 195 ? -11.461 3.502 -13.086 1 96.62 195 ILE B C 1
ATOM 3695 O O . ILE B 1 195 ? -11.352 2.363 -13.547 1 96.62 195 ILE B O 1
ATOM 3699 N N . VAL B 1 196 ? -11.406 4.57 -13.828 1 95.94 196 VAL B N 1
ATOM 3700 C CA . VAL B 1 196 ? -11.297 4.5 -15.281 1 95.94 196 VAL B CA 1
ATOM 3701 C C . VAL B 1 196 ? -9.953 3.889 -15.664 1 95.94 196 VAL B C 1
ATOM 3703 O O . VAL B 1 196 ? -9.875 3.084 -16.594 1 95.94 196 VAL B O 1
ATOM 3706 N N . LEU B 1 197 ? -8.977 4.281 -14.938 1 95 197 LEU B N 1
ATOM 3707 C CA . LEU B 1 197 ? -7.652 3.738 -15.211 1 95 197 LEU B CA 1
ATOM 3708 C C . LEU B 1 197 ? -7.645 2.221 -15.07 1 95 197 LEU B C 1
ATOM 3710 O O . LEU B 1 197 ? -7.078 1.516 -15.906 1 95 197 LEU B O 1
ATOM 3714 N N . TRP B 1 198 ? -8.227 1.691 -14.016 1 94.44 198 TRP B N 1
ATOM 3715 C CA . TRP B 1 198 ? -8.281 0.246 -13.82 1 94.44 198 TRP B CA 1
ATOM 3716 C C . TRP B 1 198 ? -9.078 -0.423 -14.93 1 94.44 198 TRP B C 1
ATOM 3718 O O . TRP B 1 198 ? -8.656 -1.441 -15.484 1 94.44 198 TRP B O 1
ATOM 3728 N N . LEU B 1 199 ? -10.25 0.126 -15.289 1 91.88 199 LEU B N 1
ATOM 3729 C CA . LEU B 1 199 ? -11.086 -0.474 -16.328 1 91.88 199 LEU B CA 1
ATOM 3730 C C . LEU B 1 199 ? -10.359 -0.482 -17.672 1 91.88 199 LEU B C 1
ATOM 3732 O O . LEU B 1 199 ? -10.477 -1.442 -18.438 1 91.88 199 LEU B O 1
ATOM 3736 N N . LEU B 1 200 ? -9.641 0.579 -17.938 1 90.56 200 LEU B N 1
ATOM 3737 C CA . LEU B 1 200 ? -8.844 0.627 -19.156 1 90.56 200 LEU B CA 1
ATOM 3738 C C . LEU B 1 200 ? -7.73 -0.413 -19.125 1 90.56 200 LEU B C 1
ATOM 3740 O O . LEU B 1 200 ? -7.473 -1.089 -20.125 1 90.56 200 LEU B O 1
ATOM 3744 N N . ALA B 1 201 ? -7.062 -0.515 -18.016 1 89.06 201 ALA B N 1
ATOM 3745 C CA . ALA B 1 201 ? -6.004 -1.507 -17.859 1 89.06 201 ALA B CA 1
ATOM 3746 C C . ALA B 1 201 ? -6.551 -2.922 -18.016 1 89.06 201 ALA B C 1
ATOM 3748 O O . ALA B 1 201 ? -5.902 -3.781 -18.609 1 89.06 201 ALA B O 1
ATOM 3749 N N . LEU B 1 202 ? -7.672 -3.137 -17.406 1 86.12 202 LEU B N 1
ATOM 3750 C CA . LEU B 1 202 ? -8.305 -4.445 -17.484 1 86.12 202 LEU B CA 1
ATOM 3751 C C . LEU B 1 202 ? -8.656 -4.781 -18.938 1 86.12 202 LEU B C 1
ATOM 3753 O O . LEU B 1 202 ? -8.438 -5.91 -19.391 1 86.12 202 LEU B O 1
ATOM 3757 N N . THR B 1 203 ? -9.148 -3.795 -19.688 1 83.38 203 THR B N 1
ATOM 3758 C CA . THR B 1 203 ? -9.5 -3.982 -21.094 1 83.38 203 THR B CA 1
ATOM 3759 C C . THR B 1 203 ? -8.25 -4.227 -21.938 1 83.38 203 THR B C 1
ATOM 3761 O O . THR B 1 203 ? -8.25 -5.086 -22.812 1 83.38 203 THR B O 1
ATOM 3764 N N . LEU B 1 204 ? -7.246 -3.488 -21.656 1 80.38 204 LEU B N 1
ATOM 3765 C CA . LEU B 1 204 ? -5.988 -3.656 -22.375 1 80.38 204 LEU B CA 1
ATOM 3766 C C . LEU B 1 204 ? -5.363 -5.012 -22.062 1 80.38 204 LEU B C 1
ATOM 3768 O O . LEU B 1 204 ? -4.82 -5.668 -22.953 1 80.38 204 LEU B O 1
ATOM 3772 N N . TYR B 1 205 ? -5.395 -5.309 -20.812 1 74.56 205 TYR B N 1
ATOM 3773 C CA . TYR B 1 205 ? -4.883 -6.613 -20.406 1 74.56 205 TYR B CA 1
ATOM 3774 C C . TYR B 1 205 ? -5.648 -7.734 -21.094 1 74.56 205 TYR B C 1
ATOM 3776 O O . TYR B 1 205 ? -5.051 -8.719 -21.547 1 74.56 205 TYR B O 1
ATOM 3784 N N . ALA B 1 206 ? -6.875 -7.664 -21.188 1 71.31 206 ALA B N 1
ATOM 3785 C CA . ALA B 1 206 ? -7.719 -8.672 -21.828 1 71.31 206 ALA B CA 1
ATOM 3786 C C . ALA B 1 206 ? -7.457 -8.734 -23.328 1 71.31 206 ALA B C 1
ATOM 3788 O O . ALA B 1 206 ? -7.543 -9.797 -23.938 1 71.31 206 ALA B O 1
ATOM 3789 N N . ALA B 1 207 ? -7.086 -7.648 -23.906 1 69.06 207 ALA B N 1
ATOM 3790 C CA . ALA B 1 207 ? -6.891 -7.574 -25.344 1 69.06 207 ALA B CA 1
ATOM 3791 C C . ALA B 1 207 ? -5.477 -8 -25.734 1 69.06 207 ALA B C 1
ATOM 3793 O O . ALA B 1 207 ? -5.27 -8.625 -26.781 1 69.06 207 ALA B O 1
ATOM 3794 N N . VAL B 1 208 ? -4.512 -7.465 -25.062 1 58.66 208 VAL B N 1
ATOM 3795 C CA . VAL B 1 208 ? -3.121 -7.59 -25.484 1 58.66 208 VAL B CA 1
ATOM 3796 C C . VAL B 1 208 ? -2.551 -8.922 -24.984 1 58.66 208 VAL B C 1
ATOM 3798 O O . VAL B 1 208 ? -1.765 -9.562 -25.688 1 58.66 208 VAL B O 1
ATOM 3801 N N . PHE B 1 209 ? -2.773 -9.242 -23.812 1 54.16 209 PHE B N 1
ATOM 3802 C CA . PHE B 1 209 ? -1.994 -10.32 -23.234 1 54.16 209 PHE B CA 1
ATOM 3803 C C . PHE B 1 209 ? -2.307 -11.648 -23.906 1 54.16 209 PHE B C 1
ATOM 3805 O O . PHE B 1 209 ? -1.476 -12.562 -23.906 1 54.16 209 PHE B O 1
ATOM 3812 N N . PRO B 1 210 ? -3.592 -11.977 -24.344 1 50.75 210 PRO B N 1
ATOM 3813 C CA . PRO B 1 210 ? -3.639 -13.219 -25.125 1 50.75 210 PRO B CA 1
ATOM 3814 C C . PRO B 1 210 ? -2.611 -13.25 -26.25 1 50.75 210 PRO B C 1
ATOM 3816 O O . PRO B 1 210 ? -2.145 -14.32 -26.641 1 50.75 210 PRO B O 1
ATOM 3819 N N . SER B 1 211 ? -2.434 -12.227 -26.812 1 46.5 211 SER B N 1
ATOM 3820 C CA . SER B 1 211 ? -1.533 -12.242 -27.969 1 46.5 211 SER B CA 1
ATOM 3821 C C . SER B 1 211 ? -0.074 -12.273 -27.531 1 46.5 211 SER B C 1
ATOM 3823 O O . SER B 1 211 ? 0.766 -12.891 -28.188 1 46.5 211 SER B O 1
ATOM 3825 N N . ILE B 1 212 ? 0.259 -11.422 -26.844 1 41.53 212 ILE B N 1
ATOM 3826 C CA . ILE B 1 212 ? 1.689 -11.344 -26.578 1 41.53 212 ILE B CA 1
ATOM 3827 C C . ILE B 1 212 ? 2.086 -12.445 -25.594 1 41.53 212 ILE B C 1
ATOM 3829 O O . ILE B 1 212 ? 3.129 -13.086 -25.75 1 41.53 212 ILE B O 1
ATOM 3833 N N . THR B 1 213 ? 1.593 -12.469 -24.312 1 43.88 213 THR B N 1
ATOM 3834 C CA . THR B 1 213 ? 2.17 -13.391 -23.328 1 43.88 213 THR B CA 1
ATOM 3835 C C . THR B 1 213 ? 1.408 -14.711 -23.328 1 43.88 213 THR B C 1
ATOM 3837 O O . THR B 1 213 ? 0.284 -14.781 -22.828 1 43.88 213 THR B O 1
ATOM 3840 N N . ILE B 1 214 ? 1.457 -15.516 -24.219 1 42.81 214 ILE B N 1
ATOM 3841 C CA . ILE B 1 214 ? 0.991 -16.906 -24.266 1 42.81 214 ILE B CA 1
ATOM 3842 C C . ILE B 1 214 ? 0.84 -17.438 -22.844 1 42.81 214 ILE B C 1
ATOM 3844 O O . ILE B 1 214 ? -0.111 -18.172 -22.562 1 42.81 214 ILE B O 1
ATOM 3848 N N . ARG B 1 215 ? 1.865 -17.5 -22 1 45.09 215 ARG B N 1
ATOM 3849 C CA . ARG B 1 215 ? 2.076 -18.328 -20.812 1 45.09 215 ARG B CA 1
ATOM 3850 C C . ARG B 1 215 ? 1.563 -17.625 -19.562 1 45.09 215 ARG B C 1
ATOM 3852 O O . ARG B 1 215 ? 1.188 -18.281 -18.578 1 45.09 215 ARG B O 1
ATOM 3859 N N . MET B 1 216 ? 1.83 -16.297 -19.266 1 44.72 216 MET B N 1
ATOM 3860 C CA . MET B 1 216 ? 1.705 -15.852 -17.891 1 44.72 216 MET B CA 1
ATOM 3861 C C . MET B 1 216 ? 0.246 -15.586 -17.531 1 44.72 216 MET B C 1
ATOM 3863 O O . MET B 1 216 ? -0.214 -15.969 -16.453 1 44.72 216 MET B O 1
ATOM 3867 N N . GLY B 1 217 ? -0.582 -14.734 -18.188 1 48.59 217 GLY B N 1
ATOM 3868 C CA . GLY B 1 217 ? -1.845 -14.062 -17.938 1 48.59 217 GLY B CA 1
ATOM 3869 C C . GLY B 1 217 ? -2.93 -14.422 -18.938 1 48.59 217 GLY B C 1
ATOM 3870 O O . GLY B 1 217 ? -3.945 -13.734 -19.031 1 48.59 217 GLY B O 1
ATOM 3871 N N . SER B 1 218 ? -2.604 -15.266 -19.609 1 50.97 218 SER B N 1
ATOM 3872 C CA . SER B 1 218 ? -3.516 -15.594 -20.703 1 50.97 218 SER B CA 1
ATOM 3873 C C . SER B 1 218 ? -4.895 -15.977 -20.172 1 50.97 218 SER B C 1
ATOM 3875 O O . SER B 1 218 ? -5.914 -15.562 -20.734 1 50.97 218 SER B O 1
ATOM 3877 N N . ASP B 1 219 ? -4.785 -16.734 -19.094 1 57.97 219 ASP B N 1
ATOM 3878 C CA . ASP B 1 219 ? -6.082 -17.172 -18.594 1 57.97 219 ASP B CA 1
ATOM 3879 C C . ASP B 1 219 ? -6.875 -16.016 -18.016 1 57.97 219 ASP B C 1
ATOM 3881 O O . ASP B 1 219 ? -8.086 -15.922 -18.219 1 57.97 219 ASP B O 1
ATOM 3885 N N . MET B 1 220 ? -6.141 -15.031 -17.594 1 60.19 220 MET B N 1
ATOM 3886 C CA . MET B 1 220 ? -6.836 -13.883 -17.016 1 60.19 220 MET B CA 1
ATOM 3887 C C . MET B 1 220 ? -7.461 -13.016 -18.109 1 60.19 220 MET B C 1
ATOM 3889 O O . MET B 1 220 ? -8.562 -12.492 -17.938 1 60.19 220 MET B O 1
ATOM 3893 N N . ALA B 1 221 ? -6.719 -12.938 -19.219 1 59.84 221 ALA B N 1
ATOM 3894 C CA . ALA B 1 221 ? -7.188 -12.094 -20.312 1 59.84 221 ALA B CA 1
ATOM 3895 C C . ALA B 1 221 ? -8.5 -12.617 -20.891 1 59.84 221 ALA B C 1
ATOM 3897 O O . ALA B 1 221 ? -9.43 -11.844 -21.141 1 59.84 221 ALA B O 1
ATOM 3898 N N . GLY B 1 222 ? -8.539 -13.844 -21.141 1 64.19 222 GLY B N 1
ATOM 3899 C CA . GLY B 1 222 ? -9.758 -14.438 -21.672 1 64.19 222 GLY B CA 1
ATOM 3900 C C . GLY B 1 222 ? -10.953 -14.289 -20.75 1 64.19 222 GLY B C 1
ATOM 3901 O O . GLY B 1 222 ? -12.055 -13.953 -21.188 1 64.19 222 GLY B O 1
ATOM 3902 N N . MET B 1 223 ? -10.703 -14.328 -19.531 1 69.44 223 MET B N 1
ATOM 3903 C CA . MET B 1 223 ? -11.773 -14.273 -18.547 1 69.44 223 MET B CA 1
ATOM 3904 C C . MET B 1 223 ? -12.273 -12.844 -18.359 1 69.44 223 MET B C 1
ATOM 3906 O O . MET B 1 223 ? -13.469 -12.617 -18.156 1 69.44 223 MET B O 1
ATOM 3910 N N . ALA B 1 224 ? -11.336 -11.938 -18.578 1 73.44 224 ALA B N 1
ATOM 3911 C CA . ALA B 1 224 ? -11.727 -10.531 -18.453 1 73.44 224 ALA B CA 1
ATOM 3912 C C . ALA B 1 224 ? -12.68 -10.117 -19.562 1 73.44 224 ALA B C 1
ATOM 3914 O O . ALA B 1 224 ? -13.633 -9.375 -19.328 1 73.44 224 ALA B O 1
ATOM 3915 N N . TRP B 1 225 ? -12.461 -10.625 -20.703 1 74.12 225 TRP B N 1
ATOM 3916 C CA . TRP B 1 225 ? -13.32 -10.297 -21.828 1 74.12 225 TRP B CA 1
ATOM 3917 C C . TRP B 1 225 ? -14.727 -10.859 -21.641 1 74.12 225 TRP B C 1
ATOM 3919 O O . TRP B 1 225 ? -15.719 -10.18 -21.891 1 74.12 225 TRP B O 1
ATOM 3929 N N . ILE B 1 226 ? -14.789 -12.078 -21.172 1 74.94 226 ILE B N 1
ATOM 3930 C CA . ILE B 1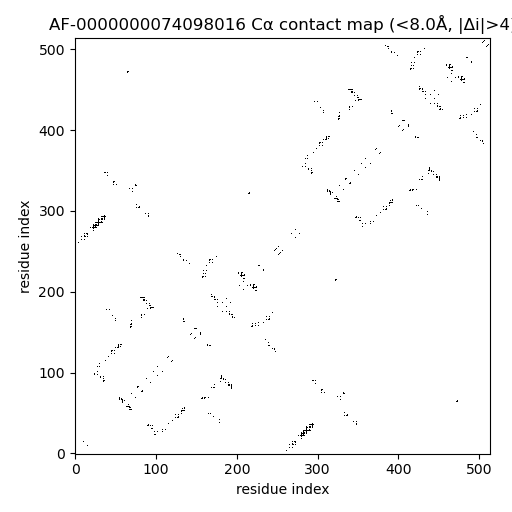 226 ? -16.078 -12.711 -20.938 1 74.94 226 ILE B CA 1
ATOM 3931 C C . ILE B 1 226 ? -16.828 -11.961 -19.844 1 74.94 226 ILE B C 1
ATOM 3933 O O . ILE B 1 226 ? -18.031 -11.719 -19.953 1 74.94 226 ILE B O 1
ATOM 3937 N N . MET B 1 227 ? -16.125 -11.523 -18.859 1 80.81 227 MET B N 1
ATOM 3938 C CA . MET B 1 227 ? -16.703 -10.812 -17.734 1 80.81 227 MET B CA 1
ATOM 3939 C C . MET B 1 227 ? -17.266 -9.461 -18.188 1 80.81 227 MET B C 1
ATOM 3941 O O . MET B 1 227 ? -18.406 -9.125 -17.859 1 80.81 227 MET B O 1
ATOM 3945 N N . MET B 1 228 ? -16.547 -8.781 -18.969 1 82.75 228 MET B N 1
ATOM 3946 C CA . MET B 1 228 ? -16.938 -7.43 -19.344 1 82.75 228 MET B CA 1
ATOM 3947 C C . MET B 1 228 ? -18.031 -7.461 -20.406 1 82.75 228 MET B C 1
ATOM 3949 O O . MET B 1 228 ? -18.719 -6.465 -20.625 1 82.75 228 MET B O 1
ATOM 3953 N N . SER B 1 229 ? -18.188 -8.57 -21.062 1 82.62 229 SER B N 1
ATOM 3954 C CA . SER B 1 229 ? -19.219 -8.711 -22.078 1 82.62 229 SER B CA 1
ATOM 3955 C C . SER B 1 229 ? -20.578 -9.008 -21.469 1 82.62 229 SER B C 1
ATOM 3957 O O . SER B 1 229 ? -21.609 -8.875 -22.125 1 82.62 229 SER B O 1
ATOM 3959 N N . SER B 1 230 ? -20.609 -9.375 -20.266 1 83.12 230 SER B N 1
ATOM 3960 C CA . SER B 1 230 ? -21.859 -9.695 -19.578 1 83.12 230 SER B CA 1
ATOM 3961 C C . SER B 1 230 ? -22.5 -8.438 -19 1 83.12 230 SER B C 1
ATOM 3963 O O . SER B 1 230 ? -21.812 -7.629 -18.359 1 83.12 230 SER B O 1
ATOM 3965 N N . SER B 1 231 ? -23.766 -8.227 -19.25 1 86.25 231 SER B N 1
ATOM 3966 C CA . SER B 1 231 ? -24.5 -7.09 -18.703 1 86.25 231 SER B CA 1
ATOM 3967 C C . SER B 1 231 ? -24.609 -7.172 -17.188 1 86.25 231 SER B C 1
ATOM 3969 O O . SER B 1 231 ? -24.688 -6.148 -16.5 1 86.25 231 SER B O 1
ATOM 3971 N N . LEU B 1 232 ? -24.594 -8.375 -16.703 1 86.19 232 LEU B N 1
ATOM 3972 C CA . LEU B 1 232 ? -24.688 -8.578 -15.258 1 86.19 232 LEU B CA 1
ATOM 3973 C C . LEU B 1 232 ? -23.453 -8.047 -14.547 1 86.19 232 LEU B C 1
ATOM 3975 O O . LEU B 1 232 ? -23.547 -7.574 -13.414 1 86.19 232 LEU B O 1
ATOM 3979 N N . PHE B 1 233 ? -22.359 -8.07 -15.188 1 88.94 233 PHE B N 1
ATOM 3980 C CA . PHE B 1 233 ? -21.125 -7.551 -14.617 1 88.94 233 PHE B CA 1
ATOM 3981 C C . PHE B 1 233 ? -21.234 -6.051 -14.375 1 88.94 233 PHE B C 1
ATOM 3983 O O . PHE B 1 233 ? -20.859 -5.562 -13.305 1 88.94 233 PHE B O 1
ATOM 3990 N N . TRP B 1 234 ? -21.781 -5.359 -15.32 1 91.25 234 TRP B N 1
ATOM 3991 C CA . TRP B 1 234 ? -21.891 -3.906 -15.219 1 91.25 234 TRP B CA 1
ATOM 3992 C C . TRP B 1 234 ? -22.906 -3.51 -14.148 1 91.25 234 TRP B C 1
ATOM 3994 O O . TRP B 1 234 ? -22.734 -2.492 -13.477 1 91.25 234 TRP B O 1
ATOM 4004 N N . LEU B 1 235 ? -23.906 -4.316 -14.031 1 91.62 235 LEU B N 1
ATOM 4005 C CA . LEU B 1 235 ? -24.859 -4.086 -12.953 1 91.62 235 LEU B CA 1
ATOM 4006 C C . LEU B 1 235 ? -24.219 -4.328 -11.594 1 91.62 235 LEU B C 1
ATOM 4008 O O . LEU B 1 235 ? -24.422 -3.543 -10.664 1 91.62 235 LEU B O 1
ATOM 4012 N N . ALA B 1 236 ? -23.5 -5.387 -11.531 1 93.69 236 ALA B N 1
ATOM 4013 C CA . ALA B 1 236 ? -22.812 -5.727 -10.289 1 93.69 236 ALA B CA 1
ATOM 4014 C C . ALA B 1 236 ? -21.781 -4.668 -9.938 1 93.69 236 ALA B C 1
ATOM 4016 O O . ALA B 1 236 ? -21.531 -4.406 -8.758 1 93.69 236 ALA B O 1
ATOM 4017 N N . LEU B 1 237 ? -21.188 -4.109 -10.938 1 94.88 237 LEU B N 1
ATOM 4018 C CA . LEU B 1 237 ? -20.172 -3.074 -10.773 1 94.88 237 LEU B CA 1
ATOM 4019 C C . LEU B 1 237 ? -20.719 -1.888 -9.992 1 94.88 237 LEU B C 1
ATOM 4021 O O . LEU B 1 237 ? -20 -1.255 -9.219 1 94.88 237 LEU B O 1
ATOM 4025 N N . VAL B 1 238 ? -21.969 -1.644 -10.164 1 95 238 VAL B N 1
ATOM 4026 C CA . VAL B 1 238 ? -22.594 -0.515 -9.492 1 95 238 VAL B CA 1
ATOM 4027 C C . VAL B 1 238 ? -23.203 -0.98 -8.172 1 95 238 VAL B C 1
ATOM 4029 O O . VAL B 1 238 ? -23.031 -0.336 -7.133 1 95 238 VAL B O 1
ATOM 4032 N N . LEU B 1 239 ? -23.781 -2.117 -8.141 1 95.88 239 LEU B N 1
ATOM 4033 C CA . LEU B 1 239 ? -24.578 -2.566 -7.008 1 95.88 239 LEU B CA 1
ATOM 4034 C C . LEU B 1 239 ? -23.688 -3.059 -5.875 1 95.88 239 LEU B C 1
ATOM 4036 O O . LEU B 1 239 ? -23.938 -2.752 -4.707 1 95.88 239 LEU B O 1
ATOM 4040 N N . ILE B 1 240 ? -22.703 -3.762 -6.191 1 97.06 240 ILE B N 1
ATOM 4041 C CA . ILE B 1 240 ? -21.906 -4.422 -5.156 1 97.06 240 ILE B CA 1
ATOM 4042 C C . ILE B 1 240 ? -21.125 -3.383 -4.359 1 97.06 240 ILE B C 1
ATOM 4044 O O . ILE B 1 240 ? -21.188 -3.365 -3.129 1 97.06 240 ILE B O 1
ATOM 4048 N N . PRO B 1 241 ? -20.375 -2.48 -5.039 1 97.56 241 PRO B N 1
ATOM 4049 C CA . PRO B 1 241 ? -19.688 -1.441 -4.262 1 97.56 241 PRO B CA 1
ATOM 4050 C C . PRO B 1 241 ? -20.656 -0.574 -3.461 1 97.56 241 PRO B C 1
ATOM 4052 O O . PRO B 1 241 ? -20.375 -0.223 -2.312 1 97.56 241 PRO B O 1
ATOM 4055 N N . THR B 1 242 ? -21.812 -0.266 -4.059 1 96 242 THR B N 1
ATOM 4056 C CA . THR B 1 242 ? -22.797 0.559 -3.371 1 96 242 THR B CA 1
ATOM 4057 C C . THR B 1 242 ? -23.359 -0.17 -2.15 1 96 242 THR B C 1
ATOM 4059 O O . THR B 1 242 ? -23.516 0.427 -1.084 1 96 242 THR B O 1
ATOM 4062 N N . ALA B 1 243 ? -23.672 -1.424 -2.338 1 96.38 243 ALA B N 1
ATOM 4063 C CA . ALA B 1 243 ? -24.172 -2.229 -1.226 1 96.38 243 ALA B CA 1
ATOM 4064 C C . ALA B 1 243 ? -23.125 -2.324 -0.11 1 96.38 243 ALA B C 1
ATOM 4066 O O . ALA B 1 243 ? -23.484 -2.277 1.073 1 96.38 243 ALA B O 1
ATOM 4067 N N . THR B 1 244 ? -21.891 -2.473 -0.461 1 97 244 THR B N 1
ATOM 4068 C CA . THR B 1 244 ? -20.812 -2.582 0.505 1 97 244 THR B CA 1
ATOM 4069 C C . THR B 1 244 ? -20.641 -1.278 1.28 1 97 244 THR B C 1
ATOM 4071 O O . THR B 1 244 ? -20.438 -1.295 2.496 1 97 244 THR B O 1
ATOM 4074 N N . LEU B 1 245 ? -20.797 -0.168 0.592 1 95.56 245 LEU B N 1
ATOM 4075 C CA . LEU B 1 245 ? -20.578 1.134 1.215 1 95.56 245 LEU B CA 1
ATOM 4076 C C . LEU B 1 245 ? -21.766 1.521 2.092 1 95.56 245 LEU B C 1
ATOM 4078 O O . LEU B 1 245 ? -21.672 2.451 2.895 1 95.56 245 LEU B O 1
ATOM 4082 N N . LEU B 1 246 ? -22.844 0.793 1.937 1 92 246 LEU B N 1
ATOM 4083 C CA . LEU B 1 246 ? -24 1.051 2.791 1 92 246 LEU B CA 1
ATOM 4084 C C . LEU B 1 246 ? -23.688 0.736 4.25 1 92 246 LEU B C 1
ATOM 4086 O O . LEU B 1 246 ? -24.312 1.276 5.16 1 92 246 LEU B O 1
ATOM 4090 N N . TRP B 1 247 ? -22.656 -0.127 4.457 1 89.25 247 TRP B N 1
ATOM 4091 C CA . TRP B 1 247 ? -22.234 -0.457 5.812 1 89.25 247 TRP B CA 1
ATOM 4092 C C . TRP B 1 247 ? -21.672 0.772 6.52 1 89.25 247 TRP B C 1
ATOM 4094 O O . TRP B 1 247 ? -21.734 0.866 7.75 1 89.25 247 TRP B O 1
ATOM 4104 N N . ASP B 1 248 ? -21.109 1.697 5.77 1 88.56 248 ASP B N 1
ATOM 4105 C CA . ASP B 1 248 ? -20.609 2.941 6.348 1 88.56 248 ASP B CA 1
ATOM 4106 C C . ASP B 1 248 ? -21.75 3.736 6.996 1 88.56 248 ASP B C 1
ATOM 4108 O O . ASP B 1 248 ? -21.547 4.363 8.039 1 88.56 248 ASP B O 1
ATOM 4112 N N . LEU B 1 249 ? -22.828 3.766 6.34 1 80.38 249 LEU B N 1
ATOM 4113 C CA . LEU B 1 249 ? -23.984 4.488 6.867 1 80.38 249 LEU B CA 1
ATOM 4114 C C . LEU B 1 249 ? -24.484 3.84 8.148 1 80.38 249 LEU B C 1
ATOM 4116 O O . LEU B 1 249 ? -24.906 4.531 9.07 1 80.38 249 LEU B O 1
ATOM 4120 N N . LEU B 1 250 ? -24.344 2.529 8.18 1 77.25 250 LEU B N 1
ATOM 4121 C CA . LEU B 1 250 ? -24.828 1.802 9.352 1 77.25 250 LEU B CA 1
ATOM 4122 C C . LEU B 1 250 ? -23.859 1.941 10.516 1 77.25 250 LEU B C 1
ATOM 4124 O O . LEU B 1 250 ? -24.266 2.176 11.656 1 77.25 250 LEU B O 1
ATOM 4128 N N . ILE B 1 251 ? -22.516 1.856 10.188 1 73.56 251 ILE B N 1
ATOM 4129 C CA . ILE B 1 251 ? -21.516 1.889 11.242 1 73.56 251 ILE B CA 1
ATOM 4130 C C . ILE B 1 251 ? -21.109 3.334 11.531 1 73.56 251 ILE B C 1
ATOM 4132 O O . ILE B 1 251 ? -20.891 3.703 12.688 1 73.56 251 ILE B O 1
ATOM 4136 N N . GLY B 1 252 ? -20.688 4.105 10.461 1 65.88 252 GLY B N 1
ATOM 4137 C CA . GLY B 1 252 ? -20.328 5.508 10.609 1 65.88 252 GLY B CA 1
ATOM 4138 C C . GLY B 1 252 ? -21.391 6.312 11.352 1 65.88 252 GLY B C 1
ATOM 4139 O O . GLY B 1 252 ? -21.062 7.195 12.148 1 65.88 252 GLY B O 1
ATOM 4140 N N . GLY B 1 253 ? -22.484 6.125 10.875 1 54.53 253 GLY B N 1
ATOM 4141 C CA . GLY B 1 253 ? -23.562 6.707 11.656 1 54.53 253 GLY B CA 1
ATOM 4142 C C . GLY B 1 253 ? -23.5 6.324 13.125 1 54.53 253 GLY B C 1
ATOM 4143 O O . GLY B 1 253 ? -23.844 7.129 14 1 54.53 253 GLY B O 1
ATOM 4144 N N . CYS B 1 254 ? -22.969 5.18 13.359 1 44.22 254 CYS B N 1
ATOM 4145 C CA . CYS B 1 254 ? -22.922 4.691 14.734 1 44.22 254 CYS B CA 1
ATOM 4146 C C . CYS B 1 254 ? -21.656 5.18 15.445 1 44.22 254 CYS B C 1
ATOM 4148 O O . CYS B 1 254 ? -21.703 5.484 16.641 1 44.22 254 CYS B O 1
ATOM 4150 N N . VAL B 1 255 ? -20.5 5.148 14.672 1 48.81 255 VAL B N 1
ATOM 4151 C CA . VAL B 1 255 ? -19.266 5.391 15.383 1 48.81 255 VAL B CA 1
ATOM 4152 C C . VAL B 1 255 ? -18.766 6.805 15.094 1 48.81 255 VAL B C 1
ATOM 4154 O O . VAL B 1 255 ? -17.797 7.27 15.703 1 48.81 255 VAL B O 1
ATOM 4157 N N . GLY B 1 256 ? -19.562 7.594 14.562 1 48.47 256 GLY B N 1
ATOM 4158 C CA . GLY B 1 256 ? -19.203 8.984 14.344 1 48.47 256 GLY B CA 1
ATOM 4159 C C . GLY B 1 256 ? -18.094 9.156 13.32 1 48.47 256 GLY B C 1
ATOM 4160 O O . GLY B 1 256 ? -17.234 10.023 13.484 1 48.47 256 GLY B O 1
ATOM 4161 N N . LEU B 1 257 ? -17.859 8.305 12.531 1 49.03 257 LEU B N 1
ATOM 4162 C CA . LEU B 1 257 ? -16.859 8.492 11.492 1 49.03 257 LEU B CA 1
ATOM 4163 C C . LEU B 1 257 ? -17.375 9.422 10.406 1 49.03 257 LEU B C 1
ATOM 4165 O O . LEU B 1 257 ? -18.562 9.414 10.078 1 49.03 257 LEU B O 1
#

Solvent-accessible surface area (backbone atoms only — not comparable to full-atom values): 26198 Å² total; per-residue (Å²): 122,68,66,61,53,54,50,50,48,49,48,42,49,46,44,30,48,46,20,46,48,44,17,45,43,14,44,48,42,14,50,38,24,42,51,37,26,49,48,33,51,45,50,56,47,23,50,48,42,21,58,40,49,32,46,51,54,47,28,64,74,55,68,61,67,52,69,69,49,64,55,62,65,58,61,52,36,36,61,63,60,41,57,32,45,42,52,54,39,44,52,72,62,51,51,63,75,59,62,70,60,47,63,72,40,55,70,55,50,63,48,48,71,59,51,85,31,74,62,55,51,51,48,39,48,51,48,18,53,50,38,18,51,42,45,47,53,52,42,50,53,60,47,62,72,36,84,46,67,73,80,36,65,67,59,34,46,45,40,48,20,55,49,38,50,52,35,48,52,46,31,48,33,51,47,49,62,70,70,42,80,45,90,43,68,66,47,53,47,27,27,51,48,25,44,51,49,42,55,50,49,49,50,47,41,26,62,46,29,52,68,69,41,70,78,57,50,23,72,54,9,57,38,43,50,58,46,71,68,36,69,65,46,60,51,44,57,53,47,49,30,52,59,39,53,48,49,47,59,62,43,24,69,67,69,70,102,122,68,65,61,52,52,50,51,49,48,48,42,48,47,46,29,50,46,21,45,48,43,17,45,46,15,46,48,42,14,52,41,25,41,52,36,25,48,48,34,52,45,50,56,47,22,50,48,41,21,58,40,50,33,46,50,53,48,28,63,73,54,69,62,69,54,70,69,49,63,56,62,66,57,62,51,37,36,62,62,59,41,58,33,45,41,51,54,38,43,53,71,63,52,50,64,76,58,65,70,61,48,64,73,39,58,69,56,50,65,51,49,71,59,48,83,30,74,63,55,51,51,48,39,48,52,48,16,54,50,38,18,51,44,46,47,53,52,42,50,52,59,47,63,71,37,84,48,67,75,80,37,66,69,58,36,46,44,38,48,21,54,50,38,52,51,35,47,54,47,32,48,33,52,46,49,64,70,69,44,79,44,91,42,70,66,47,53,47,24,26,52,47,25,44,50,50,41,54,51,49,50,50,47,43,29,62,47,30,52,68,70,42,69,78,56,49,25,72,52,8,59,37,43,50,57,44,70,69,35,69,65,46,60,52,44,57,54,46,50,30,51,59,38,52,48,50,45,61,63,45,25,69,67,70,71,102

InterPro domains:
  IPR023298 P-type ATPase, transmembrane domain superfamily [SSF81665] (30-251)
  IPR032630 P-type ATPase, C-terminal [PF16212] (27-251)